Protein AF-0000000072902280 (afdb_homodimer)

InterPro domains:
  IPR012867 Domain of unknown function DUF1648 [PF07853] (9-51)
  IPR025962 SdpI/YhfL-like [PF13630] (134-202)
  IPR026272 Immunity protein SdpI [PIRSF038959] (1-209)

Secondary structure (DSSP, 8-state):
-GGGHHHHHHHHHHHHHHHHHGGGS-SEEEEEE-TTS-EEEEEEHHHHHHHHHHHHHHHHHHHHHHHHH-TTGGGGGGGHHHHHHHHHHHHHHHHHHHHHHHHHHTT----HHHHHHHHHHHHHHHHHHHHTTPPS-SSSS---HHHHH-HHHHHHHHHHHHHHHHHHHHHHTTGGGS-HHHHHHHHHHHHHHHHHHHHHHHHHHHHHHH-/-GGGHHHHHHHHHHHHHHHHHGGGS-SEEEEEE-TTS-EEEEEEHHHHHHHHHHHHHHHHHHHHHHHHH-TTGGGGGGGHHHHHHHHHHHHHHHHHHHHHHHHHHTT----HHHHHHHHHHHHHHHHHHHHTTPPS-SSSS---HHHHH-HHHHHHHHHHHHHHHHHHHHHHTTGGGS-HHHHHHHHHHHHHHHHHHHHHHHHHHHHHHH-

Foldseek 3Di:
DVLCVLLVVLLVVLLVLCVVCVVLFDQWFQDDAALVQHGDDIDGSVVLSCVLSVVSVVVLCCLVCQLVVWPVVVQCVQQVVLSSQLSNLVNVLSSVLSVLRVCVRSPDPDRSSLVNLLSQLVSLLSCLVSQLSRFAICRDHQHAPLVNVDRVLVNVLSPVLSVLSNVLSVQSNCLVVDDSVCNVVSNVVSVCCSNVVSNVSSVVVSVVVPD/DVLCVLLVVLLVVLLVLCVVCVVLFDQWFQDDAALVQHGDDIDGSVVLSCVLSVVSVVVLVCLVCQLVVWPVVVQCVQQVVLSSQLSNLVNVLSSVLSVLRVCVRSPDPDRSSLVNLLSQLVSLLSCLVSQLSRFAICRDHQHAPLVNVDRVLVNVLSPVLSVLSNVLSVQSNCLVVDDSVCNVVSNVVSVCCSNVVSNVSSVVVSVVVPD

Radius of gyration: 24.2 Å; Cα contacts (8 Å, |Δi|>4): 506; chains: 2; bounding box: 59×54×52 Å

Nearest PDB structures (foldseek):
  6grj-assembly1_F  TM=1.759E-01  e=4.183E+00  Aeromonas hydrophila
  6grj-assembly1_B  TM=1.668E-01  e=4.840E+00  Aeromonas hydrophila
  6grj-assembly1_F  TM=1.908E-01  e=4.136E+00  Aeromonas hydrophila
  6grj-assembly1_B  TM=1.809E-01  e=4.780E+00  Aeromonas hydrophila

pLDDT: mean 96.04, std 4.67, range [54.0, 98.81]

Sequence (422 aa):
MKKHVFPLIIMLLSILCWVIFYNKLPSQIPMQWGVDGTVNSYAPKLQAAFTHNGILLFLYALLVLSPKMDPRKQNYQKFSRSYRIITLAIMLVLFLLNISVLLASLGYNLNVTTITPILVGILFIILGNYMQTVKPNFFIGIRTAWTLSNEQVWRKTHRLGSKLFILGGLLFFVTPFVPERLLFPLIISIILAVVLIPTLYSYVQYRKLTEMKKHVFPLIIMLLSILCWVIFYNKLPSQIPMQWGVDGTVNSYAPKLQAAFTHNGILLFLYALLVLSPKMDPRKQNYQKFSRSYRIITLAIMLVLFLLNISVLLASLGYNLNVTTITPILVGILFIILGNYMQTVKPNFFIGIRTAWTLSNEQVWRKTHRLGSKLFILGGLLFFVTPFVPERLLFPLIISIILAVVLIPTLYSYVQYRKLTE

Structure (mmCIF, N/CA/C/O backbone):
data_AF-0000000072902280-model_v1
#
loop_
_entity.id
_entity.type
_entity.pdbx_description
1 polymer 'Uncharacterized protein'
#
loop_
_atom_site.group_PDB
_atom_site.id
_atom_site.type_symbol
_atom_site.label_atom_id
_atom_site.label_alt_id
_atom_site.label_comp_id
_atom_site.label_asym_id
_atom_site.label_entity_id
_atom_site.label_seq_id
_atom_site.pdbx_PDB_ins_code
_atom_site.Cartn_x
_atom_site.Cartn_y
_atom_site.Cartn_z
_atom_site.occupancy
_atom_site.B_iso_or_equiv
_atom_site.auth_seq_id
_atom_site.auth_comp_id
_atom_site.auth_asym_id
_atom_site.auth_atom_id
_atom_site.pdbx_PDB_model_num
ATOM 1 N N . MET A 1 1 ? 27.297 13.664 -10.656 1 54.53 1 MET A N 1
ATOM 2 C CA . MET A 1 1 ? 27.391 12.773 -11.812 1 54.53 1 MET A CA 1
ATOM 3 C C . MET A 1 1 ? 27.781 11.367 -11.383 1 54.53 1 MET A C 1
ATOM 5 O O . MET A 1 1 ? 27.25 10.383 -11.891 1 54.53 1 MET A O 1
ATOM 9 N N . LYS A 1 2 ? 28.688 11.258 -10.281 1 68.25 2 LYS A N 1
ATOM 10 C CA . LYS A 1 2 ? 29.344 10.016 -9.891 1 68.25 2 LYS A CA 1
ATOM 11 C C . LYS A 1 2 ? 28.391 9.102 -9.133 1 68.25 2 LYS A C 1
ATOM 13 O O . LYS A 1 2 ? 28.484 7.875 -9.25 1 68.25 2 LYS A O 1
ATOM 18 N N . LYS A 1 3 ? 27.25 9.672 -8.719 1 85.31 3 LYS A N 1
ATOM 19 C CA . LYS A 1 3 ? 26.391 8.867 -7.855 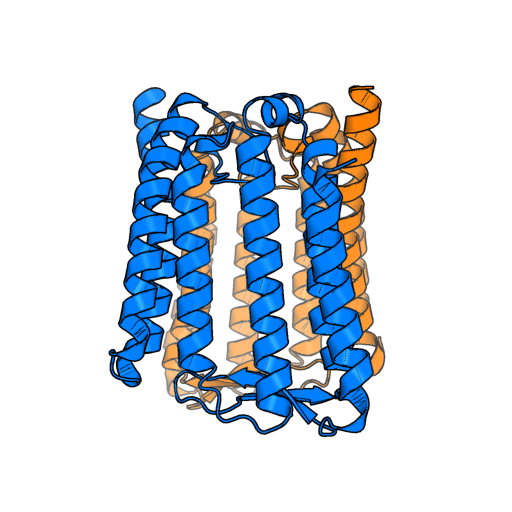1 85.31 3 LYS A CA 1
ATOM 20 C C . LYS A 1 3 ? 25.516 7.926 -8.68 1 85.31 3 LYS A C 1
ATOM 22 O O . LYS A 1 3 ? 25 6.93 -8.156 1 85.31 3 LYS A O 1
ATOM 27 N N . HIS A 1 4 ? 25.438 8.141 -9.977 1 91.5 4 HIS A N 1
ATOM 28 C CA . HIS A 1 4 ? 24.547 7.352 -10.82 1 91.5 4 HIS A CA 1
ATOM 29 C C . HIS A 1 4 ? 25.297 6.242 -11.539 1 91.5 4 HIS A C 1
ATOM 31 O O . HIS A 1 4 ? 24.688 5.324 -12.094 1 91.5 4 HIS A O 1
ATOM 37 N N . VAL A 1 5 ? 26.562 6.172 -11.516 1 93.69 5 VAL A N 1
ATOM 38 C CA . VAL A 1 5 ? 27.391 5.281 -12.32 1 93.6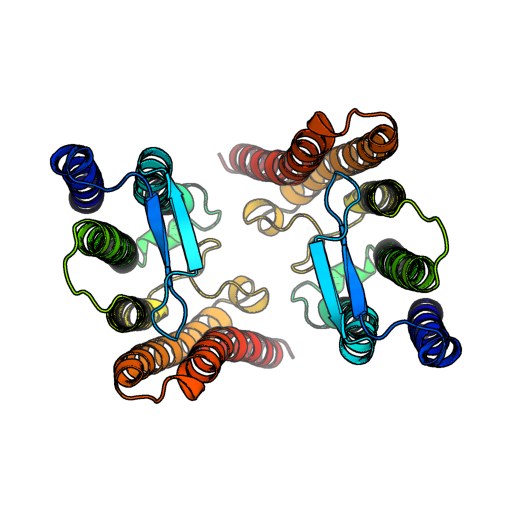9 5 VAL A CA 1
ATOM 39 C C . VAL A 1 5 ? 27.156 3.832 -11.891 1 93.69 5 VAL A C 1
ATOM 41 O O . VAL A 1 5 ? 26.859 2.973 -12.734 1 93.69 5 VAL A O 1
ATOM 44 N N . PHE A 1 6 ? 27.219 3.605 -10.648 1 95.06 6 PHE A N 1
ATOM 45 C CA . PHE A 1 6 ? 27.156 2.23 -10.172 1 95.06 6 PHE A CA 1
ATOM 46 C C . PHE A 1 6 ? 25.781 1.633 -10.438 1 95.06 6 PHE A C 1
ATOM 48 O O . PHE A 1 6 ? 25.656 0.549 -11.016 1 95.06 6 PHE A O 1
ATOM 55 N N . PRO A 1 7 ? 24.672 2.352 -10.117 1 96.12 7 PRO A N 1
ATOM 56 C CA . PRO A 1 7 ? 23.359 1.799 -10.445 1 96.12 7 PRO A CA 1
ATOM 57 C C . PRO A 1 7 ? 23.156 1.592 -11.945 1 96.12 7 PRO A C 1
ATOM 59 O O . PRO A 1 7 ? 22.547 0.609 -12.359 1 96.12 7 PRO A O 1
ATOM 62 N N . LEU A 1 8 ? 23.672 2.441 -12.719 1 96.44 8 LEU A N 1
ATOM 63 C CA . LEU A 1 8 ? 23.547 2.309 -14.172 1 96.44 8 LEU A CA 1
ATOM 64 C C . LEU A 1 8 ? 24.328 1.091 -14.672 1 96.44 8 LEU A C 1
ATOM 66 O O . LEU A 1 8 ? 23.859 0.373 -15.555 1 96.44 8 LEU A O 1
ATOM 70 N N . ILE A 1 9 ? 25.5 0.899 -14.125 1 97.5 9 ILE A N 1
ATOM 71 C CA . ILE A 1 9 ? 26.312 -0.27 -14.469 1 97.5 9 ILE A CA 1
ATOM 72 C C . ILE A 1 9 ? 25.547 -1.543 -14.094 1 97.5 9 ILE A C 1
ATOM 74 O O . ILE A 1 9 ? 25.516 -2.504 -14.867 1 97.5 9 ILE A O 1
ATOM 78 N N . ILE A 1 10 ? 24.953 -1.544 -12.93 1 98.06 10 ILE A N 1
ATOM 79 C CA . ILE A 1 10 ? 24.172 -2.684 -12.445 1 98.06 10 ILE A CA 1
ATOM 80 C C . ILE A 1 10 ? 23.031 -2.984 -13.422 1 98.06 10 ILE A C 1
ATOM 82 O O . ILE A 1 10 ? 22.828 -4.137 -13.805 1 98.06 10 ILE A O 1
ATOM 86 N N . MET A 1 11 ? 22.328 -1.946 -13.781 1 98.25 11 MET A N 1
ATOM 87 C CA . MET A 1 11 ? 21.203 -2.131 -14.695 1 98.25 11 MET A CA 1
ATOM 88 C C . MET A 1 11 ? 21.688 -2.607 -16.062 1 98.25 11 MET A C 1
ATOM 90 O O . MET A 1 11 ? 21.078 -3.498 -16.672 1 98.25 11 MET A O 1
ATOM 94 N N . LEU A 1 12 ? 22.797 -2.09 -16.562 1 97.88 12 LEU A N 1
ATOM 95 C CA . LEU A 1 12 ? 23.359 -2.494 -17.844 1 97.88 12 LEU A CA 1
ATOM 96 C C . LEU A 1 12 ? 23.844 -3.943 -17.797 1 97.88 12 LEU A C 1
ATOM 98 O O . LEU A 1 12 ? 23.609 -4.707 -18.734 1 97.88 12 LEU A O 1
ATOM 102 N N . LEU A 1 13 ? 24.516 -4.289 -16.766 1 98.25 13 LEU A N 1
ATOM 103 C CA . LEU A 1 13 ? 24.984 -5.66 -16.594 1 98.25 13 LEU A CA 1
ATOM 104 C C . LEU A 1 13 ? 23.812 -6.633 -16.578 1 98.25 13 LEU A C 1
ATOM 106 O O . LEU A 1 13 ? 23.906 -7.723 -17.156 1 98.25 13 LEU A O 1
ATOM 110 N N . SER A 1 14 ? 22.734 -6.27 -15.898 1 98.25 14 SER A N 1
ATOM 111 C CA . SER A 1 14 ? 21.547 -7.113 -15.867 1 98.25 14 SER A CA 1
ATOM 112 C C . SER A 1 14 ? 21 -7.34 -17.266 1 98.25 14 SER A C 1
ATOM 114 O O . SER A 1 14 ? 20.734 -8.477 -17.672 1 98.25 14 SER A O 1
ATOM 116 N N . ILE A 1 15 ? 20.859 -6.254 -18 1 98.12 15 ILE A N 1
ATOM 117 C CA . ILE A 1 15 ? 20.344 -6.34 -19.359 1 98.12 15 ILE A CA 1
ATOM 118 C C . ILE A 1 15 ? 21.281 -7.191 -20.219 1 98.12 15 ILE A C 1
ATOM 120 O O . ILE A 1 15 ? 20.828 -8.07 -20.953 1 98.12 15 ILE A O 1
ATOM 124 N N . LEU A 1 16 ? 22.547 -6.992 -20.078 1 98.12 16 LEU A N 1
ATOM 125 C CA . LEU A 1 16 ? 23.547 -7.723 -20.859 1 98.12 16 LEU A CA 1
ATOM 126 C C . LEU A 1 16 ? 23.469 -9.219 -20.562 1 98.12 16 LEU A C 1
ATOM 128 O O . LEU A 1 16 ? 23.547 -10.039 -21.484 1 98.12 16 LEU A O 1
ATOM 132 N N . CYS A 1 17 ? 23.344 -9.594 -19.328 1 98.12 17 CYS A N 1
ATOM 133 C CA . CYS A 1 17 ? 23.25 -11.008 -18.969 1 98.12 17 CYS A CA 1
ATOM 134 C C . CYS A 1 17 ? 22.047 -11.664 -19.625 1 98.12 17 CYS A C 1
ATOM 136 O O . CYS A 1 17 ? 22.156 -12.766 -20.172 1 98.12 17 CYS A O 1
ATOM 138 N N . TRP A 1 18 ? 20.922 -10.992 -19.594 1 97.94 18 TRP A N 1
ATOM 139 C CA . TRP A 1 18 ? 19.719 -11.547 -20.203 1 97.94 18 TRP A CA 1
ATOM 140 C C . TRP A 1 18 ? 19.891 -11.68 -21.719 1 97.94 18 TRP A C 1
ATOM 142 O O . TRP A 1 18 ? 19.438 -12.664 -22.312 1 97.94 18 TRP A O 1
ATOM 152 N N . VAL A 1 19 ? 20.562 -10.711 -22.359 1 97.5 19 VAL A N 1
ATOM 153 C CA . VAL A 1 19 ? 20.766 -10.734 -23.797 1 97.5 19 VAL A CA 1
ATOM 154 C C . VAL A 1 19 ? 21.734 -11.852 -24.172 1 97.5 19 VAL A C 1
ATOM 156 O O . VAL A 1 19 ? 21.484 -12.617 -25.094 1 97.5 19 VAL A O 1
ATOM 159 N N . ILE A 1 20 ? 22.812 -11.992 -23.438 1 97.62 20 ILE A N 1
ATOM 160 C CA . ILE A 1 20 ? 23.859 -12.953 -23.719 1 97.62 20 ILE A CA 1
ATOM 161 C C . ILE A 1 20 ? 23.328 -14.375 -23.562 1 97.62 20 ILE A C 1
ATOM 163 O O . ILE A 1 20 ? 23.625 -15.25 -24.375 1 97.62 20 ILE A O 1
ATOM 167 N N . PHE A 1 21 ? 22.453 -14.547 -22.609 1 97.62 21 PHE A N 1
ATOM 168 C CA . PHE A 1 21 ? 22.047 -15.914 -22.297 1 97.62 21 PHE A CA 1
ATOM 169 C C . PHE A 1 21 ? 20.656 -16.203 -22.812 1 97.62 21 PHE A C 1
ATOM 171 O O . PHE A 1 21 ? 20.109 -17.281 -22.609 1 97.62 21 PHE A O 1
ATOM 178 N N . TYR A 1 22 ? 20.094 -15.273 -23.484 1 97.38 22 TYR A N 1
ATOM 179 C CA . TYR A 1 22 ? 18.703 -15.367 -23.891 1 97.38 22 TYR A CA 1
ATOM 180 C C . TYR A 1 22 ? 18.438 -16.656 -24.672 1 97.38 22 TYR A C 1
ATOM 182 O O . TYR A 1 22 ? 17.469 -17.359 -24.391 1 97.38 22 TYR A O 1
ATOM 190 N N . ASN A 1 23 ? 19.281 -17.062 -25.562 1 96.88 23 ASN A N 1
ATOM 191 C CA . ASN A 1 23 ? 19.078 -18.203 -26.438 1 96.88 23 ASN A CA 1
ATOM 192 C C . ASN A 1 23 ? 19.297 -19.531 -25.719 1 96.88 23 ASN A C 1
ATOM 194 O O . ASN A 1 23 ? 18.891 -20.594 -26.203 1 96.88 23 ASN A O 1
ATOM 198 N N . LYS A 1 24 ? 19.938 -19.453 -24.578 1 97.75 24 LYS A N 1
ATOM 199 C CA . LYS A 1 24 ? 20.188 -20.656 -23.812 1 97.75 24 LYS A CA 1
ATOM 200 C C . LYS A 1 24 ? 19.094 -20.891 -22.766 1 97.75 24 LYS A C 1
ATOM 202 O O . LYS A 1 24 ? 19.078 -21.938 -22.109 1 97.75 24 LYS A O 1
ATOM 207 N N . LEU A 1 25 ? 18.203 -19.969 -22.688 1 97.81 25 LEU A N 1
ATOM 208 C CA . LEU A 1 25 ? 17.156 -20.047 -21.688 1 97.81 25 LEU A CA 1
ATOM 209 C C . LEU A 1 25 ? 15.992 -20.906 -22.188 1 97.81 25 LEU A C 1
ATOM 211 O O . LEU A 1 25 ? 15.727 -20.938 -23.391 1 97.81 25 LEU A O 1
ATOM 215 N N . PRO A 1 26 ? 15.383 -21.562 -21.266 1 97.62 26 PRO A N 1
ATOM 216 C CA . PRO A 1 26 ? 14.141 -22.234 -21.656 1 97.62 26 PRO A CA 1
ATOM 217 C C . PRO A 1 26 ? 13.023 -21.266 -22 1 97.62 26 PRO A C 1
ATOM 219 O O . PRO A 1 26 ? 13.133 -20.062 -21.719 1 97.62 26 PRO A O 1
ATOM 222 N N . SER A 1 27 ? 11.961 -21.781 -22.578 1 97.5 27 SER A N 1
ATOM 223 C CA . SER A 1 27 ? 10.844 -20.938 -23 1 97.5 27 SER A CA 1
ATOM 224 C C . SER A 1 27 ? 10.094 -20.375 -21.812 1 97.5 27 SER A C 1
ATOM 226 O O . SER A 1 27 ? 9.531 -19.281 -21.891 1 97.5 27 SER A O 1
ATOM 228 N N . GLN A 1 28 ? 10.156 -21.188 -20.688 1 97.81 28 GLN A N 1
ATOM 229 C CA . GLN A 1 28 ? 9.492 -20.766 -19.469 1 97.81 28 GLN A CA 1
ATOM 230 C C . GLN A 1 28 ? 10.508 -20.547 -18.344 1 97.81 28 GLN A C 1
ATOM 232 O O . GLN A 1 28 ? 11.312 -21.422 -18.047 1 97.81 28 GLN A O 1
ATOM 237 N N . ILE A 1 29 ? 10.352 -19.312 -17.766 1 97.56 29 ILE A N 1
ATOM 238 C CA . ILE A 1 29 ? 11.281 -18.906 -16.703 1 97.56 29 ILE A CA 1
ATOM 239 C C . ILE A 1 29 ? 10.57 -18.938 -15.359 1 97.56 29 ILE A C 1
ATOM 241 O O . ILE A 1 29 ? 9.469 -18.406 -15.219 1 97.56 29 ILE A O 1
ATOM 245 N N . PRO A 1 30 ? 11.188 -19.625 -14.352 1 95.75 30 PRO A N 1
ATOM 246 C CA . PRO A 1 30 ? 10.609 -19.547 -13.008 1 95.75 30 PRO A CA 1
ATOM 247 C C . PRO A 1 30 ? 10.602 -18.125 -12.445 1 95.75 30 PRO A C 1
ATOM 249 O O . PRO A 1 30 ? 11.617 -17.422 -12.516 1 95.75 30 PRO A O 1
ATOM 252 N N . MET A 1 31 ? 9.438 -17.719 -11.906 1 93.75 31 MET A N 1
ATOM 253 C CA . MET A 1 31 ? 9.32 -16.344 -11.422 1 93.75 31 MET A CA 1
ATOM 254 C C . MET A 1 31 ? 9.109 -16.312 -9.906 1 93.75 31 MET A C 1
ATOM 256 O O . MET A 1 31 ? 9.336 -15.289 -9.266 1 93.75 31 MET A O 1
ATOM 260 N N . GLN A 1 32 ? 8.531 -17.438 -9.367 1 91.69 32 GLN A N 1
ATOM 261 C CA . GLN A 1 32 ? 8.312 -17.547 -7.93 1 91.69 32 GLN A CA 1
ATOM 262 C C . GLN A 1 32 ? 8.539 -18.969 -7.445 1 91.69 32 GLN A C 1
ATOM 264 O O . GLN A 1 32 ? 8.344 -19.922 -8.203 1 91.69 32 GLN A O 1
ATOM 269 N N . TRP A 1 33 ? 9.062 -19.047 -6.238 1 89.12 33 TRP A N 1
ATOM 270 C CA . TRP A 1 33 ? 9.312 -20.328 -5.578 1 89.12 33 TRP A CA 1
ATOM 271 C C . TRP A 1 33 ? 8.555 -20.422 -4.258 1 89.12 33 TRP A C 1
ATOM 273 O O . TRP A 1 33 ? 8.461 -19.438 -3.521 1 89.12 33 TRP A O 1
ATOM 283 N N . GLY A 1 34 ? 8.023 -21.531 -4.043 1 86.94 34 GLY A N 1
ATOM 284 C CA . GLY A 1 34 ? 7.449 -21.812 -2.734 1 86.94 34 GLY A CA 1
ATOM 285 C C . GLY A 1 34 ? 8.492 -22.109 -1.674 1 86.94 34 GLY A C 1
ATOM 286 O O . GLY A 1 34 ? 9.672 -22.281 -1.987 1 86.94 34 GLY A O 1
ATOM 287 N N . VAL A 1 35 ? 8 -22.172 -0.483 1 82.44 35 VAL A N 1
ATOM 288 C CA . VAL A 1 35 ? 8.898 -22.422 0.64 1 82.44 35 VAL A CA 1
ATOM 289 C C . VAL A 1 35 ? 9.469 -23.844 0.532 1 82.44 35 VAL A C 1
ATOM 291 O O . VAL A 1 35 ? 10.5 -24.141 1.137 1 82.44 35 VAL A O 1
ATOM 294 N N . ASP A 1 36 ? 8.844 -24.703 -0.23 1 84.12 36 ASP A N 1
ATOM 295 C CA . ASP A 1 36 ? 9.297 -26.078 -0.398 1 84.12 36 ASP A CA 1
ATOM 296 C C . ASP A 1 36 ? 10.312 -26.188 -1.531 1 84.12 36 ASP A C 1
ATOM 298 O O . ASP A 1 36 ? 10.805 -27.281 -1.832 1 84.12 36 ASP A O 1
ATOM 302 N N . GLY A 1 37 ? 10.516 -25.047 -2.197 1 84.25 37 GLY A N 1
ATOM 303 C CA . GLY A 1 37 ? 11.531 -25.031 -3.236 1 84.25 37 GLY A CA 1
ATOM 304 C C . GLY A 1 37 ? 10.961 -25.266 -4.625 1 84.25 3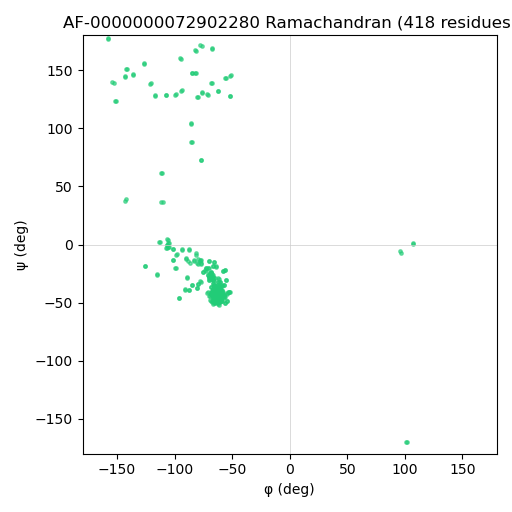7 GLY A C 1
ATOM 305 O O . GLY A 1 37 ? 11.688 -25.141 -5.621 1 84.25 37 GLY A O 1
ATOM 306 N N . THR A 1 38 ? 9.75 -25.547 -4.621 1 90.19 38 THR A N 1
ATOM 307 C CA . THR A 1 38 ? 9.125 -25.797 -5.918 1 90.19 38 THR A CA 1
ATOM 308 C C . THR A 1 38 ? 8.734 -24.469 -6.586 1 90.19 38 THR A C 1
ATOM 310 O O . THR A 1 38 ? 8.344 -23.516 -5.91 1 90.19 38 THR A O 1
ATOM 313 N N . VAL A 1 39 ? 8.797 -24.453 -7.926 1 91.56 39 VAL A N 1
ATOM 314 C CA . VAL A 1 39 ? 8.422 -23.266 -8.68 1 91.56 39 VAL A CA 1
ATOM 315 C C . VAL A 1 39 ? 6.898 -23.188 -8.797 1 91.56 39 VAL A C 1
ATOM 317 O O . VAL A 1 39 ? 6.25 -24.141 -9.211 1 91.56 39 VAL A O 1
ATOM 320 N N . ASN A 1 40 ? 6.324 -22.078 -8.414 1 90.12 40 ASN A N 1
ATOM 321 C CA . ASN A 1 40 ? 4.871 -21.984 -8.438 1 90.12 40 ASN A CA 1
ATOM 322 C C . ASN A 1 40 ? 4.391 -20.969 -9.469 1 90.12 40 ASN A C 1
ATOM 324 O O . ASN A 1 40 ? 3.186 -20.734 -9.617 1 90.12 40 ASN A O 1
ATOM 328 N N . SER A 1 41 ? 5.297 -20.344 -10.227 1 92 41 SER A N 1
ATOM 329 C CA . SER A 1 41 ? 4.926 -19.406 -11.281 1 92 41 SER A CA 1
ATOM 330 C C . SER A 1 41 ? 5.992 -19.359 -12.367 1 92 41 SER A C 1
ATOM 332 O O . SER A 1 41 ? 7.188 -19.375 -12.078 1 92 41 SER A O 1
ATOM 334 N N . TYR A 1 42 ? 5.535 -19.312 -13.625 1 96 42 TYR A N 1
ATOM 335 C CA . TYR A 1 42 ? 6.398 -19.203 -14.789 1 96 42 TYR A CA 1
ATOM 336 C C . TYR A 1 42 ? 5.98 -18.031 -15.672 1 96 42 TYR A C 1
ATOM 338 O O . TYR A 1 42 ? 4.852 -17.547 -15.578 1 96 42 TYR A O 1
ATOM 346 N N . ALA A 1 43 ? 6.906 -17.609 -16.359 1 96.75 43 ALA A N 1
ATOM 347 C CA . ALA A 1 43 ? 6.621 -16.625 -17.391 1 96.75 43 ALA A CA 1
ATOM 348 C C . ALA A 1 43 ? 7.449 -16.875 -18.656 1 96.75 43 ALA A C 1
ATOM 350 O O . ALA A 1 43 ? 8.555 -17.422 -18.562 1 96.75 43 ALA A O 1
ATOM 351 N N . PRO A 1 44 ? 6.867 -16.453 -19.844 1 98 44 PRO A N 1
ATOM 352 C CA . PRO A 1 44 ? 7.699 -16.5 -21.047 1 98 44 PRO A CA 1
ATOM 353 C C . PRO A 1 44 ? 9 -15.719 -20.891 1 98 44 PRO A C 1
ATOM 355 O O . PRO A 1 44 ? 9.023 -14.68 -20.234 1 98 44 PRO A O 1
ATOM 358 N N . LYS A 1 45 ? 10.016 -16.234 -21.453 1 96.94 45 LYS A N 1
ATOM 359 C CA . LYS A 1 45 ? 11.344 -15.703 -21.203 1 96.94 45 LYS A CA 1
ATOM 360 C C . LYS A 1 45 ? 11.414 -14.219 -21.562 1 96.94 45 LYS A C 1
ATOM 362 O O . LYS A 1 45 ? 12.094 -13.445 -20.891 1 96.94 45 LYS A O 1
ATOM 367 N N . LEU A 1 46 ? 10.719 -13.797 -22.578 1 97.38 46 LEU A N 1
ATOM 368 C CA . LEU A 1 46 ? 10.734 -12.375 -22.922 1 97.38 46 LEU A CA 1
ATOM 369 C C . LEU A 1 46 ? 10.07 -11.555 -21.812 1 97.38 46 LEU A C 1
ATOM 371 O O . LEU A 1 46 ? 10.586 -10.508 -21.422 1 97.38 46 LEU A O 1
ATOM 375 N N . GLN A 1 47 ? 8.961 -11.992 -21.328 1 97.31 47 GLN A N 1
ATOM 376 C CA . GLN A 1 47 ? 8.258 -11.328 -20.234 1 97.31 47 GLN A CA 1
ATOM 377 C C . GLN A 1 47 ? 9.109 -11.297 -18.969 1 97.31 47 GLN A C 1
ATOM 379 O O . GLN A 1 47 ? 9.125 -10.289 -18.266 1 97.31 47 GLN A O 1
ATOM 384 N N . ALA A 1 48 ? 9.695 -12.375 -18.734 1 97.94 48 ALA A N 1
ATOM 385 C CA . ALA A 1 48 ? 10.57 -12.453 -17.562 1 97.94 48 ALA A CA 1
ATOM 386 C C . ALA A 1 48 ? 11.711 -11.445 -17.656 1 97.94 48 ALA A C 1
ATOM 388 O O . ALA A 1 48 ? 12 -10.742 -16.688 1 97.94 48 ALA A O 1
ATOM 389 N N . ALA A 1 49 ? 12.305 -11.406 -18.812 1 97.81 49 ALA A N 1
ATOM 390 C CA . ALA A 1 49 ? 13.406 -10.469 -19.031 1 97.81 49 ALA A CA 1
ATOM 391 C C . ALA A 1 49 ? 12.938 -9.031 -18.828 1 97.81 49 ALA A C 1
ATOM 393 O O . ALA A 1 49 ? 13.602 -8.25 -18.141 1 97.81 49 ALA A O 1
ATOM 394 N N . PHE A 1 50 ? 11.836 -8.703 -19.344 1 97.88 50 PHE A N 1
ATOM 395 C CA . PHE A 1 50 ? 11.297 -7.359 -19.219 1 97.88 50 PHE A CA 1
ATOM 396 C C . PHE A 1 50 ? 10.914 -7.059 -17.781 1 97.88 50 PHE A C 1
ATOM 398 O O . PHE A 1 50 ? 11.141 -5.949 -17.281 1 97.88 50 PHE A O 1
ATOM 405 N N . THR A 1 51 ? 10.352 -8.023 -17.141 1 97.5 51 THR A N 1
ATOM 406 C CA . THR A 1 51 ? 9.914 -7.824 -15.758 1 97.5 51 THR A CA 1
ATOM 407 C C . THR A 1 51 ? 11.109 -7.578 -14.836 1 97.5 51 THR A C 1
ATOM 409 O O . THR A 1 51 ? 11.117 -6.613 -14.078 1 97.5 51 THR A O 1
ATOM 412 N N . HIS A 1 52 ? 12.07 -8.422 -14.961 1 97.44 52 HIS A N 1
ATOM 413 C CA . HIS A 1 52 ? 13.219 -8.336 -14.062 1 97.44 52 HIS A CA 1
ATOM 414 C C . HIS A 1 52 ? 14.016 -7.059 -14.32 1 97.44 52 HIS A C 1
ATOM 416 O O . HIS A 1 52 ? 14.398 -6.359 -13.383 1 97.44 52 HIS A O 1
ATOM 422 N N . ASN A 1 53 ? 14.258 -6.707 -15.531 1 98.25 53 ASN A N 1
ATOM 423 C CA . ASN A 1 53 ? 15 -5.496 -15.852 1 98.25 53 ASN A CA 1
ATOM 424 C C . ASN A 1 53 ? 14.141 -4.246 -15.688 1 98.25 53 ASN A C 1
ATOM 426 O O . ASN A 1 53 ? 14.641 -3.188 -15.305 1 98.25 53 ASN A O 1
ATOM 430 N N . GLY A 1 54 ? 12.875 -4.383 -15.938 1 98.25 54 GLY A N 1
ATOM 431 C CA . GLY A 1 54 ? 11.938 -3.289 -15.734 1 98.25 54 GLY A CA 1
ATOM 432 C C . GLY A 1 54 ? 11.82 -2.855 -14.289 1 98.25 54 GLY A C 1
ATOM 433 O O . GLY A 1 54 ? 11.742 -1.661 -13.992 1 98.25 54 GLY A O 1
ATOM 434 N N . ILE A 1 55 ? 11.789 -3.795 -13.43 1 97.94 55 ILE A N 1
ATOM 435 C CA . ILE A 1 55 ? 11.711 -3.498 -12 1 97.94 55 ILE A CA 1
ATOM 436 C C . ILE A 1 55 ? 12.945 -2.707 -11.57 1 97.94 55 ILE A C 1
ATOM 438 O O . ILE A 1 55 ? 12.844 -1.748 -10.805 1 97.94 55 ILE A O 1
ATOM 442 N N . LEU A 1 56 ? 14.109 -3.1 -12.094 1 98.38 56 LEU A N 1
ATOM 443 C CA . LEU A 1 56 ? 15.344 -2.379 -11.781 1 98.38 56 LEU A CA 1
ATOM 444 C C . LEU A 1 56 ? 15.266 -0.938 -12.281 1 98.38 56 LEU A C 1
ATOM 446 O O . LEU A 1 56 ? 15.578 -0.005 -11.531 1 98.38 56 LEU A O 1
ATOM 450 N N . LEU A 1 57 ? 14.844 -0.77 -13.477 1 98.12 57 LEU A N 1
ATOM 451 C CA . LEU A 1 57 ? 14.75 0.557 -14.078 1 98.12 57 LEU A CA 1
ATOM 452 C C . LEU A 1 57 ? 13.719 1.409 -13.344 1 98.12 57 LEU A C 1
ATOM 454 O O . LEU A 1 57 ? 13.977 2.57 -13.023 1 98.12 57 LEU A O 1
ATOM 458 N N . PHE A 1 58 ? 12.617 0.837 -13.102 1 97.88 58 PHE A N 1
ATOM 459 C CA . PHE A 1 58 ? 11.516 1.543 -12.461 1 97.88 58 PHE A CA 1
ATOM 460 C C . PHE A 1 58 ? 11.898 1.996 -11.055 1 97.88 58 PHE A C 1
ATOM 462 O O . PHE A 1 58 ? 11.711 3.16 -10.703 1 97.88 58 PHE A O 1
ATOM 469 N N . LEU A 1 59 ? 12.43 1.089 -10.258 1 97.88 59 LEU A N 1
ATOM 470 C CA . LEU A 1 59 ? 12.781 1.417 -8.883 1 97.88 59 LEU A CA 1
ATOM 471 C C . LEU A 1 59 ? 13.898 2.451 -8.844 1 97.88 59 LEU A C 1
ATOM 473 O O . LEU A 1 59 ? 13.891 3.352 -8 1 97.88 59 LEU A O 1
ATOM 477 N N . TYR A 1 60 ? 14.867 2.262 -9.711 1 98.06 60 TYR A N 1
ATOM 478 C CA . TYR A 1 60 ? 15.93 3.258 -9.75 1 98.06 60 TYR A CA 1
ATOM 479 C C . TYR A 1 60 ? 15.375 4.633 -10.094 1 98.06 60 TYR A C 1
ATOM 481 O O . TYR A 1 60 ? 15.75 5.633 -9.477 1 98.06 60 TYR A O 1
ATOM 489 N N . ALA A 1 61 ? 14.516 4.703 -11.086 1 97.69 61 ALA A N 1
ATOM 490 C CA . ALA A 1 61 ? 13.883 5.965 -11.453 1 97.69 61 ALA A CA 1
ATOM 491 C C . ALA A 1 61 ? 13.133 6.566 -10.266 1 97.69 61 ALA A C 1
ATOM 493 O O . ALA A 1 61 ? 13.219 7.77 -10.016 1 97.69 61 ALA A O 1
ATOM 494 N N . LEU A 1 62 ? 12.43 5.75 -9.555 1 97.25 62 LEU A N 1
ATOM 495 C CA . LEU A 1 62 ? 11.695 6.207 -8.383 1 97.25 62 LEU A CA 1
ATOM 496 C C . LEU A 1 62 ? 12.648 6.77 -7.328 1 97.25 62 LEU A C 1
ATOM 498 O O . LEU A 1 62 ? 12.383 7.824 -6.75 1 97.25 62 LEU A O 1
ATOM 502 N N . LEU A 1 63 ? 13.742 6.09 -7.121 1 97.5 63 LEU A N 1
ATOM 503 C CA . LEU A 1 63 ? 14.688 6.484 -6.086 1 97.5 63 LEU A CA 1
ATOM 504 C C . LEU A 1 63 ? 15.422 7.762 -6.473 1 97.5 63 LEU A C 1
ATOM 506 O O . LEU A 1 63 ? 15.812 8.547 -5.609 1 97.5 63 LEU A O 1
ATOM 510 N N . VAL A 1 64 ? 15.531 7.984 -7.773 1 96.69 64 VAL A N 1
ATOM 511 C CA . VAL A 1 64 ? 16.234 9.172 -8.25 1 96.69 64 VAL A CA 1
ATOM 512 C C . VAL A 1 64 ? 15.266 10.359 -8.281 1 96.69 64 VAL A C 1
ATOM 514 O O . VAL A 1 64 ? 15.648 11.484 -7.953 1 96.69 64 VAL A O 1
ATOM 517 N N . LEU A 1 65 ? 14.047 10.117 -8.578 1 96.81 65 LEU A N 1
ATOM 518 C CA . LEU A 1 65 ? 13.094 11.195 -8.789 1 96.81 65 LEU A CA 1
ATOM 519 C C . LEU A 1 65 ? 12.414 11.586 -7.48 1 96.81 65 LEU A C 1
ATOM 521 O O . LEU A 1 65 ? 12.047 12.75 -7.289 1 96.81 65 LEU A O 1
ATOM 525 N N . SER A 1 66 ? 12.266 10.703 -6.539 1 96.56 66 SER A N 1
ATOM 526 C CA . SER A 1 66 ? 11.508 10.93 -5.312 1 96.56 66 SER A CA 1
ATOM 527 C C . SER A 1 66 ? 12.102 12.07 -4.496 1 96.56 66 SER A C 1
ATOM 529 O O . SER A 1 66 ? 11.383 12.969 -4.059 1 96.56 66 SER A O 1
ATOM 531 N N . PRO A 1 67 ? 13.43 12.102 -4.301 1 97.12 67 PRO A N 1
ATOM 532 C CA . PRO A 1 67 ? 14 13.211 -3.535 1 97.12 67 PRO A CA 1
ATOM 533 C C . PRO A 1 67 ? 13.727 14.57 -4.18 1 97.12 67 PRO A C 1
ATOM 535 O O . PRO A 1 67 ? 13.516 15.562 -3.475 1 97.12 67 PRO A O 1
ATOM 538 N N . LYS A 1 68 ? 13.664 14.578 -5.512 1 96.44 68 LYS A N 1
ATOM 539 C CA . LYS A 1 68 ? 13.461 15.828 -6.238 1 96.44 68 LYS A CA 1
ATOM 540 C C . LYS A 1 68 ? 12.008 16.297 -6.133 1 96.44 68 LYS A C 1
ATOM 542 O O . LYS A 1 68 ? 11.734 17.5 -6.211 1 96.44 68 LYS A O 1
ATOM 547 N N . MET A 1 69 ? 11.156 15.383 -5.883 1 97.25 69 MET A N 1
ATOM 548 C CA . MET A 1 69 ? 9.727 15.688 -5.875 1 97.25 69 MET A CA 1
ATOM 549 C C . MET A 1 69 ? 9.211 15.828 -4.445 1 97.25 69 MET A C 1
ATOM 551 O O . MET A 1 69 ? 8.039 16.172 -4.234 1 97.25 69 MET A O 1
ATOM 555 N N . ASP A 1 70 ? 10.055 15.594 -3.465 1 98 70 ASP A N 1
ATOM 556 C CA . ASP A 1 70 ? 9.664 15.602 -2.061 1 98 70 ASP A CA 1
ATOM 557 C C . ASP A 1 70 ? 9.492 17.031 -1.548 1 98 70 ASP A C 1
ATOM 559 O O . ASP A 1 70 ? 10.359 17.875 -1.758 1 98 70 ASP A O 1
ATOM 563 N N . PRO A 1 71 ? 8.344 17.328 -0.881 1 97.94 71 PRO A N 1
ATOM 564 C CA . PRO A 1 71 ? 8.188 18.641 -0.254 1 97.94 71 PRO A CA 1
ATOM 565 C C . PRO A 1 71 ? 9.305 18.953 0.735 1 97.94 71 PRO A C 1
ATOM 567 O O . PRO A 1 71 ? 9.578 20.125 1.007 1 97.94 71 PRO A O 1
ATOM 570 N N . ARG A 1 72 ? 9.984 17.891 1.247 1 97.75 72 ARG A N 1
ATOM 571 C CA . ARG A 1 72 ? 11.078 18.062 2.197 1 97.75 72 ARG A CA 1
ATOM 572 C C . ARG A 1 72 ? 12.414 17.703 1.562 1 97.75 72 ARG A C 1
ATOM 574 O O . ARG A 1 72 ? 13.266 17.078 2.207 1 97.75 72 ARG A O 1
ATOM 581 N N . LYS A 1 73 ? 12.57 18.016 0.299 1 96.88 73 LYS A N 1
ATOM 582 C CA . LYS A 1 73 ? 13.734 17.641 -0.5 1 96.88 73 LYS A CA 1
ATOM 583 C C . LYS A 1 73 ? 15.023 18.188 0.123 1 96.88 73 LYS A C 1
ATOM 585 O O . LYS A 1 73 ? 16.094 17.578 -0.02 1 96.88 73 LYS A O 1
ATOM 590 N N . GLN A 1 74 ? 14.961 19.234 0.939 1 96.81 74 GLN A N 1
ATOM 591 C CA . GLN A 1 74 ? 16.141 19.828 1.56 1 96.81 74 GLN A CA 1
ATOM 592 C C . GLN A 1 74 ? 16.75 18.891 2.586 1 96.81 74 GLN A C 1
ATOM 594 O O . GLN A 1 74 ? 17.953 18.938 2.846 1 96.81 74 GLN A O 1
ATOM 599 N N . ASN A 1 75 ? 15.961 18.016 3.096 1 97.5 75 ASN A N 1
ATOM 600 C CA . ASN A 1 75 ? 16.438 17.094 4.129 1 97.5 75 ASN A CA 1
ATOM 601 C C . ASN A 1 75 ? 17.359 16.031 3.549 1 97.5 75 ASN A C 1
ATOM 603 O O . ASN A 1 75 ? 18.156 15.438 4.27 1 97.5 75 ASN A O 1
ATOM 607 N N . TYR A 1 76 ? 17.297 15.805 2.246 1 97.19 76 TYR A N 1
ATOM 608 C CA . TYR A 1 76 ? 18.078 14.742 1.62 1 97.19 76 TYR A CA 1
ATOM 609 C C . TYR A 1 76 ? 19.562 15.078 1.632 1 97.19 76 TYR A C 1
ATOM 611 O O . TYR A 1 76 ? 20.406 14.18 1.611 1 97.19 76 TYR A O 1
ATOM 619 N N . GLN A 1 77 ? 19.844 16.359 1.706 1 96.69 77 GLN A N 1
ATOM 620 C CA . GLN A 1 77 ? 21.234 16.781 1.781 1 96.69 77 GLN A CA 1
ATOM 621 C C . GLN A 1 77 ? 21.875 16.344 3.098 1 96.69 77 GLN A C 1
ATOM 623 O O . GLN A 1 77 ? 23.078 16.078 3.158 1 96.69 77 GLN A O 1
ATOM 628 N N . LYS A 1 78 ? 21.047 16.188 4.109 1 97.31 78 LYS A N 1
ATOM 629 C CA . LYS A 1 78 ? 21.531 15.883 5.453 1 97.31 78 LYS A CA 1
ATOM 630 C C . LYS A 1 78 ? 21.859 14.398 5.586 1 97.31 78 LYS A C 1
ATOM 632 O O . LYS A 1 78 ? 22.516 13.984 6.543 1 97.31 78 LYS A O 1
ATOM 637 N N . PHE A 1 79 ? 21.422 13.617 4.605 1 97.31 79 PHE A N 1
ATOM 638 C CA . PHE A 1 79 ? 21.703 12.188 4.648 1 97.31 79 PHE A CA 1
ATOM 639 C C . PHE A 1 79 ? 21.984 11.648 3.252 1 97.31 79 PHE A C 1
ATOM 641 O O . PHE A 1 79 ? 21.562 10.547 2.91 1 97.31 79 PHE A O 1
ATOM 648 N N . SER A 1 80 ? 22.656 12.375 2.408 1 96.38 80 SER A N 1
ATOM 649 C CA . SER A 1 80 ? 22.922 12.039 1.011 1 96.38 80 SER A CA 1
ATOM 650 C C . SER A 1 80 ? 23.75 10.773 0.893 1 96.38 80 SER A C 1
ATOM 652 O O . SER A 1 80 ? 23.516 9.945 0.012 1 96.38 80 SER A O 1
ATOM 654 N N . ARG A 1 81 ? 24.734 10.641 1.739 1 95.94 81 ARG A N 1
ATOM 655 C CA . ARG A 1 81 ? 25.578 9.445 1.717 1 95.94 81 ARG A CA 1
ATOM 656 C C . ARG A 1 81 ? 24.75 8.195 2.021 1 95.94 81 ARG A C 1
ATOM 658 O O . ARG A 1 81 ? 24.844 7.195 1.302 1 95.94 81 ARG A O 1
ATOM 665 N N . SER A 1 82 ? 24 8.305 3.082 1 97.12 82 SER A N 1
ATOM 666 C CA . SER A 1 82 ? 23.125 7.184 3.451 1 97.12 82 SER A CA 1
ATOM 667 C C . SER A 1 82 ? 22.156 6.844 2.33 1 97.12 82 SER A C 1
ATOM 669 O O . SER A 1 82 ? 21.922 5.672 2.031 1 97.12 82 SER A O 1
ATOM 671 N N . TYR A 1 83 ? 21.625 7.848 1.71 1 97.44 83 TYR A N 1
ATOM 672 C CA . TYR A 1 83 ? 20.656 7.633 0.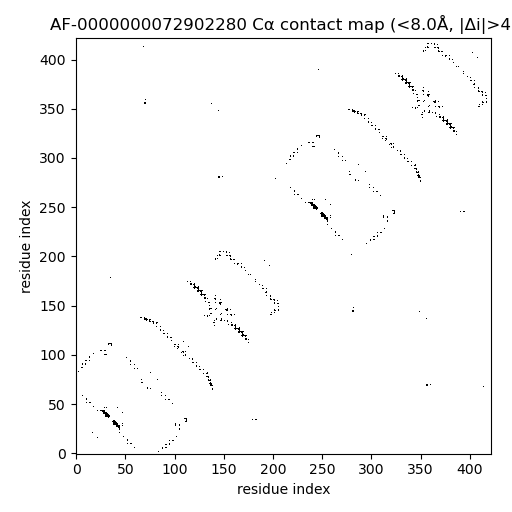628 1 97.44 83 TYR A CA 1
ATOM 673 C C . TYR A 1 83 ? 21.312 6.902 -0.537 1 97.44 83 TYR A C 1
ATOM 675 O O . TYR A 1 83 ? 20.719 5.992 -1.12 1 97.44 83 TYR A O 1
ATOM 683 N N . ARG A 1 84 ? 22.547 7.262 -0.826 1 96.81 84 ARG A N 1
ATOM 684 C CA . ARG A 1 84 ? 23.281 6.617 -1.903 1 96.81 84 ARG A CA 1
ATOM 685 C C . ARG A 1 84 ? 23.547 5.148 -1.589 1 96.81 84 ARG A C 1
ATOM 687 O O . ARG A 1 84 ? 23.375 4.285 -2.449 1 96.81 84 ARG A O 1
ATOM 694 N N . ILE A 1 85 ? 23.922 4.902 -0.411 1 97.19 85 ILE A N 1
ATOM 695 C CA . ILE A 1 85 ? 24.219 3.537 0.006 1 97.19 85 ILE A CA 1
ATOM 696 C C . ILE A 1 85 ? 22.938 2.695 -0.022 1 97.19 85 ILE A C 1
ATOM 698 O O . ILE A 1 85 ? 22.953 1.56 -0.504 1 97.19 85 ILE A O 1
ATOM 702 N N . ILE A 1 86 ? 21.875 3.27 0.466 1 97.62 86 ILE A N 1
ATOM 703 C CA . ILE A 1 86 ? 20.578 2.58 0.469 1 97.62 86 ILE A CA 1
ATOM 704 C C . ILE A 1 86 ? 20.156 2.266 -0.964 1 97.62 86 ILE A C 1
ATOM 706 O O . ILE A 1 86 ? 19.766 1.137 -1.27 1 97.62 86 ILE A O 1
ATOM 710 N N . THR A 1 87 ? 20.234 3.234 -1.836 1 97.62 87 THR A N 1
ATOM 711 C CA . THR A 1 87 ? 19.891 3.064 -3.242 1 97.62 87 THR A CA 1
ATOM 712 C C . THR A 1 87 ? 20.719 1.949 -3.875 1 97.62 87 THR A C 1
ATOM 714 O O . THR A 1 87 ? 20.172 1.063 -4.535 1 97.62 87 THR A O 1
ATOM 717 N N . LEU A 1 88 ? 22 1.964 -3.609 1 97.69 88 LEU A N 1
ATOM 718 C CA . LEU A 1 88 ? 22.906 0.97 -4.184 1 97.69 88 LEU A CA 1
ATOM 719 C C . LEU A 1 88 ? 22.609 -0.419 -3.629 1 97.69 88 LEU A C 1
ATOM 721 O O . LEU A 1 88 ? 22.641 -1.405 -4.367 1 97.69 88 LEU A O 1
ATOM 725 N N . ALA A 1 89 ? 22.359 -0.465 -2.348 1 98.19 89 ALA A N 1
ATOM 726 C CA . ALA A 1 89 ? 22.031 -1.744 -1.72 1 98.19 89 ALA A CA 1
ATOM 727 C C . ALA A 1 89 ? 20.781 -2.355 -2.336 1 98.19 89 ALA A C 1
ATOM 729 O O . ALA A 1 89 ? 20.75 -3.549 -2.643 1 98.19 89 ALA A O 1
ATOM 730 N N . ILE A 1 90 ? 19.734 -1.54 -2.492 1 98.25 90 ILE A N 1
ATOM 731 C CA . ILE A 1 90 ? 18.484 -2 -3.086 1 98.25 90 ILE A CA 1
ATOM 732 C C . ILE A 1 90 ? 18.75 -2.504 -4.504 1 98.25 90 ILE A C 1
ATOM 734 O O . ILE A 1 90 ? 18.344 -3.611 -4.859 1 98.25 90 ILE A O 1
ATOM 738 N N . MET A 1 91 ? 19.5 -1.749 -5.285 1 98.31 91 MET A N 1
ATOM 739 C CA . MET A 1 91 ? 19.766 -2.105 -6.676 1 98.31 91 MET A CA 1
ATOM 740 C C . MET A 1 91 ? 20.609 -3.377 -6.758 1 98.31 91 MET A C 1
ATOM 742 O O . MET A 1 91 ? 20.359 -4.23 -7.609 1 98.31 91 MET A O 1
ATOM 746 N N . LEU A 1 92 ? 21.547 -3.473 -5.863 1 98.44 92 LEU A N 1
ATOM 747 C CA . LEU A 1 92 ? 22.453 -4.625 -5.875 1 98.44 92 LEU A CA 1
ATOM 748 C C . LEU A 1 92 ? 21.703 -5.898 -5.5 1 98.44 92 LEU A C 1
ATOM 750 O O . LEU A 1 92 ? 21.875 -6.941 -6.137 1 98.44 92 LEU A O 1
ATOM 754 N N . VAL A 1 93 ? 20.875 -5.797 -4.516 1 98.5 93 VAL A N 1
ATOM 755 C CA . VAL A 1 93 ? 20.125 -6.973 -4.082 1 98.5 93 VAL A CA 1
ATOM 756 C C . VAL A 1 93 ? 19.156 -7.398 -5.18 1 98.5 93 VAL A C 1
ATOM 758 O O . VAL A 1 93 ? 19.031 -8.586 -5.48 1 98.5 93 VAL A O 1
ATOM 761 N N . LEU A 1 94 ? 18.469 -6.434 -5.781 1 98.06 94 LEU A N 1
ATOM 762 C CA . LEU A 1 94 ? 17.562 -6.754 -6.879 1 98.06 94 LEU A CA 1
ATOM 763 C C . LEU A 1 94 ? 18.328 -7.383 -8.047 1 98.06 94 LEU A C 1
ATOM 765 O O . LEU A 1 94 ? 17.828 -8.305 -8.688 1 98.06 94 LEU A O 1
ATOM 769 N N . PHE A 1 95 ? 19.531 -6.875 -8.305 1 98.38 95 PHE A N 1
ATOM 770 C CA . PHE A 1 95 ? 20.375 -7.418 -9.352 1 98.38 95 PHE A CA 1
ATOM 771 C C . PHE A 1 95 ? 20.766 -8.867 -9.047 1 98.38 95 PHE A C 1
ATOM 773 O O . PHE A 1 95 ? 20.672 -9.734 -9.914 1 98.38 95 PHE A O 1
ATOM 780 N N . LEU A 1 96 ? 21.156 -9.125 -7.852 1 98.19 96 LEU A N 1
ATOM 781 C CA . LEU A 1 96 ? 21.578 -10.461 -7.465 1 98.19 96 LEU A CA 1
ATOM 782 C C . LEU A 1 96 ? 20.422 -11.445 -7.512 1 98.19 96 LEU A C 1
ATOM 784 O O . LEU A 1 96 ? 20.594 -12.609 -7.879 1 98.19 96 LEU A O 1
ATOM 788 N N . LEU A 1 97 ? 19.25 -11 -7.176 1 96.94 97 LEU A N 1
ATOM 789 C CA . LEU A 1 97 ? 18.062 -11.844 -7.309 1 96.94 97 LEU A CA 1
ATOM 790 C C . LEU A 1 97 ? 17.766 -12.148 -8.773 1 96.94 97 LEU A C 1
ATOM 792 O O . LEU A 1 97 ? 17.422 -13.273 -9.125 1 96.94 97 LEU A O 1
ATOM 796 N N . ASN A 1 98 ? 17.922 -11.094 -9.555 1 97.12 98 ASN A N 1
ATOM 797 C CA . ASN A 1 98 ? 17.766 -11.258 -10.992 1 97.12 98 ASN A CA 1
ATOM 798 C C . ASN A 1 98 ? 18.734 -12.289 -11.555 1 97.12 98 ASN A C 1
ATOM 800 O O . ASN A 1 98 ? 18.344 -13.172 -12.32 1 97.12 98 ASN A O 1
ATOM 804 N N . ILE A 1 99 ? 19.953 -12.25 -11.156 1 96.94 99 ILE A N 1
ATOM 805 C CA . ILE A 1 99 ? 20.984 -13.18 -11.602 1 96.94 99 ILE A CA 1
ATOM 806 C C . ILE A 1 99 ? 20.672 -14.586 -11.094 1 96.94 99 ILE A C 1
ATOM 808 O O . ILE A 1 99 ? 20.906 -15.57 -11.805 1 96.94 99 ILE A O 1
ATOM 812 N N . SER A 1 100 ? 20.172 -14.656 -9.891 1 96.5 100 SER A N 1
ATOM 813 C CA . SER A 1 100 ? 19.812 -15.961 -9.336 1 96.5 100 SER A CA 1
ATOM 814 C C . SER A 1 100 ? 18.75 -16.641 -10.188 1 96.5 100 SER A C 1
ATOM 816 O O . SER A 1 100 ? 18.812 -17.844 -10.43 1 96.5 100 SER A O 1
ATOM 818 N N . VAL A 1 101 ? 17.766 -15.891 -10.648 1 95.81 101 VAL A N 1
ATOM 819 C CA . VAL A 1 101 ? 16.703 -16.422 -11.492 1 95.81 101 VAL A CA 1
ATOM 820 C C . VAL A 1 101 ? 17.297 -16.891 -12.82 1 95.81 101 VAL A C 1
ATOM 822 O O . VAL A 1 101 ? 16.953 -17.969 -13.32 1 95.81 101 VAL A O 1
ATOM 825 N N . LEU A 1 102 ? 18.188 -16.109 -13.344 1 96.44 102 LEU A N 1
ATOM 826 C CA . LEU A 1 102 ? 18.828 -16.438 -14.609 1 96.44 102 LEU A CA 1
ATOM 827 C C . LEU A 1 102 ? 19.625 -17.734 -14.492 1 96.44 102 LEU A C 1
ATOM 829 O O . LEU A 1 102 ? 19.484 -18.641 -15.32 1 96.44 102 LEU A O 1
ATOM 833 N N . LEU A 1 103 ? 20.406 -17.828 -13.453 1 96.5 103 LEU A N 1
ATOM 834 C CA . LEU A 1 103 ? 21.234 -19 -13.25 1 96.5 103 LEU A CA 1
ATOM 835 C C . LEU A 1 103 ? 20.391 -20.25 -13.016 1 96.5 103 LEU A C 1
ATOM 837 O O . LEU A 1 103 ? 20.672 -21.312 -13.555 1 96.5 103 LEU A O 1
ATOM 841 N N . ALA A 1 104 ? 19.375 -20.109 -12.242 1 95.31 104 ALA A N 1
ATOM 842 C CA . ALA A 1 104 ? 18.453 -21.219 -12.023 1 95.31 104 ALA A CA 1
ATOM 843 C C . ALA A 1 104 ? 17.828 -21.672 -13.336 1 95.31 104 ALA A C 1
ATOM 845 O O . ALA A 1 104 ? 17.672 -22.875 -13.578 1 95.31 104 ALA A O 1
ATOM 846 N N . SER A 1 105 ? 17.484 -20.734 -14.148 1 96.25 105 SER A N 1
ATOM 847 C CA . SER A 1 105 ? 16.844 -21.031 -15.43 1 96.25 105 SER A CA 1
ATOM 848 C C . SER A 1 105 ? 17.797 -21.719 -16.391 1 96.25 105 SER A C 1
ATOM 850 O O . SER A 1 105 ? 17.375 -22.453 -17.281 1 96.25 105 SER A O 1
ATOM 852 N N . LEU A 1 106 ? 19.031 -21.469 -16.219 1 96.38 106 LEU A N 1
ATOM 853 C CA . LEU A 1 106 ? 20.062 -22.062 -17.062 1 96.38 106 LEU A CA 1
ATOM 854 C C . LEU A 1 106 ? 20.391 -23.469 -16.609 1 96.38 106 LEU A C 1
ATOM 856 O O . LEU A 1 106 ? 21.172 -24.172 -17.25 1 96.38 106 LEU A O 1
ATOM 860 N N . GLY A 1 107 ? 19.844 -23.875 -15.438 1 94 107 GLY A N 1
ATOM 861 C CA . GLY A 1 107 ? 20.016 -25.25 -15.008 1 94 107 GLY A CA 1
ATOM 862 C C . GLY A 1 107 ? 20.984 -25.406 -13.852 1 94 107 GLY A C 1
ATOM 863 O O . GLY A 1 107 ? 21.25 -26.516 -13.406 1 94 107 GLY A O 1
ATOM 864 N N . TYR A 1 108 ? 21.531 -24.266 -13.391 1 94.25 108 TYR A N 1
ATOM 865 C CA . TYR A 1 108 ? 22.406 -24.359 -12.227 1 94.25 108 TYR A CA 1
ATOM 866 C C . TYR A 1 108 ? 21.625 -24.734 -10.977 1 94.25 108 TYR A C 1
ATOM 868 O O . TYR A 1 108 ? 20.469 -24.312 -10.812 1 94.25 108 TYR A O 1
ATOM 876 N N . ASN A 1 109 ? 22.203 -25.625 -10.156 1 90.44 109 ASN A N 1
ATOM 877 C CA . ASN A 1 109 ? 21.547 -26.094 -8.938 1 90.44 109 ASN A CA 1
ATOM 878 C C . ASN A 1 109 ? 21.625 -25.047 -7.828 1 90.44 109 ASN A C 1
ATOM 880 O O . ASN A 1 109 ? 22.438 -25.172 -6.906 1 90.44 109 ASN A O 1
ATOM 884 N N . LEU A 1 110 ? 20.844 -24.016 -8.008 1 90 110 LEU A N 1
ATOM 885 C CA . LEU A 1 110 ? 20.75 -22.953 -7 1 90 110 LEU A CA 1
ATOM 886 C C . LEU A 1 110 ? 19.516 -23.125 -6.141 1 90 110 LEU A C 1
ATOM 888 O O . LEU A 1 110 ? 18.438 -23.469 -6.648 1 90 110 LEU A O 1
ATOM 892 N N . ASN A 1 111 ? 19.734 -23.094 -4.855 1 89.94 111 ASN A N 1
ATOM 893 C CA . ASN A 1 111 ? 18.594 -23.078 -3.939 1 89.94 111 ASN A CA 1
ATOM 894 C C . ASN A 1 111 ? 18.078 -21.656 -3.721 1 89.94 111 ASN A C 1
ATOM 896 O O . ASN A 1 111 ? 18.5 -20.984 -2.783 1 89.94 111 ASN A O 1
ATOM 900 N N . VAL A 1 112 ? 17.188 -21.25 -4.57 1 90.06 112 VAL A N 1
ATOM 901 C CA . VAL A 1 112 ? 16.656 -19.891 -4.574 1 90.06 112 VAL A CA 1
ATOM 902 C C . VAL A 1 112 ? 15.953 -19.609 -3.25 1 90.06 112 VAL A C 1
ATOM 904 O O . VAL A 1 112 ? 15.992 -18.484 -2.75 1 90.06 112 VAL A O 1
ATOM 907 N N . THR A 1 113 ? 15.398 -20.625 -2.633 1 88.38 113 THR A N 1
ATOM 908 C CA . THR A 1 113 ? 14.68 -20.516 -1.366 1 88.38 113 THR A CA 1
ATOM 909 C C . THR A 1 113 ? 15.648 -20.156 -0.237 1 88.38 113 THR A C 1
ATOM 911 O O . THR A 1 113 ? 15.25 -19.531 0.751 1 88.38 113 THR A O 1
ATOM 914 N N . THR A 1 114 ? 16.875 -20.5 -0.427 1 91.5 114 THR A N 1
ATOM 915 C CA . THR A 1 114 ? 17.891 -20.156 0.554 1 91.5 114 THR A CA 1
ATOM 916 C C . THR A 1 114 ? 18.531 -18.812 0.228 1 91.5 114 THR A C 1
ATOM 918 O O . THR A 1 114 ? 18.75 -18 1.121 1 91.5 114 THR A O 1
ATOM 921 N N . ILE A 1 115 ? 18.75 -18.547 -0.994 1 94.88 115 ILE A N 1
ATOM 922 C CA . ILE A 1 115 ? 19.484 -17.359 -1.438 1 94.88 115 ILE A CA 1
ATOM 923 C C . ILE A 1 115 ? 18.641 -16.109 -1.199 1 94.88 115 ILE A C 1
ATOM 925 O O . ILE A 1 115 ? 19.141 -15.094 -0.717 1 94.88 115 ILE A O 1
ATOM 929 N N . THR A 1 116 ? 17.344 -16.203 -1.47 1 94.94 116 THR A N 1
ATOM 930 C CA . THR A 1 116 ? 16.484 -15.031 -1.428 1 94.94 116 THR A CA 1
ATOM 931 C C . THR A 1 116 ? 16.406 -14.461 -0.014 1 94.94 116 THR A C 1
ATOM 933 O O . THR A 1 116 ? 16.688 -13.281 0.199 1 94.94 116 THR A O 1
ATOM 936 N N . PRO A 1 117 ? 16.156 -15.281 0.975 1 95.38 117 PRO A N 1
ATOM 937 C CA . PRO A 1 117 ? 16.094 -14.703 2.32 1 95.38 117 PRO A CA 1
ATOM 938 C C . PRO A 1 117 ? 17.453 -14.164 2.785 1 95.38 117 PRO A C 1
ATOM 940 O O . PRO A 1 117 ? 17.516 -13.188 3.537 1 95.38 117 PRO A O 1
ATOM 943 N N . ILE A 1 118 ? 18.484 -14.727 2.371 1 96.56 118 ILE A N 1
ATOM 944 C CA . ILE A 1 118 ? 19.828 -14.266 2.748 1 96.56 118 ILE A CA 1
ATOM 945 C C . ILE A 1 118 ? 20.062 -12.875 2.156 1 96.56 118 ILE A C 1
ATOM 947 O O . ILE A 1 118 ? 20.516 -11.969 2.855 1 96.56 118 ILE A O 1
ATOM 951 N N . LEU A 1 119 ? 19.734 -12.688 0.9 1 98 119 LEU A N 1
ATOM 952 C CA . LEU A 1 119 ? 19.906 -11.398 0.243 1 98 119 LEU A CA 1
ATOM 953 C C . LEU A 1 119 ? 18.984 -10.344 0.864 1 98 119 LEU A C 1
ATOM 955 O O . LEU A 1 119 ? 19.406 -9.203 1.073 1 98 119 LEU A O 1
ATOM 959 N N . VAL A 1 120 ? 17.766 -10.727 1.168 1 97.69 120 VAL A N 1
ATOM 960 C CA . VAL A 1 120 ? 16.828 -9.828 1.84 1 97.69 120 VAL A CA 1
ATOM 961 C C . VAL A 1 120 ? 17.359 -9.469 3.227 1 97.69 120 VAL A C 1
ATOM 963 O O . VAL A 1 120 ? 17.25 -8.32 3.662 1 97.69 120 VAL A O 1
ATOM 966 N N . GLY A 1 121 ? 17.875 -10.5 3.867 1 98.5 121 GLY A N 1
ATOM 967 C CA . GLY A 1 121 ? 18.484 -10.25 5.168 1 98.5 121 GLY A CA 1
ATOM 968 C C . GLY A 1 121 ? 19.609 -9.234 5.113 1 98.5 121 GLY A C 1
ATOM 969 O O . GLY A 1 121 ? 19.688 -8.344 5.961 1 98.5 121 GLY A O 1
ATOM 970 N N . ILE A 1 122 ? 20.469 -9.344 4.176 1 98.5 122 ILE A N 1
ATOM 971 C CA . ILE A 1 122 ? 21.562 -8.398 3.986 1 98.5 122 ILE A CA 1
ATOM 972 C C . ILE A 1 122 ? 21.016 -6.996 3.756 1 98.5 122 ILE A C 1
ATOM 974 O O . ILE A 1 122 ? 21.484 -6.023 4.348 1 98.5 122 ILE A O 1
ATOM 978 N N . LEU A 1 123 ? 19.984 -6.918 2.947 1 98.62 123 LEU A N 1
ATOM 979 C CA . LEU A 1 123 ? 19.359 -5.629 2.693 1 98.62 123 LEU A CA 1
ATOM 980 C C . LEU A 1 123 ? 18.781 -5.039 3.982 1 98.62 123 LEU A C 1
ATOM 982 O O . LEU A 1 123 ? 18.969 -3.852 4.258 1 98.62 123 LEU A O 1
ATOM 986 N N . PHE A 1 124 ? 18.141 -5.898 4.738 1 98.75 124 PHE A N 1
ATOM 987 C CA . PHE A 1 124 ? 17.562 -5.449 5.996 1 98.75 124 PHE A CA 1
ATOM 988 C C . PHE A 1 124 ? 18.625 -4.895 6.922 1 98.75 124 PHE A C 1
ATOM 990 O O . PHE A 1 124 ? 18.438 -3.852 7.551 1 98.75 124 PHE A O 1
ATOM 997 N N . ILE A 1 125 ? 19.719 -5.535 6.949 1 98.75 125 ILE A N 1
ATOM 998 C CA . ILE A 1 125 ? 20.812 -5.117 7.824 1 98.75 125 ILE A CA 1
ATOM 999 C C . ILE A 1 125 ? 21.359 -3.773 7.352 1 98.75 125 ILE A C 1
ATOM 1001 O O . ILE A 1 125 ? 21.594 -2.871 8.164 1 98.75 125 ILE A O 1
ATOM 1005 N N . ILE A 1 126 ? 21.531 -3.604 6.094 1 98.44 126 ILE A N 1
ATOM 1006 C CA . ILE A 1 126 ? 22.031 -2.352 5.543 1 98.44 126 ILE A CA 1
ATOM 1007 C C . ILE A 1 126 ? 21.031 -1.231 5.797 1 98.44 126 ILE A C 1
ATOM 1009 O O . ILE A 1 126 ? 21.391 -0.158 6.281 1 98.44 126 ILE A O 1
ATOM 1013 N N . LEU A 1 127 ? 19.766 -1.498 5.535 1 98.19 127 LEU A N 1
ATOM 1014 C CA . LEU A 1 127 ? 18.719 -0.503 5.781 1 98.19 127 LEU A CA 1
ATOM 1015 C C . LEU A 1 127 ? 18.672 -0.126 7.258 1 98.19 127 LEU A C 1
ATOM 1017 O O . LEU A 1 127 ? 18.562 1.055 7.602 1 98.19 127 LEU A O 1
ATOM 1021 N N . GLY A 1 128 ? 18.719 -1.144 8.047 1 98.44 128 GLY A N 1
ATOM 1022 C CA . GLY A 1 128 ? 18.688 -0.895 9.484 1 98.44 128 GLY A CA 1
ATOM 1023 C C . GLY A 1 128 ? 19.844 -0.016 9.953 1 98.44 128 GLY A C 1
ATOM 1024 O O . GLY A 1 128 ? 19.641 0.886 10.773 1 98.44 128 GLY A O 1
ATOM 1025 N N . ASN A 1 129 ? 20.984 -0.224 9.414 1 97.75 129 ASN A N 1
ATOM 1026 C CA . ASN A 1 129 ? 22.188 0.515 9.82 1 97.75 129 ASN A CA 1
ATOM 1027 C C . ASN A 1 129 ? 22.078 1.992 9.453 1 97.75 129 ASN A C 1
ATOM 1029 O O . ASN A 1 129 ? 22.594 2.854 10.172 1 97.75 129 ASN A O 1
ATOM 1033 N N . TYR A 1 130 ? 21.375 2.291 8.398 1 97.75 130 TYR A N 1
ATOM 1034 C CA . TYR A 1 130 ? 21.359 3.668 7.918 1 97.75 130 TYR A CA 1
ATOM 1035 C C . TYR A 1 130 ? 20.031 4.348 8.234 1 97.75 130 TYR A C 1
ATOM 1037 O O . TYR A 1 130 ? 19.859 5.547 7.992 1 97.75 130 TYR A O 1
ATOM 1045 N N . MET A 1 131 ? 19.125 3.621 8.797 1 95.81 131 MET A N 1
ATOM 1046 C CA . MET A 1 131 ? 17.781 4.121 9.07 1 95.81 131 MET A CA 1
ATOM 1047 C C . MET A 1 131 ? 17.828 5.324 10.008 1 95.81 131 MET A C 1
ATOM 1049 O O . MET A 1 131 ? 17.078 6.289 9.828 1 95.81 131 MET A O 1
ATOM 1053 N N . GLN A 1 132 ? 18.672 5.352 10.961 1 95.69 132 GLN A N 1
ATOM 1054 C CA . GLN A 1 132 ? 18.75 6.398 11.969 1 95.69 132 GLN A CA 1
ATOM 1055 C C . GLN A 1 132 ? 19.25 7.711 11.375 1 95.69 132 GLN A C 1
ATOM 1057 O O . GLN A 1 132 ? 19.078 8.773 11.969 1 95.69 132 GLN A O 1
ATOM 1062 N N . THR A 1 133 ? 19.891 7.59 10.242 1 97.56 133 THR A N 1
ATOM 1063 C CA . THR A 1 133 ? 20.469 8.781 9.641 1 97.56 133 THR A CA 1
ATOM 1064 C C . THR A 1 133 ? 19.469 9.477 8.734 1 97.56 133 THR A C 1
ATOM 1066 O O . THR A 1 133 ? 19.656 10.633 8.344 1 97.56 133 THR A O 1
ATOM 1069 N N . VAL A 1 134 ? 18.406 8.75 8.414 1 98.06 134 VAL A N 1
ATOM 1070 C CA . VAL A 1 134 ? 17.406 9.281 7.488 1 98.06 134 VAL A CA 1
ATOM 1071 C C . VAL A 1 134 ? 16.609 10.391 8.164 1 98.06 134 VAL A C 1
ATOM 1073 O O . VAL A 1 134 ? 16.109 10.211 9.281 1 98.06 134 VAL A O 1
ATOM 1076 N N . LYS A 1 135 ? 16.516 11.508 7.5 1 98.5 135 LYS A N 1
ATOM 1077 C CA . LYS A 1 135 ? 15.766 12.648 8.023 1 98.5 135 LYS A CA 1
ATOM 1078 C C . LYS A 1 135 ? 14.336 12.664 7.473 1 98.5 135 LYS A C 1
ATOM 1080 O O . LYS A 1 135 ? 14.039 11.984 6.492 1 98.5 135 LYS A O 1
ATOM 1085 N N . PRO A 1 136 ? 13.492 13.344 8.125 1 98.38 136 PRO A N 1
ATOM 1086 C CA . PRO A 1 136 ? 12.078 13.336 7.742 1 98.38 136 PRO A CA 1
ATOM 1087 C C . PRO A 1 136 ? 11.867 13.656 6.266 1 98.38 136 PRO A C 1
ATOM 1089 O O . PRO A 1 136 ? 12.43 14.625 5.754 1 98.38 136 PRO A O 1
ATOM 1092 N N . ASN A 1 137 ? 11.195 12.906 5.57 1 98.12 137 ASN A N 1
ATOM 1093 C CA . ASN A 1 137 ? 10.766 13.031 4.18 1 98.12 137 ASN A CA 1
ATOM 1094 C C . ASN A 1 137 ? 9.531 12.18 3.895 1 98.12 137 ASN A C 1
ATOM 1096 O O . ASN A 1 137 ? 9.047 11.469 4.773 1 98.12 137 ASN A O 1
ATOM 1100 N N . PHE A 1 138 ? 9.039 12.242 2.754 1 98.19 138 PHE A N 1
ATOM 1101 C CA . PHE A 1 138 ? 7.758 11.594 2.5 1 98.19 138 PHE A CA 1
ATOM 1102 C C . PHE A 1 138 ? 7.949 10.312 1.699 1 98.19 138 PHE A C 1
ATOM 1104 O O . PHE A 1 138 ? 6.988 9.586 1.447 1 98.19 138 PHE A O 1
ATOM 1111 N N . PHE A 1 139 ? 9.234 9.93 1.351 1 97.44 139 PHE A N 1
ATOM 1112 C CA . PHE A 1 139 ? 9.352 8.859 0.365 1 97.44 139 PHE A CA 1
ATOM 1113 C C . PHE A 1 139 ? 10.219 7.727 0.897 1 97.44 139 PHE A C 1
ATOM 1115 O O . PHE A 1 139 ? 10.148 6.598 0.4 1 97.44 139 PHE A O 1
ATOM 1122 N N . ILE A 1 140 ? 11.008 7.992 1.9 1 96.81 140 ILE A N 1
ATOM 1123 C CA . ILE A 1 140 ? 11.852 6.926 2.438 1 96.81 140 ILE A CA 1
ATOM 1124 C C . ILE A 1 140 ? 11.805 6.953 3.963 1 96.81 140 ILE A C 1
ATOM 1126 O O . ILE A 1 140 ? 11.742 8.023 4.57 1 96.81 140 ILE A O 1
ATOM 1130 N N . GLY A 1 141 ? 11.875 5.73 4.57 1 96.94 141 GLY A N 1
ATOM 1131 C CA . GLY A 1 141 ? 11.836 5.602 6.016 1 96.94 141 GLY A CA 1
ATOM 1132 C C . GLY A 1 141 ? 10.484 5.164 6.539 1 96.94 141 GLY A C 1
ATOM 1133 O O . GLY A 1 141 ? 9.664 4.625 5.789 1 96.94 141 GLY A O 1
ATOM 1134 N N . ILE A 1 142 ? 10.344 5.238 7.812 1 98.25 142 ILE A N 1
ATOM 1135 C CA . ILE A 1 142 ? 9.086 4.91 8.477 1 98.25 142 ILE A CA 1
ATOM 1136 C C . ILE A 1 142 ? 8.18 6.137 8.492 1 98.25 142 ILE A C 1
ATOM 1138 O O . ILE A 1 142 ? 8.336 7.023 9.336 1 98.25 142 ILE A O 1
ATOM 1142 N N . ARG A 1 143 ? 7.16 6.074 7.574 1 98 143 ARG A N 1
ATOM 1143 C CA . ARG A 1 143 ? 6.398 7.277 7.258 1 98 143 ARG A CA 1
ATOM 1144 C C . ARG A 1 143 ? 4.969 7.168 7.773 1 98 143 ARG A C 1
ATOM 1146 O O . ARG A 1 143 ? 4.012 7.281 7 1 98 143 ARG A O 1
ATOM 1153 N N . THR A 1 144 ? 4.867 7.043 9.062 1 98.31 144 THR A N 1
ATOM 1154 C CA . THR A 1 144 ? 3.551 7.043 9.688 1 98.31 144 THR A CA 1
ATOM 1155 C C . THR A 1 144 ? 3.047 8.469 9.883 1 98.31 144 THR A C 1
ATOM 1157 O O . THR A 1 144 ? 3.811 9.43 9.758 1 98.31 144 THR A O 1
ATOM 1160 N N . ALA A 1 145 ? 1.74 8.609 10.203 1 98.44 145 ALA A N 1
ATOM 1161 C CA . ALA A 1 145 ? 1.157 9.914 10.484 1 98.44 145 ALA A CA 1
ATOM 1162 C C . ALA A 1 145 ? 1.92 10.625 11.602 1 98.44 145 ALA A C 1
ATOM 1164 O O . ALA A 1 145 ? 2.123 11.844 11.539 1 98.44 145 ALA A O 1
ATOM 1165 N N . TRP A 1 146 ? 2.449 9.852 12.461 1 98.69 146 TRP A N 1
ATOM 1166 C CA . TRP A 1 146 ? 3.049 10.375 13.68 1 98.69 146 TRP A CA 1
ATOM 1167 C C . TRP A 1 146 ? 4.512 10.742 13.453 1 98.69 146 TRP A C 1
ATOM 1169 O O . TRP A 1 146 ? 4.98 11.781 13.938 1 98.69 146 TRP A O 1
ATOM 1179 N N . THR A 1 147 ? 5.207 9.891 12.656 1 98.69 147 THR A N 1
ATOM 1180 C CA . THR A 1 147 ? 6.59 10.242 12.336 1 98.69 147 THR A CA 1
ATOM 1181 C C . THR A 1 147 ? 6.645 11.445 11.406 1 98.69 147 THR A C 1
ATOM 1183 O O . THR A 1 147 ? 7.57 12.258 11.477 1 98.69 147 THR A O 1
ATOM 1186 N N . LEU A 1 148 ? 5.633 11.633 10.586 1 98.38 148 LEU A N 1
ATOM 1187 C CA . LEU A 1 148 ? 5.613 12.727 9.633 1 98.38 148 LEU A CA 1
ATOM 1188 C C . LEU A 1 148 ? 5.207 14.031 10.305 1 98.38 148 LEU A C 1
ATOM 1190 O O . LEU A 1 148 ? 5.422 15.117 9.758 1 98.38 148 LEU A O 1
ATOM 1194 N N . SER A 1 149 ? 4.641 13.906 11.469 1 98.06 149 SER A N 1
ATOM 1195 C CA . SER A 1 149 ? 4.078 15.078 12.133 1 98.06 149 SER A CA 1
ATOM 1196 C C . SER A 1 149 ? 5.016 15.602 13.219 1 98.06 149 SER A C 1
ATOM 1198 O O . SER A 1 149 ? 4.812 16.688 13.742 1 98.06 149 SER A O 1
ATOM 1200 N N . ASN A 1 150 ? 6.031 14.797 13.594 1 98.25 150 ASN A N 1
ATOM 1201 C CA . ASN A 1 150 ? 6.898 15.188 14.703 1 98.25 150 ASN A CA 1
ATOM 1202 C C . ASN A 1 150 ? 8.297 14.602 14.547 1 98.25 150 ASN A C 1
ATOM 1204 O O . ASN A 1 150 ? 8.469 13.383 14.5 1 98.25 150 ASN A O 1
ATOM 1208 N N . GLU A 1 151 ? 9.289 15.477 14.547 1 98 151 GLU A N 1
ATOM 1209 C CA . GLU A 1 151 ? 10.664 15.062 14.273 1 98 151 GLU A CA 1
ATOM 1210 C C . GLU A 1 151 ? 11.211 14.195 15.398 1 98 151 GLU A C 1
ATOM 1212 O O . GLU A 1 151 ? 12.016 13.297 15.156 1 98 151 GLU A O 1
ATOM 1217 N N . GLN A 1 152 ? 10.828 14.516 16.625 1 98.38 152 GLN A N 1
ATOM 1218 C CA . GLN A 1 152 ? 11.273 13.695 17.75 1 98.38 152 GLN A CA 1
ATOM 1219 C C . GLN A 1 152 ? 10.727 12.273 17.625 1 98.38 152 GLN A C 1
ATOM 1221 O O . GLN A 1 152 ? 11.453 11.305 17.859 1 98.38 152 GLN A O 1
ATOM 1226 N N . VAL A 1 153 ? 9.461 12.172 17.25 1 98.75 153 VAL A N 1
ATOM 1227 C CA . VAL A 1 153 ? 8.859 10.859 17.031 1 98.75 153 VAL A CA 1
ATOM 1228 C C . VAL A 1 153 ? 9.57 10.141 15.891 1 98.75 153 VAL A C 1
ATOM 1230 O O . VAL A 1 153 ? 9.82 8.938 15.961 1 98.75 153 VAL A O 1
ATOM 1233 N N . TRP A 1 154 ? 9.914 10.883 14.852 1 98.69 154 TRP A N 1
ATOM 1234 C CA . TRP A 1 154 ? 10.68 10.336 13.734 1 98.69 154 TRP A CA 1
ATOM 1235 C C . TRP A 1 154 ? 11.984 9.719 14.219 1 98.69 154 TRP A C 1
ATOM 1237 O O . TRP A 1 154 ? 12.273 8.555 13.938 1 98.69 154 TRP A O 1
ATOM 1247 N N . ARG A 1 155 ? 12.727 10.461 15.016 1 98.44 155 ARG A N 1
ATOM 1248 C CA . ARG A 1 155 ? 14.039 10.031 15.484 1 98.44 155 ARG A CA 1
ATOM 1249 C C . ARG A 1 155 ? 13.922 8.789 16.359 1 98.44 155 ARG A C 1
ATOM 1251 O O . ARG A 1 155 ? 14.641 7.809 16.156 1 98.44 155 ARG A O 1
ATOM 1258 N N . LYS A 1 156 ? 13.016 8.797 17.266 1 98.69 156 LYS A N 1
ATOM 1259 C CA . LYS A 1 156 ? 12.844 7.68 18.188 1 98.69 156 LYS A CA 1
ATOM 1260 C C . LYS A 1 156 ? 12.398 6.422 17.453 1 98.69 156 LYS A C 1
ATOM 1262 O O . LYS A 1 156 ? 12.906 5.328 17.719 1 98.69 156 LYS A O 1
ATOM 1267 N N . THR A 1 157 ? 11.461 6.605 16.516 1 98.81 157 THR A N 1
ATOM 1268 C CA . THR A 1 157 ? 10.938 5.48 15.766 1 98.81 157 THR A CA 1
ATOM 1269 C C . THR A 1 157 ? 12.016 4.883 14.859 1 98.81 157 THR A C 1
ATOM 1271 O O . THR A 1 157 ? 12.125 3.658 14.75 1 98.81 157 THR A O 1
ATOM 1274 N N . HIS A 1 158 ? 12.773 5.68 14.227 1 98.75 158 HIS A N 1
ATOM 1275 C CA . HIS A 1 158 ? 13.812 5.188 13.328 1 98.75 158 HIS A CA 1
ATOM 1276 C C . HIS A 1 158 ? 14.945 4.531 14.102 1 98.75 158 HIS A C 1
ATOM 1278 O O . HIS A 1 158 ? 15.562 3.578 13.617 1 98.75 158 HIS A O 1
ATOM 1284 N N . ARG A 1 159 ? 15.203 5.008 15.344 1 98.56 159 ARG A N 1
ATOM 1285 C CA . ARG A 1 159 ? 16.172 4.328 16.203 1 98.56 159 ARG A CA 1
ATOM 1286 C C . ARG A 1 159 ? 15.727 2.906 16.516 1 98.56 159 ARG A C 1
ATOM 1288 O O . ARG A 1 159 ? 16.516 1.962 16.406 1 98.56 159 ARG A O 1
ATOM 1295 N N . LEU A 1 160 ? 14.492 2.779 16.891 1 98.69 160 LEU A N 1
ATOM 1296 C CA . LEU A 1 160 ? 13.938 1.451 17.125 1 98.69 160 LEU A CA 1
ATOM 1297 C C . LEU A 1 160 ? 13.898 0.635 15.844 1 98.69 160 LEU A C 1
ATOM 1299 O O . LEU A 1 160 ? 14.25 -0.546 15.844 1 98.69 160 LEU A O 1
ATOM 1303 N N . GLY A 1 161 ? 13.398 1.257 14.766 1 98.56 161 GLY A N 1
ATOM 1304 C CA . GLY A 1 161 ? 13.352 0.586 13.477 1 98.56 161 GLY A CA 1
ATOM 1305 C C . GLY A 1 161 ? 14.695 0.026 13.047 1 98.56 161 GLY A C 1
ATOM 1306 O O . GLY A 1 161 ? 14.773 -1.074 12.5 1 98.56 161 GLY A O 1
ATOM 1307 N N . SER A 1 162 ? 15.727 0.82 13.297 1 98.62 162 SER A N 1
ATOM 1308 C CA . SER A 1 162 ? 17.078 0.386 12.992 1 98.62 162 SER A CA 1
ATOM 1309 C C . SER A 1 162 ? 17.391 -0.956 13.648 1 98.62 162 SER A C 1
ATOM 1311 O O . SER A 1 162 ? 17.812 -1.897 12.977 1 98.62 162 SER A O 1
ATOM 1313 N N . LYS A 1 163 ? 17.125 -1.103 14.867 1 98.69 163 LYS A N 1
ATOM 1314 C CA . LYS A 1 163 ? 17.391 -2.328 15.617 1 98.69 163 LYS A CA 1
ATOM 1315 C C . LYS A 1 163 ? 16.531 -3.48 15.102 1 98.69 163 LYS A C 1
ATOM 1317 O O . LYS A 1 163 ? 17.016 -4.602 14.945 1 98.69 163 LYS A O 1
ATOM 1322 N N . LEU A 1 164 ? 15.328 -3.166 14.852 1 98.75 164 LEU A N 1
ATOM 1323 C CA . LEU A 1 164 ? 14.391 -4.195 14.406 1 98.75 164 LEU A CA 1
ATOM 1324 C C . LEU A 1 164 ? 14.758 -4.707 13.016 1 98.75 164 LEU A C 1
ATOM 1326 O O . LEU A 1 164 ? 14.695 -5.91 12.758 1 98.75 164 LEU A O 1
ATOM 1330 N N . PHE A 1 165 ? 15.109 -3.822 12.141 1 98.69 165 PHE A N 1
ATOM 1331 C CA . PHE A 1 165 ? 15.516 -4.227 10.797 1 98.69 165 PHE A CA 1
ATOM 1332 C C . PHE A 1 165 ? 16.766 -5.086 10.852 1 98.69 165 PHE A C 1
ATOM 1334 O O . PHE A 1 165 ? 16.859 -6.105 10.164 1 98.69 165 PHE A O 1
ATOM 1341 N N . ILE A 1 166 ? 17.766 -4.664 11.625 1 98.69 166 ILE A N 1
ATOM 1342 C CA . ILE A 1 166 ? 19 -5.426 11.75 1 98.69 166 ILE A CA 1
ATOM 1343 C C . ILE A 1 166 ? 18.703 -6.805 12.328 1 98.69 166 ILE A C 1
ATOM 1345 O O . ILE A 1 166 ? 19.141 -7.82 11.797 1 98.69 166 ILE A O 1
ATOM 1349 N N . LEU A 1 167 ? 17.875 -6.848 13.391 1 98.62 167 LEU A N 1
ATOM 1350 C CA . LEU A 1 167 ? 17.5 -8.125 13.984 1 98.62 167 LEU A CA 1
ATOM 1351 C C . LEU A 1 167 ? 16.719 -8.984 12.992 1 98.62 167 LEU A C 1
ATOM 1353 O O . LEU A 1 167 ? 16.984 -10.188 12.875 1 98.62 167 LEU A O 1
ATOM 1357 N N . GLY A 1 168 ? 15.766 -8.359 12.32 1 98.44 168 GLY A N 1
ATOM 1358 C CA . GLY A 1 168 ? 15.055 -9.078 11.281 1 98.44 168 GLY A CA 1
ATOM 1359 C C . GLY A 1 168 ? 15.961 -9.641 10.203 1 98.44 168 GLY A C 1
ATOM 1360 O O . GLY A 1 168 ? 15.805 -10.789 9.781 1 98.44 168 GLY A O 1
ATOM 1361 N N . GLY A 1 169 ? 16.922 -8.805 9.766 1 98.5 169 GLY A N 1
ATOM 1362 C CA . GLY A 1 169 ? 17.891 -9.273 8.789 1 98.5 169 GLY A CA 1
ATOM 1363 C C . GLY A 1 169 ? 18.703 -10.461 9.273 1 98.5 169 GLY A C 1
ATOM 1364 O O . GLY A 1 169 ? 18.922 -11.414 8.523 1 98.5 169 GLY A O 1
ATOM 1365 N N . LEU A 1 170 ? 19.125 -10.445 10.5 1 98.31 170 LEU A N 1
ATOM 1366 C CA . LEU A 1 170 ? 19.875 -11.547 11.086 1 98.31 170 LEU A CA 1
ATOM 1367 C C . LEU A 1 170 ? 19.031 -12.812 11.164 1 98.31 170 LEU A C 1
ATOM 1369 O O . LEU A 1 170 ? 19.531 -13.914 10.93 1 98.31 170 LEU A O 1
ATOM 1373 N N . LEU A 1 171 ? 17.75 -12.648 11.422 1 98.06 171 LEU A N 1
ATOM 1374 C CA . LEU A 1 171 ? 16.859 -13.797 11.508 1 98.06 171 LEU A CA 1
ATOM 1375 C C . LEU A 1 171 ? 16.672 -14.453 10.148 1 98.06 171 LEU A C 1
ATOM 1377 O O . LEU A 1 171 ? 16.5 -15.672 10.055 1 98.06 171 LEU A O 1
ATOM 1381 N N . PHE A 1 172 ? 16.766 -13.695 9.141 1 97.44 172 PHE A N 1
ATOM 1382 C CA . PHE A 1 172 ? 16.672 -14.25 7.797 1 97.44 172 PHE A CA 1
ATOM 1383 C C . PHE A 1 172 ? 17.844 -15.188 7.512 1 97.44 172 PHE A C 1
ATOM 1385 O O . PHE A 1 172 ? 17.703 -16.141 6.742 1 97.44 172 PHE A O 1
ATOM 1392 N N . PHE A 1 173 ? 19 -14.961 8.141 1 96.25 173 PHE A N 1
ATOM 1393 C CA . PHE A 1 173 ? 20.172 -15.812 7.938 1 96.25 173 PHE A CA 1
ATOM 1394 C C . PHE A 1 173 ? 19.969 -17.188 8.57 1 96.25 173 PHE A C 1
ATOM 1396 O O . PHE A 1 173 ? 20.688 -18.125 8.266 1 96.25 173 PHE A O 1
ATOM 1403 N N . VAL A 1 174 ? 18.984 -17.359 9.414 1 95.12 174 VAL A N 1
ATOM 1404 C CA . VAL A 1 174 ? 18.719 -18.609 10.109 1 95.12 174 VAL A CA 1
ATOM 1405 C C . VAL A 1 174 ? 17.766 -19.469 9.273 1 95.12 174 VAL A C 1
ATOM 1407 O O . VAL A 1 174 ? 17.641 -20.672 9.516 1 95.12 174 VAL A O 1
ATOM 1410 N N . THR A 1 175 ? 17.172 -18.875 8.258 1 92.38 175 THR A N 1
ATOM 1411 C CA . THR A 1 175 ? 16.094 -19.516 7.512 1 92.38 175 THR A CA 1
ATOM 1412 C C . THR A 1 175 ? 16.594 -20.797 6.836 1 92.38 175 THR A C 1
ATOM 1414 O O . THR A 1 175 ? 15.859 -21.766 6.711 1 92.38 175 THR A O 1
ATOM 1417 N N . PRO A 1 176 ? 17.922 -20.906 6.383 1 89.19 176 PRO A N 1
ATOM 1418 C CA . PRO A 1 176 ? 18.375 -22.141 5.742 1 89.19 176 PRO A CA 1
ATOM 1419 C C . PRO A 1 176 ? 18.391 -23.328 6.695 1 89.19 176 PRO A C 1
ATOM 1421 O O . PRO A 1 176 ? 18.406 -24.484 6.25 1 89.19 176 PRO A O 1
ATOM 1424 N N . PHE A 1 177 ? 18.312 -23.062 7.945 1 91.88 177 PHE A N 1
ATOM 1425 C CA . PHE A 1 177 ? 18.422 -24.125 8.93 1 91.88 177 PHE A CA 1
ATOM 1426 C C . PHE A 1 177 ? 17.078 -24.438 9.555 1 91.88 177 PHE A C 1
ATOM 1428 O O . PHE A 1 177 ? 16.969 -25.312 10.422 1 91.88 177 PHE A O 1
ATOM 1435 N N . VAL A 1 178 ? 16.094 -23.766 9.164 1 93.44 178 VAL A N 1
ATOM 1436 C CA . VAL A 1 178 ? 14.758 -23.906 9.734 1 93.44 178 VAL A CA 1
ATOM 1437 C C . VAL A 1 178 ? 13.953 -24.906 8.898 1 93.44 178 VAL A C 1
ATOM 1439 O O . VAL A 1 178 ? 14.016 -24.891 7.672 1 93.44 178 VAL A O 1
ATOM 1442 N N . PRO A 1 179 ? 13.305 -25.828 9.609 1 93.25 179 PRO A N 1
ATOM 1443 C CA . PRO A 1 179 ? 12.438 -26.75 8.875 1 93.25 179 PRO A CA 1
ATOM 1444 C C . PRO A 1 179 ? 11.445 -26.016 7.969 1 93.25 179 PRO A C 1
ATOM 1446 O O . PRO A 1 179 ? 10.969 -24.938 8.312 1 93.25 179 PRO A O 1
ATOM 1449 N N . GLU A 1 180 ? 11.188 -26.641 6.84 1 90.19 180 GLU A N 1
ATOM 1450 C CA . GLU A 1 180 ? 10.352 -26.047 5.801 1 90.19 180 GLU A CA 1
ATOM 1451 C C . GLU A 1 180 ? 9.016 -25.578 6.363 1 90.19 180 GLU A C 1
ATOM 1453 O O . GLU A 1 180 ? 8.547 -24.484 6.027 1 90.19 180 GLU A O 1
ATOM 1458 N N . ARG A 1 181 ? 8.438 -26.344 7.215 1 91.69 181 ARG A N 1
ATOM 1459 C CA . ARG A 1 181 ? 7.105 -26.062 7.738 1 91.69 181 ARG A CA 1
ATOM 1460 C C . ARG A 1 181 ? 7.094 -24.766 8.547 1 91.69 181 ARG A C 1
ATOM 1462 O O . ARG A 1 181 ? 6.043 -24.141 8.703 1 91.69 181 ARG A O 1
ATOM 1469 N N . LEU A 1 182 ? 8.25 -24.297 8.984 1 94.31 182 LEU A N 1
ATOM 1470 C CA . LEU A 1 182 ? 8.32 -23.141 9.867 1 94.31 182 LEU A CA 1
ATOM 1471 C C . LEU A 1 182 ? 8.812 -21.906 9.109 1 94.31 182 LEU A C 1
ATOM 1473 O O . LEU A 1 182 ? 8.836 -20.797 9.664 1 94.31 182 LEU A O 1
ATOM 1477 N N . LEU A 1 183 ? 9.125 -22.047 7.879 1 93 183 LEU A N 1
ATOM 1478 C CA . LEU A 1 183 ? 9.711 -20.938 7.121 1 93 183 LEU A CA 1
ATOM 1479 C C . LEU A 1 183 ? 8.695 -19.828 6.902 1 93 183 LEU A C 1
ATOM 1481 O O . LEU A 1 183 ? 8.984 -18.656 7.168 1 93 183 LEU A O 1
ATOM 1485 N N . PHE A 1 184 ? 7.516 -20.203 6.449 1 91.25 184 PHE A N 1
ATOM 1486 C CA . PHE A 1 184 ? 6.5 -19.203 6.16 1 91.25 184 PHE A CA 1
ATOM 1487 C C . PHE A 1 184 ? 6.125 -18.438 7.422 1 91.25 184 PHE A C 1
ATOM 1489 O O . PHE A 1 184 ? 6.191 -17.203 7.449 1 91.25 184 PHE A O 1
ATOM 1496 N N . PRO A 1 185 ? 5.777 -19.109 8.531 1 94.31 185 PRO A N 1
ATOM 1497 C CA . PRO A 1 185 ? 5.465 -18.375 9.766 1 94.31 185 PRO A CA 1
ATOM 1498 C C . PRO A 1 185 ? 6.629 -17.5 10.242 1 94.31 185 PRO A C 1
ATOM 1500 O O . PRO A 1 185 ? 6.41 -16.406 10.773 1 94.31 185 PRO A O 1
ATOM 1503 N N . LEU A 1 186 ? 7.797 -17.969 10.055 1 95.31 186 LEU A N 1
ATOM 1504 C CA . LEU A 1 186 ? 8.961 -17.188 10.477 1 95.31 186 LEU A CA 1
ATOM 1505 C C . LEU A 1 186 ? 9.086 -15.906 9.656 1 95.31 186 LEU A C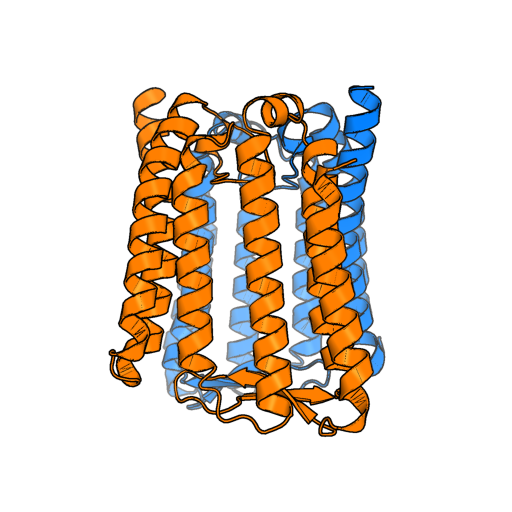 1
ATOM 1507 O O . LEU A 1 186 ? 9.234 -14.82 10.219 1 95.31 186 LEU A O 1
ATOM 1511 N N . ILE A 1 187 ? 9 -16.031 8.406 1 94.5 187 ILE A N 1
ATOM 1512 C CA . ILE A 1 187 ? 9.156 -14.883 7.512 1 94.5 187 ILE A CA 1
ATOM 1513 C C . ILE A 1 187 ? 8.055 -13.859 7.785 1 94.5 187 ILE A C 1
ATOM 1515 O O . ILE A 1 187 ? 8.336 -12.664 7.941 1 94.5 187 ILE A O 1
ATOM 1519 N N . ILE A 1 188 ? 6.848 -14.297 7.875 1 95.62 188 ILE A N 1
ATOM 1520 C CA . ILE A 1 188 ? 5.715 -13.406 8.109 1 95.62 188 ILE A CA 1
ATOM 1521 C C . ILE A 1 188 ? 5.871 -12.719 9.461 1 95.62 188 ILE A C 1
ATOM 1523 O O . ILE A 1 188 ? 5.582 -11.523 9.602 1 95.62 188 ILE A O 1
ATOM 1527 N N . SER A 1 189 ? 6.305 -13.453 10.438 1 97.38 189 SER A N 1
ATOM 1528 C CA . SER A 1 189 ? 6.488 -12.883 11.773 1 97.38 189 SER A CA 1
ATOM 1529 C C . SER A 1 189 ? 7.547 -11.781 11.758 1 97.38 189 SER A C 1
ATOM 1531 O O . SER A 1 189 ? 7.387 -10.758 12.422 1 97.38 189 SER A O 1
ATOM 1533 N N . ILE A 1 190 ? 8.602 -11.969 11.008 1 97.56 190 ILE A N 1
ATOM 1534 C CA . ILE A 1 190 ? 9.664 -10.977 10.898 1 97.56 190 ILE A CA 1
ATOM 1535 C C . ILE A 1 190 ? 9.109 -9.703 10.258 1 97.56 190 ILE A C 1
ATOM 1537 O O . ILE A 1 190 ? 9.297 -8.602 10.781 1 97.56 190 ILE A O 1
ATOM 1541 N N . ILE A 1 191 ? 8.367 -9.922 9.188 1 97 191 ILE A N 1
ATOM 1542 C CA . ILE A 1 191 ? 7.84 -8.789 8.438 1 97 191 ILE A CA 1
ATOM 1543 C C . ILE A 1 191 ? 6.832 -8.023 9.297 1 97 191 ILE A C 1
ATOM 1545 O O . ILE A 1 191 ? 6.887 -6.797 9.383 1 97 191 ILE A O 1
ATOM 1549 N N . LEU A 1 192 ? 5.992 -8.719 9.977 1 97.88 192 LEU A N 1
ATOM 1550 C CA . LEU A 1 192 ? 4.988 -8.086 10.828 1 97.88 192 LEU A CA 1
ATOM 1551 C C . LEU A 1 192 ? 5.652 -7.312 11.969 1 97.88 192 LEU A C 1
ATOM 1553 O O . LEU A 1 192 ? 5.234 -6.199 12.289 1 97.88 192 LEU A O 1
ATOM 1557 N N . ALA A 1 193 ? 6.629 -7.883 12.492 1 98.25 193 ALA A N 1
ATOM 1558 C CA . ALA A 1 193 ? 7.32 -7.242 13.602 1 98.25 193 ALA A CA 1
ATOM 1559 C C . ALA A 1 193 ? 8.008 -5.953 13.156 1 98.25 193 ALA A C 1
ATOM 1561 O O . ALA A 1 193 ? 7.891 -4.918 13.82 1 98.25 193 ALA A O 1
ATOM 1562 N N . VAL A 1 194 ? 8.648 -5.98 12.016 1 97.94 194 VAL A N 1
ATOM 1563 C CA . VAL A 1 194 ? 9.438 -4.844 11.555 1 97.94 194 VAL A CA 1
ATOM 1564 C C . VAL A 1 194 ? 8.516 -3.715 11.109 1 97.94 194 VAL A C 1
ATOM 1566 O O . VAL A 1 194 ? 8.898 -2.545 11.125 1 97.94 194 VAL A O 1
ATOM 1569 N N . VAL A 1 195 ? 7.32 -4.059 10.781 1 97.81 195 VAL A N 1
ATOM 1570 C CA . VAL A 1 195 ? 6.387 -3.041 10.312 1 97.81 195 VAL A CA 1
ATOM 1571 C C . VAL A 1 195 ? 5.508 -2.568 11.469 1 97.81 195 VAL A C 1
ATOM 1573 O O . VAL A 1 195 ? 5.422 -1.369 11.742 1 97.81 195 VAL A O 1
ATOM 1576 N N . LEU A 1 196 ? 4.953 -3.473 12.281 1 98.25 196 LEU A N 1
ATOM 1577 C CA . LEU A 1 196 ? 3.926 -3.145 13.258 1 98.25 196 LEU A CA 1
ATOM 1578 C C . LEU A 1 196 ? 4.547 -2.543 14.516 1 98.25 196 LEU A C 1
ATOM 1580 O O . LEU A 1 196 ? 3.984 -1.62 15.109 1 98.25 196 LEU A O 1
ATOM 1584 N N . ILE A 1 197 ? 5.641 -3.037 14.867 1 98.69 197 ILE A N 1
ATOM 1585 C CA . ILE A 1 197 ? 6.234 -2.582 16.125 1 98.69 197 ILE A CA 1
ATOM 1586 C C . ILE A 1 197 ? 6.609 -1.106 16 1 98.69 197 ILE A C 1
ATOM 1588 O O . ILE A 1 197 ? 6.195 -0.288 16.828 1 98.69 197 ILE A O 1
ATOM 1592 N N . PRO A 1 198 ? 7.32 -0.69 14.977 1 98.69 198 PRO A N 1
ATOM 1593 C CA . PRO A 1 198 ? 7.629 0.74 14.891 1 98.69 198 PRO A CA 1
ATOM 1594 C C . PRO A 1 198 ? 6.387 1.595 14.648 1 98.69 198 PRO A C 1
ATOM 1596 O O . PRO A 1 198 ? 6.324 2.742 15.094 1 98.69 198 PRO A O 1
ATOM 1599 N N . THR A 1 199 ? 5.484 1.063 13.938 1 98.56 199 THR A N 1
ATOM 1600 C CA . THR A 1 199 ? 4.25 1.802 13.695 1 98.56 199 THR A CA 1
ATOM 1601 C C . THR A 1 199 ? 3.527 2.088 15.008 1 98.56 199 THR A C 1
ATOM 1603 O O . THR A 1 199 ? 3.174 3.234 15.289 1 98.56 199 THR A O 1
ATOM 1606 N N . LEU A 1 200 ? 3.354 1.09 15.82 1 98.44 200 LEU A N 1
ATOM 1607 C CA . LEU A 1 200 ? 2.699 1.255 17.109 1 98.44 200 LEU A CA 1
ATOM 1608 C C . LEU A 1 200 ? 3.539 2.129 18.047 1 98.44 200 LEU A C 1
ATOM 1610 O O . LEU A 1 200 ? 3 2.969 18.766 1 98.44 200 LEU A O 1
ATOM 1614 N N . TYR A 1 201 ? 4.816 1.924 17.969 1 98.75 201 TYR A N 1
ATOM 1615 C CA . TYR A 1 201 ? 5.738 2.725 18.766 1 98.75 201 TYR A CA 1
ATOM 1616 C C . TYR A 1 201 ? 5.621 4.203 18.422 1 98.75 201 TYR A C 1
ATOM 1618 O O . TYR A 1 201 ? 5.605 5.059 19.312 1 98.75 201 TYR A O 1
ATOM 1626 N N . SER A 1 202 ? 5.543 4.492 17.156 1 98.75 202 SER A N 1
ATOM 1627 C CA . SER A 1 202 ? 5.426 5.883 16.734 1 98.75 202 SER A CA 1
ATOM 1628 C C . SER A 1 202 ? 4.145 6.516 17.266 1 98.75 202 SER A C 1
ATOM 1630 O O . SER A 1 202 ? 4.145 7.676 17.688 1 98.75 202 SER A O 1
ATOM 1632 N N . TYR A 1 203 ? 3.084 5.727 17.281 1 98.5 203 TYR A N 1
ATOM 1633 C CA . TYR A 1 203 ? 1.825 6.223 17.828 1 98.5 203 TYR A CA 1
ATOM 1634 C C . TYR A 1 203 ? 1.95 6.508 19.312 1 98.5 203 TYR A C 1
ATOM 1636 O O . TYR A 1 203 ? 1.567 7.586 19.781 1 98.5 203 TYR A O 1
ATOM 1644 N N . VAL A 1 204 ? 2.523 5.605 20.047 1 98.5 204 VAL A N 1
ATOM 1645 C CA . VAL A 1 204 ? 2.676 5.727 21.5 1 98.5 204 VAL A CA 1
ATOM 1646 C C . VAL A 1 204 ? 3.562 6.926 21.828 1 98.5 204 VAL A C 1
ATOM 1648 O O . VAL A 1 204 ? 3.236 7.723 22.703 1 98.5 204 VAL A O 1
ATOM 1651 N N . GLN A 1 205 ? 4.688 7.078 21.094 1 98.56 205 GLN A N 1
ATOM 1652 C CA . GLN A 1 205 ? 5.594 8.195 21.328 1 98.56 205 GLN A CA 1
ATOM 1653 C C . GLN A 1 205 ? 4.922 9.523 21.016 1 98.56 205 GLN A C 1
ATOM 1655 O O . GLN A 1 205 ? 5.121 10.516 21.734 1 98.56 205 GLN A O 1
ATOM 1660 N N . TYR A 1 206 ? 4.145 9.531 19.984 1 98.31 206 TYR A N 1
ATOM 1661 C CA . TYR A 1 206 ? 3.432 10.75 19.609 1 98.31 206 TYR A CA 1
ATOM 1662 C C . TYR A 1 206 ? 2.432 11.148 20.688 1 98.31 206 TYR A C 1
ATOM 1664 O O . TYR A 1 206 ? 2.346 12.32 21.062 1 98.31 206 TYR A O 1
ATOM 1672 N N . ARG A 1 207 ? 1.729 10.172 21.219 1 97.19 207 ARG A N 1
ATOM 1673 C CA . ARG A 1 207 ? 0.756 10.414 22.266 1 97.19 207 ARG A CA 1
ATOM 1674 C C . ARG A 1 207 ? 1.438 10.938 23.531 1 97.19 207 ARG A C 1
ATOM 1676 O O . ARG A 1 207 ? 0.922 11.836 24.203 1 97.19 207 ARG A O 1
ATOM 1683 N N . LYS A 1 208 ? 2.512 10.406 23.828 1 97.25 208 LYS A N 1
ATOM 1684 C CA . LYS A 1 208 ? 3.266 10.836 25 1 97.25 208 LYS A CA 1
ATOM 1685 C C . LYS A 1 208 ? 3.707 12.297 24.875 1 97.25 208 LYS A C 1
ATOM 1687 O O . LYS A 1 208 ? 3.717 13.039 25.859 1 97.25 208 LYS A O 1
ATOM 1692 N N . LEU A 1 209 ? 4.016 12.656 23.688 1 95 209 LEU A N 1
ATOM 1693 C CA . LEU A 1 209 ? 4.531 14 23.453 1 95 209 LEU A CA 1
ATOM 1694 C C . LEU A 1 209 ? 3.398 15.016 23.422 1 95 209 LEU A C 1
ATOM 1696 O O . LEU A 1 209 ? 3.594 16.188 23.781 1 95 209 LEU A O 1
ATOM 1700 N N . THR A 1 210 ? 2.273 14.641 22.938 1 89.56 210 THR A N 1
ATOM 1701 C CA . THR A 1 210 ? 1.201 15.609 22.734 1 89.56 210 THR A CA 1
ATOM 1702 C C . THR A 1 210 ? 0.196 15.562 23.875 1 89.56 210 THR A C 1
ATOM 1704 O O . THR A 1 210 ? -0.599 16.484 24.047 1 89.56 210 THR A O 1
ATOM 1707 N N . GLU A 1 211 ? 0.056 14.578 24.656 1 80.88 211 GLU A N 1
ATOM 1708 C CA . GLU A 1 211 ? -0.807 14.539 25.828 1 80.88 211 GLU A CA 1
ATOM 1709 C C . GLU A 1 211 ? -0.009 14.773 27.109 1 80.88 211 GLU A C 1
ATOM 1711 O O . GLU A 1 211 ? -0.486 15.445 28.031 1 80.88 211 GLU A O 1
ATOM 1716 N N . MET B 1 1 ? -23.172 8.781 20.406 1 54 1 MET B N 1
ATOM 1717 C CA . MET B 1 1 ? -23.703 7.422 20.562 1 54 1 MET B CA 1
ATOM 1718 C C . MET B 1 1 ? -24.438 6.977 19.312 1 54 1 MET B C 1
ATOM 1720 O O . MET B 1 1 ? -24.281 5.84 18.875 1 54 1 MET B O 1
ATOM 1724 N N . LYS B 1 2 ? -25.156 7.977 18.594 1 70.62 2 LYS B N 1
ATOM 1725 C CA . LYS B 1 2 ? -26.094 7.68 17.516 1 70.62 2 LYS B CA 1
ATOM 1726 C C . LYS B 1 2 ? -25.359 7.348 16.219 1 70.62 2 LYS B C 1
ATOM 1728 O O . LYS B 1 2 ? -25.812 6.516 15.43 1 70.62 2 LYS B O 1
ATOM 1733 N N . LYS B 1 3 ? -24.031 7.676 16.203 1 85.19 3 LYS B N 1
ATOM 1734 C CA . LYS B 1 3 ? -23.344 7.531 14.922 1 85.19 3 LYS B CA 1
ATOM 1735 C C . LYS B 1 3 ? -22.891 6.09 14.703 1 85.19 3 LYS B C 1
ATOM 1737 O O . LYS B 1 3 ? -22.625 5.684 13.57 1 85.19 3 LYS B O 1
ATOM 1742 N N . HIS B 1 4 ? -22.906 5.285 15.742 1 91.62 4 HIS B N 1
ATOM 1743 C CA . HIS B 1 4 ? -22.406 3.924 15.641 1 91.62 4 HIS B CA 1
ATOM 1744 C C . HIS B 1 4 ? -23.531 2.92 15.438 1 91.62 4 HIS B C 1
ATOM 1746 O O . HIS B 1 4 ? -23.281 1.763 15.094 1 91.62 4 HIS B O 1
ATOM 1752 N N . VAL B 1 5 ? -24.734 3.254 15.516 1 93.75 5 VAL B N 1
ATOM 1753 C CA . VAL B 1 5 ? -25.891 2.35 15.531 1 93.75 5 VAL B CA 1
ATOM 1754 C C . VAL B 1 5 ? -26.016 1.66 14.172 1 93.75 5 VAL B C 1
ATOM 1756 O O . VAL B 1 5 ? -26.094 0.432 14.102 1 93.75 5 VAL B O 1
ATOM 1759 N N . PHE B 1 6 ? -26 2.416 13.156 1 95.06 6 PHE B N 1
ATOM 1760 C CA . PHE B 1 6 ? -26.25 1.861 11.836 1 95.06 6 PHE B CA 1
ATOM 1761 C C . PHE B 1 6 ? -25.156 0.899 11.43 1 95.06 6 PHE B C 1
ATOM 1763 O O . PHE B 1 6 ? -25.422 -0.236 11.031 1 95.06 6 PHE B O 1
ATOM 1770 N N . PRO B 1 7 ? -23.859 1.28 11.578 1 96.19 7 PRO B N 1
ATOM 1771 C CA . PRO B 1 7 ? -22.797 0.318 11.25 1 96.19 7 PRO B CA 1
ATOM 1772 C C . PRO B 1 7 ? -22.859 -0.944 12.109 1 96.19 7 PRO B C 1
ATOM 1774 O O . PRO B 1 7 ? -22.609 -2.045 11.617 1 96.19 7 PRO B O 1
ATOM 1777 N N . LEU B 1 8 ? -23.219 -0.813 13.312 1 96.5 8 LEU B N 1
ATOM 1778 C CA . LEU B 1 8 ? -23.312 -1.97 14.195 1 96.5 8 LEU B CA 1
ATOM 1779 C C . LEU B 1 8 ? -24.453 -2.885 13.766 1 96.5 8 LEU B C 1
ATOM 1781 O O . LEU B 1 8 ? -24.328 -4.109 13.797 1 96.5 8 LEU B O 1
ATOM 1785 N N . ILE B 1 9 ? -25.562 -2.289 13.391 1 97.5 9 ILE B N 1
ATOM 1786 C CA . ILE B 1 9 ? -26.703 -3.055 12.891 1 97.5 9 ILE B CA 1
ATOM 1787 C C . ILE B 1 9 ? -26.297 -3.809 11.625 1 97.5 9 ILE B C 1
ATOM 1789 O O . ILE B 1 9 ? -26.625 -4.984 11.461 1 97.5 9 ILE B O 1
ATOM 1793 N N . ILE B 1 10 ? -25.562 -3.145 10.75 1 98 10 ILE B N 1
ATOM 1794 C CA . ILE B 1 10 ? -25.094 -3.748 9.508 1 98 10 ILE B CA 1
ATOM 1795 C C . ILE B 1 10 ? -24.219 -4.961 9.82 1 98 10 ILE B C 1
ATOM 1797 O O . ILE B 1 10 ? -24.406 -6.031 9.234 1 98 10 ILE B O 1
ATOM 1801 N N . MET B 1 11 ? -23.297 -4.766 10.727 1 98.19 11 MET B N 1
ATOM 1802 C CA . MET B 1 11 ? -22.406 -5.855 11.086 1 98.19 11 MET B CA 1
ATOM 1803 C C . MET B 1 11 ? -23.172 -7 11.742 1 98.19 11 MET B C 1
ATOM 1805 O O . MET B 1 11 ? -22.922 -8.172 11.445 1 98.19 11 MET B O 1
ATOM 1809 N N . LEU B 1 12 ? -24.141 -6.699 12.586 1 97.88 12 LEU B N 1
ATOM 1810 C CA . LEU B 1 12 ? -24.953 -7.715 13.25 1 97.88 12 LEU B CA 1
ATOM 1811 C C . LEU B 1 12 ? -25.812 -8.469 12.234 1 97.88 12 LEU B C 1
ATOM 1813 O O . LEU B 1 12 ? -25.922 -9.695 12.305 1 97.88 12 LEU B O 1
ATOM 1817 N N . LEU B 1 13 ? -26.422 -7.766 11.367 1 98.25 13 LEU B N 1
ATOM 1818 C CA . LEU B 1 13 ? -27.234 -8.391 10.32 1 98.25 13 LEU B CA 1
ATOM 1819 C C . LEU B 1 13 ? -26.391 -9.336 9.469 1 98.25 13 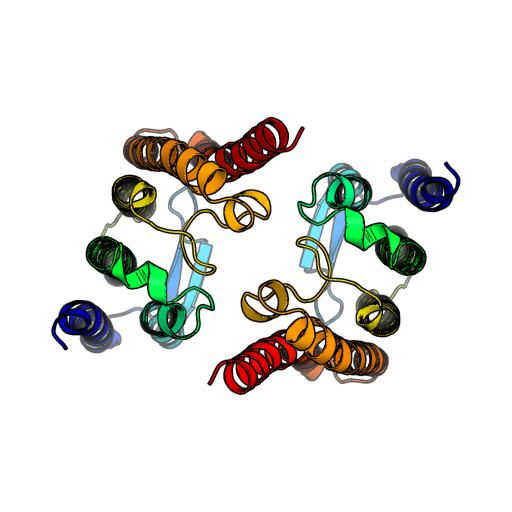LEU B C 1
ATOM 1821 O O . LEU B 1 13 ? -26.859 -10.414 9.102 1 98.25 13 LEU B O 1
ATOM 1825 N N . SER B 1 14 ? -25.172 -8.906 9.141 1 98.25 14 SER B N 1
ATOM 1826 C CA . SER B 1 14 ? -24.281 -9.766 8.367 1 98.25 14 SER B CA 1
ATOM 1827 C C . SER B 1 14 ? -24 -11.07 9.102 1 98.25 14 SER B C 1
ATOM 1829 O O . SER B 1 14 ? -24.125 -12.156 8.523 1 98.25 14 SER B O 1
ATOM 1831 N N . ILE B 1 15 ? -23.656 -10.938 10.359 1 98.12 15 ILE B N 1
ATOM 1832 C CA . ILE B 1 15 ? -23.344 -12.117 11.172 1 98.12 15 ILE B CA 1
ATOM 1833 C C . ILE B 1 15 ? -24.578 -13.008 11.258 1 98.12 15 ILE B C 1
ATOM 1835 O O . ILE B 1 15 ? -24.484 -14.227 11.086 1 98.12 15 ILE B O 1
ATOM 1839 N N . LEU B 1 16 ? -25.719 -12.422 11.469 1 98.12 16 LEU B N 1
ATOM 1840 C CA . LEU B 1 16 ? -26.969 -13.164 11.602 1 98.12 16 LEU B CA 1
ATOM 1841 C C . LEU B 1 16 ? -27.297 -13.93 10.312 1 98.12 16 LEU B C 1
ATOM 1843 O O . LEU B 1 16 ? -27.703 -15.086 10.367 1 98.12 16 LEU B O 1
ATOM 1847 N N . CYS B 1 17 ? -27.125 -13.328 9.18 1 98.12 17 CYS B N 1
ATOM 1848 C CA . CYS B 1 17 ? -27.391 -13.992 7.906 1 98.12 17 CYS B CA 1
ATOM 1849 C C . CYS B 1 17 ? -26.516 -15.227 7.742 1 98.12 17 CYS B C 1
ATOM 1851 O O . CYS B 1 17 ? -27 -16.281 7.336 1 98.12 17 CYS B O 1
ATOM 1853 N N . TRP B 1 18 ? -25.25 -15.086 8.07 1 97.88 18 TRP B N 1
ATOM 1854 C CA . TRP B 1 18 ? -24.328 -16.219 7.945 1 97.88 18 TRP B CA 1
ATOM 1855 C C . TRP B 1 18 ? -24.719 -17.328 8.914 1 97.88 18 TRP B C 1
ATOM 1857 O O . TRP B 1 18 ? -24.656 -18.516 8.562 1 97.88 18 TRP B O 1
ATOM 1867 N N . VAL B 1 19 ? -25.172 -16.984 10.117 1 97.5 19 VAL B N 1
ATOM 1868 C CA . VAL B 1 19 ? -25.547 -17.969 11.125 1 97.5 19 VAL B CA 1
ATOM 1869 C C . VAL B 1 19 ? -26.828 -18.672 10.695 1 97.5 19 VAL B C 1
ATOM 1871 O O . VAL B 1 19 ? -26.922 -19.906 10.758 1 97.5 19 VAL B O 1
ATOM 1874 N N . ILE B 1 20 ? -27.797 -17.938 10.219 1 97.62 20 ILE B N 1
ATOM 1875 C CA . ILE B 1 20 ? -29.109 -18.469 9.852 1 97.62 20 ILE B CA 1
ATOM 1876 C C . ILE B 1 20 ? -28.969 -19.406 8.664 1 97.62 20 ILE B C 1
ATOM 1878 O O . ILE B 1 20 ? -29.609 -20.469 8.641 1 97.62 20 ILE B O 1
ATOM 1882 N N . PHE B 1 21 ? -28.078 -19.094 7.777 1 97.62 21 PHE B N 1
ATOM 1883 C CA . PHE B 1 21 ? -28.047 -19.859 6.535 1 97.62 21 PHE B CA 1
ATOM 1884 C C . PHE B 1 21 ? -26.859 -20.797 6.516 1 97.62 21 PHE B C 1
ATOM 1886 O O . PHE B 1 21 ? -26.625 -21.5 5.523 1 97.62 21 PHE B O 1
ATOM 1893 N N . TYR B 1 22 ? -26.156 -20.844 7.559 1 97.38 22 TYR B N 1
ATOM 1894 C CA . TYR B 1 22 ? -24.906 -21.594 7.605 1 97.38 22 TYR B CA 1
ATOM 1895 C C . TYR B 1 22 ? -25.125 -23.047 7.188 1 97.38 22 TYR B C 1
ATOM 1897 O O . TYR B 1 22 ? -24.359 -23.578 6.371 1 97.38 22 TYR B O 1
ATOM 1905 N N . ASN B 1 23 ? -26.156 -23.688 7.605 1 96.94 23 ASN B N 1
ATOM 1906 C CA . ASN B 1 23 ? -26.391 -25.109 7.367 1 96.94 23 ASN B CA 1
ATOM 1907 C C . ASN B 1 23 ? -26.875 -25.375 5.945 1 96.94 23 ASN B C 1
ATOM 1909 O O . ASN B 1 23 ? -26.859 -26.516 5.473 1 96.94 23 ASN B O 1
ATOM 1913 N N . LYS B 1 24 ? -27.312 -24.344 5.305 1 97.75 24 LYS B N 1
ATOM 1914 C CA . LYS B 1 24 ? -27.812 -24.484 3.936 1 97.75 24 LYS B CA 1
ATOM 1915 C C . LYS B 1 24 ? -26.703 -24.203 2.922 1 97.75 24 LYS B C 1
ATOM 1917 O O . LYS B 1 24 ? -26.906 -24.406 1.719 1 97.75 24 LYS B O 1
ATOM 1922 N N . LEU B 1 25 ? -25.594 -23.812 3.422 1 97.81 25 LEU B N 1
ATOM 1923 C CA . LEU B 1 25 ? -24.484 -23.453 2.545 1 97.81 25 LEU B CA 1
ATOM 1924 C C . LEU B 1 25 ? -23.688 -24.688 2.141 1 97.81 25 LEU B C 1
ATOM 1926 O O . LEU B 1 25 ? -23.594 -25.656 2.904 1 97.81 25 LEU B O 1
ATOM 1930 N N . PRO B 1 26 ? -23.172 -24.609 0.948 1 97.62 26 PRO B N 1
ATOM 1931 C CA . PRO B 1 26 ? -22.234 -25.672 0.575 1 97.62 26 PRO B CA 1
ATOM 1932 C C . PRO B 1 26 ? -20.938 -25.609 1.381 1 97.62 26 PRO B C 1
ATOM 1934 O O . PRO B 1 26 ? -20.672 -24.609 2.057 1 97.62 26 PRO B O 1
ATOM 1937 N N . SER B 1 27 ? -20.141 -26.656 1.276 1 97.5 27 SER B N 1
ATOM 1938 C CA . SER B 1 27 ? -18.906 -26.734 2.037 1 97.5 27 SER B CA 1
ATOM 1939 C C . SER B 1 27 ? -17.875 -25.734 1.533 1 97.5 27 SER B C 1
ATOM 1941 O O . SER B 1 27 ? -17.047 -25.234 2.305 1 97.5 27 SER B O 1
ATOM 1943 N N . GLN B 1 28 ? -18.031 -25.438 0.183 1 97.75 28 GLN B N 1
ATOM 1944 C CA . GLN B 1 28 ? -17.125 -24.469 -0.438 1 97.75 28 GLN B CA 1
ATOM 1945 C C . GLN B 1 28 ? -17.891 -23.25 -0.932 1 97.75 28 GLN B C 1
ATOM 1947 O O . GLN B 1 28 ? -18.859 -23.375 -1.668 1 97.75 28 GLN B O 1
ATOM 1952 N N . ILE B 1 29 ? -17.312 -22.078 -0.463 1 97.56 29 ILE B N 1
ATOM 1953 C CA . ILE B 1 29 ? -17.953 -20.812 -0.782 1 97.56 29 ILE B CA 1
ATOM 1954 C C . ILE B 1 29 ? -17.125 -20.062 -1.824 1 97.56 29 ILE B C 1
ATOM 1956 O O . ILE B 1 29 ? -15.906 -19.938 -1.681 1 97.56 29 ILE B O 1
ATOM 1960 N N . PRO B 1 30 ? -17.781 -19.609 -2.918 1 95.75 30 PRO B N 1
ATOM 1961 C CA . PRO B 1 30 ? -17.047 -18.766 -3.859 1 95.75 30 PRO B CA 1
ATOM 1962 C C . PRO B 1 30 ? -16.578 -17.453 -3.227 1 95.75 30 PRO B C 1
ATOM 1964 O O . PRO B 1 30 ? -17.344 -16.766 -2.551 1 95.75 30 PRO B O 1
ATOM 1967 N N . MET B 1 31 ? -15.281 -17.141 -3.461 1 93.75 31 MET B N 1
ATOM 1968 C CA . MET B 1 31 ? -14.719 -15.953 -2.824 1 93.75 31 MET B CA 1
ATOM 1969 C C . MET B 1 31 ? -14.32 -14.906 -3.867 1 93.75 31 MET B C 1
ATOM 1971 O O . MET B 1 31 ? -14.164 -13.734 -3.543 1 93.75 31 MET B O 1
ATOM 1975 N N . GLN B 1 32 ? -14.016 -15.391 -5.102 1 91.56 32 GLN B N 1
ATOM 1976 C CA . GLN B 1 32 ? -13.648 -14.492 -6.191 1 91.56 32 GLN B CA 1
ATOM 1977 C C . GLN B 1 32 ? -14.211 -14.992 -7.523 1 91.56 32 GLN B C 1
ATOM 1979 O O . GLN B 1 32 ? -14.383 -16.188 -7.719 1 91.56 32 GLN B O 1
ATOM 1984 N N . TRP B 1 33 ? -14.594 -14.023 -8.344 1 88.81 33 TRP B N 1
ATOM 1985 C CA . TRP B 1 33 ? -15.109 -14.289 -9.68 1 88.81 33 TRP B CA 1
ATOM 1986 C C . TRP B 1 33 ? -14.25 -13.617 -10.742 1 88.81 33 TRP B C 1
ATOM 1988 O O . TRP B 1 33 ? -13.797 -12.484 -10.555 1 88.81 33 TRP B O 1
ATOM 1998 N N . GLY B 1 34 ? -14.047 -14.32 -11.766 1 86.75 34 GLY B N 1
ATOM 1999 C CA . GLY B 1 34 ? -13.406 -13.719 -12.922 1 86.75 34 GLY B CA 1
ATOM 2000 C C . GLY B 1 34 ? -14.352 -12.859 -13.742 1 86.75 34 GLY B C 1
ATOM 2001 O O . GLY B 1 34 ? -15.562 -12.867 -13.508 1 86.75 34 GLY B O 1
ATOM 2002 N N . VAL B 1 35 ? -13.75 -12.188 -14.664 1 82.31 35 VAL B N 1
ATOM 2003 C CA . VAL B 1 35 ? -14.539 -11.297 -15.508 1 82.31 35 VAL B CA 1
ATOM 2004 C C . VAL B 1 35 ? -15.492 -12.109 -16.375 1 82.31 35 VAL B C 1
ATOM 2006 O O . VAL B 1 35 ? -16.484 -11.578 -16.891 1 82.31 35 VAL B O 1
ATOM 2009 N N . ASP B 1 36 ? -15.242 -13.375 -16.547 1 84.06 36 ASP B N 1
ATOM 2010 C CA . ASP B 1 36 ? -16.094 -14.242 -17.359 1 84.06 36 ASP B CA 1
ATOM 2011 C C . ASP B 1 36 ? -17.219 -14.836 -16.531 1 84.06 36 ASP B C 1
ATOM 2013 O O . ASP B 1 36 ? -18.031 -15.609 -17.047 1 84.06 36 ASP B O 1
ATOM 2017 N N . GLY B 1 37 ? -17.172 -14.531 -15.234 1 84.31 37 GLY B N 1
ATOM 2018 C CA . GLY B 1 37 ? -18.266 -14.984 -14.383 1 84.31 37 GLY B CA 1
ATOM 2019 C C . GLY B 1 37 ? -17.953 -16.281 -13.664 1 84.31 37 GLY B C 1
ATOM 2020 O O . GLY B 1 37 ? -18.734 -16.734 -12.812 1 84.31 37 GLY B O 1
ATOM 2021 N N . THR B 1 38 ? -16.875 -16.812 -14.031 1 90.19 38 THR B N 1
ATOM 2022 C CA . THR B 1 38 ? -16.5 -18.078 -13.391 1 90.19 38 THR B CA 1
ATOM 2023 C C . THR B 1 38 ? -15.844 -17.828 -12.039 1 90.19 38 THR B C 1
ATOM 2025 O O . THR B 1 38 ? -15.133 -16.828 -11.859 1 90.19 38 THR B O 1
ATOM 2028 N N . VAL B 1 39 ? -16.062 -18.766 -11.102 1 91.44 39 VAL B N 1
ATOM 2029 C CA . VAL B 1 39 ? -15.461 -18.641 -9.773 1 91.44 39 VAL B CA 1
ATOM 2030 C C . VAL B 1 39 ? -14.008 -19.109 -9.82 1 91.44 39 VAL B C 1
ATOM 2032 O O . VAL B 1 39 ? -13.711 -20.203 -10.312 1 91.44 39 VAL B O 1
ATOM 2035 N N . ASN B 1 40 ? -13.109 -18.281 -9.359 1 90.06 40 ASN B N 1
ATOM 2036 C CA . ASN B 1 40 ? -11.695 -18.641 -9.453 1 90.06 40 ASN B CA 1
ATOM 2037 C C . ASN B 1 40 ? -11.086 -18.875 -8.078 1 90.06 40 ASN B C 1
ATOM 2039 O O . ASN B 1 40 ? -9.898 -19.172 -7.961 1 90.06 40 ASN B O 1
ATOM 2043 N N . SER B 1 41 ? -11.875 -18.781 -6.996 1 92.06 41 SER B N 1
ATOM 2044 C CA . SER B 1 41 ? -11.383 -19.062 -5.648 1 92.06 41 SER B CA 1
ATOM 2045 C C . SER B 1 41 ? -12.523 -19.5 -4.727 1 92.06 41 SER B C 1
ATOM 2047 O O . SER B 1 41 ? -13.625 -18.953 -4.797 1 92.06 41 SER B O 1
ATOM 2049 N N . TYR B 1 42 ? -12.234 -20.484 -3.895 1 95.94 42 TYR B N 1
ATOM 2050 C CA . TYR B 1 42 ? -13.172 -21 -2.906 1 95.94 42 TYR B CA 1
ATOM 2051 C C . TYR B 1 42 ? -12.547 -21 -1.514 1 95.94 42 TYR B C 1
ATOM 2053 O O . TYR B 1 42 ? -11.328 -20.953 -1.373 1 95.94 42 TYR B O 1
ATOM 2061 N N . ALA B 1 43 ? -13.398 -20.969 -0.629 1 96.81 43 ALA B N 1
ATOM 2062 C CA . ALA B 1 43 ? -12.969 -21.156 0.757 1 96.81 43 ALA B CA 1
ATOM 2063 C C . ALA B 1 43 ? -13.992 -21.984 1.535 1 96.81 43 ALA B C 1
ATOM 2065 O O . ALA B 1 43 ? -15.18 -21.969 1.229 1 96.81 43 ALA B O 1
ATOM 2066 N N . PRO B 1 44 ? -13.469 -22.734 2.586 1 98 44 PRO B N 1
ATOM 2067 C CA . PRO B 1 44 ? -14.422 -23.391 3.477 1 98 44 PRO B CA 1
ATOM 2068 C C . PRO B 1 44 ? -15.422 -22.422 4.098 1 98 44 PRO B C 1
ATOM 2070 O O . PRO B 1 44 ? -15.07 -21.281 4.391 1 98 44 PRO B O 1
ATOM 2073 N N . LYS B 1 45 ? -16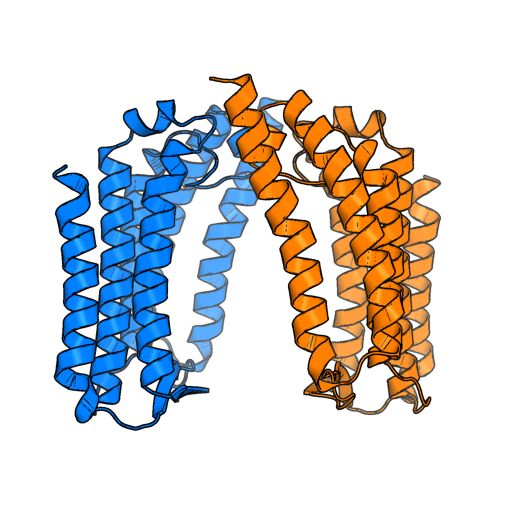.609 -22.859 4.242 1 96.88 45 LYS B N 1
ATOM 2074 C CA . LYS B 1 45 ? -17.688 -21.953 4.621 1 96.88 45 LYS B CA 1
ATOM 2075 C C . LYS B 1 45 ? -17.375 -21.25 5.938 1 96.88 45 LYS B C 1
ATOM 2077 O O . LYS B 1 45 ? -17.719 -20.078 6.113 1 96.88 45 LYS B O 1
ATOM 2082 N N . LEU B 1 46 ? -16.719 -21.906 6.844 1 97.38 46 LEU B N 1
ATOM 2083 C CA . LEU B 1 46 ? -16.375 -21.25 8.094 1 97.38 46 LEU B CA 1
ATOM 2084 C C . LEU B 1 46 ? -15.367 -20.125 7.848 1 97.38 46 LEU B C 1
ATOM 2086 O O . LEU B 1 46 ? -15.516 -19.031 8.398 1 97.38 46 LEU B O 1
ATOM 2090 N N . GLN B 1 47 ? -14.375 -20.375 7.066 1 97.38 47 GLN B N 1
ATOM 2091 C CA . GLN B 1 47 ? -13.383 -19.359 6.711 1 97.38 47 GLN B CA 1
ATOM 2092 C C . GLN B 1 47 ? -14.023 -18.203 5.969 1 97.38 47 GLN B C 1
ATOM 2094 O O . GLN B 1 47 ? -13.672 -17.031 6.199 1 97.38 47 GLN B O 1
ATOM 2099 N N . ALA B 1 48 ? -14.867 -18.531 5.105 1 97.88 48 ALA B N 1
ATOM 2100 C CA . ALA B 1 48 ? -15.57 -17.5 4.352 1 97.88 48 ALA B CA 1
ATOM 2101 C C . ALA B 1 48 ? -16.375 -16.594 5.281 1 97.88 48 ALA B C 1
ATOM 2103 O O . ALA B 1 48 ? -16.344 -15.375 5.156 1 97.88 48 ALA B O 1
ATOM 2104 N N . ALA B 1 49 ? -17.078 -17.234 6.176 1 97.81 49 ALA B N 1
ATOM 2105 C CA . ALA B 1 49 ? -17.875 -16.484 7.137 1 97.81 49 ALA B CA 1
ATOM 2106 C C . ALA B 1 49 ? -17 -15.555 7.973 1 97.81 49 ALA B C 1
ATOM 2108 O O . ALA B 1 49 ? -17.328 -14.375 8.141 1 97.81 49 ALA B O 1
ATOM 2109 N N . PHE B 1 50 ? -15.93 -16.031 8.414 1 97.88 50 PHE B N 1
ATOM 2110 C CA . PHE B 1 50 ? -15.016 -15.234 9.227 1 97.88 50 PHE B CA 1
ATOM 2111 C C . PHE B 1 50 ? -14.391 -14.109 8.406 1 97.88 50 PHE B C 1
ATOM 2113 O O . PHE B 1 50 ? -14.227 -12.992 8.891 1 97.88 50 PHE B O 1
ATOM 2120 N N . THR B 1 51 ? -14.047 -14.43 7.207 1 97.5 51 THR B N 1
ATOM 2121 C CA . THR B 1 51 ? -13.398 -13.438 6.352 1 97.5 51 THR B CA 1
ATOM 2122 C C . THR B 1 51 ? -14.352 -12.289 6.043 1 97.5 51 THR B C 1
ATOM 2124 O O . THR B 1 51 ? -14 -11.117 6.211 1 97.5 51 THR B O 1
ATOM 2127 N N . HIS B 1 52 ? -15.531 -12.633 5.633 1 97.44 52 HIS B N 1
ATOM 2128 C CA . HIS B 1 52 ? -16.484 -11.609 5.227 1 97.44 52 HIS B CA 1
ATOM 2129 C C . HIS B 1 52 ? -16.922 -10.758 6.414 1 97.44 52 HIS B C 1
ATOM 2131 O O . HIS B 1 52 ? -16.969 -9.531 6.312 1 97.44 52 HIS B O 1
ATOM 2137 N N . ASN B 1 53 ? -17.188 -11.328 7.52 1 98.25 53 ASN B N 1
ATOM 2138 C CA . ASN B 1 53 ? -17.594 -10.578 8.703 1 98.25 53 ASN B CA 1
ATOM 2139 C C . ASN B 1 53 ? -16.406 -9.914 9.383 1 98.25 53 ASN B C 1
ATOM 2141 O O . ASN B 1 53 ? -16.531 -8.82 9.93 1 98.25 53 ASN B O 1
ATOM 2145 N N . GLY B 1 54 ? -15.273 -10.531 9.297 1 98.25 54 GLY B N 1
ATOM 2146 C CA . GLY B 1 54 ? -14.047 -9.961 9.836 1 98.25 54 GLY B CA 1
ATOM 2147 C C . GLY B 1 54 ? -13.633 -8.68 9.133 1 98.25 54 GLY B C 1
ATOM 2148 O O . GLY B 1 54 ? -13.188 -7.73 9.781 1 98.25 54 GLY B O 1
ATOM 2149 N N . ILE B 1 55 ? -13.75 -8.672 7.867 1 97.94 55 ILE B N 1
ATOM 2150 C CA . ILE B 1 55 ? -13.414 -7.484 7.09 1 97.94 55 ILE B CA 1
ATOM 2151 C C . ILE B 1 55 ? -14.312 -6.32 7.516 1 97.94 55 ILE B C 1
ATOM 2153 O O . ILE B 1 55 ? -13.836 -5.191 7.664 1 97.94 55 ILE B O 1
ATOM 2157 N N . LEU B 1 56 ? -15.602 -6.605 7.738 1 98.31 56 LEU B N 1
ATOM 2158 C CA . LEU B 1 56 ? -16.531 -5.578 8.195 1 98.31 56 LEU B CA 1
ATOM 2159 C C . LEU B 1 56 ? -16.109 -5.035 9.555 1 98.31 56 LEU B C 1
ATOM 2161 O O . LEU B 1 56 ? -16.047 -3.818 9.75 1 98.31 56 LEU B O 1
ATOM 2165 N N . LEU B 1 57 ? -15.805 -5.906 10.438 1 98.12 57 LEU B N 1
ATOM 2166 C CA . LEU B 1 57 ? -15.414 -5.52 11.789 1 98.12 57 LEU B CA 1
ATOM 2167 C C . LEU B 1 57 ? -14.102 -4.742 11.766 1 98.12 57 LEU B C 1
ATOM 2169 O O . LEU B 1 57 ? -13.984 -3.699 12.414 1 98.12 57 LEU B O 1
ATOM 2173 N N . PHE B 1 58 ? -13.188 -5.242 11.07 1 97.88 58 PHE B N 1
ATOM 2174 C CA . PHE B 1 58 ? -11.852 -4.648 11 1 97.88 58 PHE B CA 1
ATOM 2175 C C . PHE B 1 58 ? -11.914 -3.246 10.406 1 97.88 58 PHE B C 1
ATOM 2177 O O . PHE B 1 58 ? -11.359 -2.303 10.969 1 97.88 58 PHE B O 1
ATOM 2184 N N . LEU B 1 59 ? -12.586 -3.104 9.273 1 97.81 59 LEU B N 1
ATOM 2185 C CA . LEU B 1 59 ? -12.656 -1.809 8.602 1 97.81 59 LEU B CA 1
ATOM 2186 C C . LEU B 1 59 ? -13.422 -0.8 9.453 1 97.81 59 LEU B C 1
ATOM 2188 O O . LEU B 1 59 ? -13.047 0.374 9.516 1 97.81 59 LEU B O 1
ATOM 2192 N N . TYR B 1 60 ? -14.5 -1.271 10.039 1 98.06 60 TYR B N 1
ATOM 2193 C CA . TYR B 1 60 ? -15.234 -0.361 10.914 1 98.06 60 TYR B CA 1
ATOM 2194 C C . TYR B 1 60 ? -14.359 0.111 12.07 1 98.06 60 TYR B C 1
ATOM 2196 O O . TYR B 1 60 ? -14.352 1.297 12.406 1 98.06 60 TYR B O 1
ATOM 2204 N N . ALA B 1 61 ? -13.641 -0.802 12.688 1 97.62 61 ALA B N 1
ATOM 2205 C CA . ALA B 1 61 ? -12.727 -0.44 13.766 1 97.62 61 ALA B CA 1
ATOM 2206 C C . ALA B 1 61 ? -11.695 0.578 13.289 1 97.62 61 ALA B C 1
ATOM 2208 O O . ALA B 1 61 ? -11.406 1.553 13.992 1 97.62 61 ALA B O 1
ATOM 2209 N N . LEU B 1 62 ? -11.18 0.372 12.133 1 97.25 62 LEU B N 1
ATOM 2210 C CA . LEU B 1 62 ? -10.203 1.292 11.562 1 97.25 62 LEU B CA 1
ATOM 2211 C C . LEU B 1 62 ? -10.812 2.676 11.359 1 97.25 62 LEU B C 1
ATOM 2213 O O . LEU B 1 62 ? -10.188 3.688 11.688 1 97.25 62 LEU B O 1
ATOM 2217 N N . LEU B 1 63 ? -12.016 2.699 10.867 1 97.5 63 LEU B N 1
ATOM 2218 C CA . LEU B 1 63 ? -12.672 3.963 10.547 1 97.5 63 LEU B CA 1
ATOM 2219 C C . LEU B 1 63 ? -13.055 4.707 11.82 1 97.5 63 LEU B C 1
ATOM 2221 O O . LEU B 1 63 ? -13.086 5.941 11.836 1 97.5 63 LEU B O 1
ATOM 2225 N N . VAL B 1 64 ? -13.258 3.955 12.891 1 96.62 64 VAL B N 1
ATOM 2226 C CA . VAL B 1 64 ? -13.641 4.57 14.164 1 96.62 64 VAL B CA 1
ATOM 2227 C C . VAL B 1 64 ? -12.391 5.031 14.906 1 96.62 64 VAL B C 1
ATOM 2229 O O . VAL B 1 64 ? -12.391 6.094 15.531 1 96.62 64 VAL B O 1
ATOM 2232 N N . LEU B 1 65 ? -11.336 4.32 14.797 1 96.81 65 LEU B N 1
ATOM 2233 C CA . LEU B 1 65 ? -10.148 4.586 15.594 1 96.81 65 LEU B CA 1
ATOM 2234 C C . LEU B 1 65 ? -9.227 5.578 14.891 1 96.81 65 LEU B C 1
ATOM 2236 O O . LEU B 1 65 ? -8.516 6.348 15.539 1 96.81 65 LEU B O 1
ATOM 2240 N N . SER B 1 66 ? -9.219 5.652 13.586 1 96.5 66 SER B N 1
ATOM 2241 C CA . SER B 1 66 ? -8.281 6.453 12.805 1 96.5 66 SER B CA 1
ATOM 2242 C C . SER B 1 66 ? -8.422 7.938 13.133 1 96.5 66 SER B C 1
ATOM 2244 O O . SER B 1 66 ? -7.426 8.617 13.391 1 96.5 66 SER B O 1
ATOM 2246 N N . PRO B 1 67 ? -9.641 8.477 13.188 1 97.12 67 PRO B N 1
ATOM 2247 C CA . PRO B 1 67 ? -9.766 9.891 13.531 1 97.12 67 PRO B CA 1
ATOM 2248 C C . PRO B 1 67 ? -9.195 10.219 14.914 1 97.12 67 PRO B C 1
ATOM 2250 O O . PRO B 1 67 ? -8.625 11.297 15.109 1 97.12 67 PRO B O 1
ATOM 2253 N N . LYS B 1 68 ? -9.297 9.25 15.812 1 96.44 68 LYS B N 1
ATOM 2254 C CA . LYS B 1 68 ? -8.836 9.469 17.188 1 96.44 68 LYS B CA 1
ATOM 2255 C C . LYS B 1 68 ? -7.316 9.43 17.266 1 96.44 68 LYS B C 1
ATOM 2257 O O . LYS B 1 68 ? -6.719 10.055 18.141 1 96.44 68 LYS B O 1
ATOM 2262 N N . MET B 1 69 ? -6.738 8.781 16.344 1 97.25 69 MET B N 1
ATOM 2263 C CA . MET B 1 69 ? -5.293 8.578 16.375 1 97.25 69 MET B CA 1
ATOM 2264 C C . MET B 1 69 ? -4.582 9.547 15.43 1 97.25 69 MET B C 1
ATOM 2266 O O . MET B 1 69 ? -3.352 9.57 15.375 1 97.25 69 MET B O 1
ATOM 2270 N N . ASP B 1 70 ? -5.34 10.344 14.695 1 98 70 ASP B N 1
ATOM 2271 C CA . ASP B 1 70 ? -4.785 11.242 13.688 1 98 70 ASP B CA 1
ATOM 2272 C C . ASP B 1 70 ? -4.152 12.469 14.336 1 98 70 ASP B C 1
ATOM 2274 O O . ASP B 1 70 ? -4.758 13.102 15.203 1 98 70 ASP B O 1
ATOM 2278 N N . PRO B 1 71 ? -2.906 12.812 13.938 1 97.94 71 PRO B N 1
ATOM 2279 C CA . PRO B 1 71 ? -2.301 14.055 14.422 1 97.94 71 PRO B CA 1
ATOM 2280 C C . PRO B 1 71 ? -3.152 15.289 14.117 1 97.94 71 PRO B C 1
ATOM 2282 O O . PRO B 1 71 ? -3.041 16.312 14.805 1 97.94 71 PRO B O 1
ATOM 2285 N N . ARG B 1 72 ? -4.047 15.156 13.094 1 97.75 72 ARG B N 1
ATOM 2286 C CA . ARG B 1 72 ? -4.918 16.266 12.703 1 97.75 72 ARG B CA 1
ATOM 2287 C C . ARG B 1 72 ? -6.375 15.953 13.039 1 97.75 72 ARG B C 1
ATOM 2289 O O . ARG B 1 72 ? -7.277 16.266 12.258 1 97.75 72 ARG B O 1
ATOM 2296 N N . LYS B 1 73 ? -6.59 15.289 14.148 1 96.81 73 LYS B N 1
ATOM 2297 C CA . LYS B 1 73 ? -7.906 14.812 14.57 1 96.81 73 LYS B CA 1
ATOM 2298 C C . LYS B 1 73 ? -8.898 15.961 14.688 1 96.81 73 LYS B C 1
ATOM 2300 O O . LYS B 1 73 ? -10.102 15.781 14.492 1 96.81 73 LYS B O 1
ATOM 2305 N N . GLN B 1 74 ? -8.43 17.203 14.875 1 96.75 74 GLN B N 1
ATOM 2306 C CA . GLN B 1 74 ? -9.312 18.359 15.016 1 96.75 74 GLN B CA 1
ATOM 2307 C C . GLN B 1 74 ? -10.039 18.672 13.711 1 96.75 74 GLN B C 1
ATOM 2309 O O . GLN B 1 74 ? -11.133 19.234 13.719 1 96.75 74 GLN B O 1
ATOM 2314 N N . ASN B 1 75 ? -9.461 18.25 12.641 1 97.5 75 ASN B N 1
ATOM 2315 C CA . ASN B 1 75 ? -10.047 18.531 11.336 1 97.5 75 ASN B CA 1
ATOM 2316 C C . ASN B 1 75 ? -11.297 17.703 11.086 1 97.5 75 ASN B C 1
ATOM 2318 O O . ASN B 1 75 ? -12.141 18.062 10.266 1 97.5 75 ASN B O 1
ATOM 2322 N N . TYR B 1 76 ? -11.461 16.609 11.805 1 97.19 76 TYR B N 1
ATOM 2323 C CA . TYR B 1 76 ? -12.586 15.711 11.578 1 97.19 76 TYR B CA 1
ATOM 2324 C C . TYR B 1 76 ? -13.898 16.359 11.992 1 97.19 76 TYR B C 1
ATOM 2326 O O . TYR B 1 76 ? -14.961 16.016 11.469 1 97.19 76 TYR B O 1
ATOM 2334 N N . GLN B 1 77 ? -13.797 17.312 12.891 1 96.62 77 GLN B N 1
ATOM 2335 C CA . GLN B 1 77 ? -15 18.031 13.312 1 96.62 77 GLN B CA 1
ATOM 2336 C C . GLN B 1 77 ? -15.562 18.859 12.172 1 96.62 77 GLN B C 1
ATOM 2338 O O . GLN B 1 77 ? -16.781 19.078 12.094 1 96.62 77 GLN B O 1
ATOM 2343 N N . LYS B 1 78 ? -14.68 19.266 11.266 1 97.25 78 LYS B N 1
ATOM 2344 C CA . LYS B 1 78 ? -15.062 20.156 10.18 1 97.25 78 LYS B CA 1
ATOM 2345 C C . LYS B 1 78 ? -15.789 19.406 9.07 1 97.25 78 LYS B C 1
ATOM 2347 O O . LYS B 1 78 ? -16.406 20.016 8.195 1 97.25 78 LYS B O 1
ATOM 2352 N N . PHE B 1 79 ? -15.703 18.078 9.133 1 97.31 79 PHE B N 1
ATOM 2353 C CA . PHE B 1 79 ? -16.375 17.281 8.117 1 97.31 79 PHE B CA 1
ATOM 2354 C C . PHE B 1 79 ? -16.969 16.016 8.734 1 97.31 79 PHE B C 1
ATOM 2356 O O . PHE B 1 79 ? -16.938 14.945 8.125 1 97.31 79 PHE B O 1
ATOM 2363 N N . SER B 1 80 ? -17.516 16.062 9.906 1 96.38 80 SER B N 1
ATOM 2364 C CA . SER B 1 80 ? -18.031 14.922 10.664 1 96.38 80 SER B CA 1
ATOM 2365 C C . SER B 1 80 ? -19.203 14.266 9.938 1 96.38 80 SER B C 1
ATOM 2367 O O . SER B 1 80 ? -19.328 13.039 9.922 1 96.38 80 SER B O 1
ATOM 2369 N N . ARG B 1 81 ? -20.062 15.07 9.375 1 95.88 81 ARG B N 1
ATOM 2370 C CA . ARG B 1 81 ? -21.203 14.531 8.641 1 95.88 81 ARG B CA 1
ATOM 2371 C C . ARG B 1 81 ? -20.75 13.719 7.438 1 95.88 81 ARG B C 1
ATOM 2373 O O . ARG B 1 81 ? -21.203 12.594 7.23 1 95.88 81 ARG B O 1
ATOM 2380 N N . SER B 1 82 ? -19.844 14.328 6.691 1 97.12 82 SER B N 1
ATOM 2381 C CA . SER B 1 82 ? -19.297 13.633 5.531 1 97.12 82 SER B CA 1
ATOM 2382 C C . SER B 1 82 ? -18.609 12.336 5.938 1 97.12 82 SER B C 1
ATOM 2384 O O . SER B 1 82 ? -18.766 11.312 5.273 1 97.12 82 SER B O 1
ATOM 2386 N N . TYR B 1 83 ? -17.891 12.383 7.02 1 97.44 83 TYR B N 1
ATOM 2387 C CA . TYR B 1 83 ? -17.188 11.195 7.488 1 97.44 83 TYR B CA 1
ATOM 2388 C C . TYR B 1 83 ? -18.156 10.078 7.848 1 97.44 83 TYR B C 1
ATOM 2390 O O . TYR B 1 83 ? -17.922 8.914 7.523 1 97.44 83 TYR B O 1
ATOM 2398 N N . ARG B 1 84 ? -19.25 10.453 8.453 1 96.81 84 ARG B N 1
ATOM 2399 C CA . ARG B 1 84 ? -20.281 9.484 8.828 1 96.81 84 ARG B CA 1
ATOM 2400 C C . ARG B 1 84 ? -20.906 8.844 7.59 1 96.81 84 ARG B C 1
ATOM 2402 O O . ARG B 1 84 ? -21.094 7.629 7.539 1 96.81 84 ARG B O 1
ATOM 2409 N N . ILE B 1 85 ? -21.188 9.633 6.652 1 97.19 85 ILE B N 1
ATOM 2410 C CA . ILE B 1 85 ? -21.797 9.148 5.426 1 97.19 85 ILE B CA 1
ATOM 2411 C C . ILE B 1 85 ? -20.844 8.227 4.68 1 97.19 85 ILE B C 1
ATOM 2413 O O . ILE B 1 85 ? -21.234 7.164 4.199 1 97.19 85 ILE B O 1
ATOM 2417 N N . ILE B 1 86 ? -19.594 8.641 4.625 1 97.62 86 ILE B N 1
ATOM 2418 C CA . ILE B 1 86 ? -18.562 7.84 3.967 1 97.62 86 ILE B CA 1
ATOM 2419 C C . ILE B 1 86 ? -18.438 6.492 4.672 1 97.62 86 ILE B C 1
ATOM 2421 O O . ILE B 1 86 ? -18.422 5.441 4.023 1 97.62 86 ILE B O 1
ATOM 2425 N N . THR B 1 87 ? -18.328 6.5 5.973 1 97.62 87 THR B N 1
ATOM 2426 C CA . THR B 1 87 ? -18.219 5.285 6.77 1 97.62 87 THR B CA 1
ATOM 2427 C C . THR B 1 87 ? -19.406 4.359 6.512 1 97.62 87 THR B C 1
ATOM 2429 O O . THR B 1 87 ? -19.219 3.164 6.262 1 97.62 87 THR B O 1
ATOM 2432 N N . LEU B 1 88 ? -20.594 4.926 6.5 1 97.69 88 LEU B N 1
ATOM 2433 C CA . LEU B 1 88 ? -21.812 4.141 6.293 1 97.69 88 LEU B CA 1
ATOM 2434 C C . LEU B 1 88 ? -21.844 3.564 4.883 1 97.69 88 LEU B C 1
ATOM 2436 O O . LEU B 1 88 ? -22.25 2.414 4.688 1 97.69 88 LEU B O 1
ATOM 2440 N N . ALA B 1 89 ? -21.469 4.383 3.939 1 98.19 89 ALA B N 1
ATOM 2441 C CA . ALA B 1 89 ? -21.453 3.924 2.553 1 98.19 89 ALA B CA 1
ATOM 2442 C C . ALA B 1 89 ? -20.5 2.736 2.381 1 98.19 89 ALA B C 1
ATOM 2444 O O . ALA B 1 89 ? -20.859 1.746 1.734 1 98.19 89 ALA B O 1
ATOM 2445 N N . ILE B 1 90 ? -19.312 2.844 2.949 1 98.25 90 ILE B N 1
ATOM 2446 C CA . ILE B 1 90 ? -18.328 1.771 2.869 1 98.25 90 ILE B CA 1
ATOM 2447 C C . ILE B 1 90 ? -18.891 0.507 3.518 1 98.25 90 ILE B C 1
ATOM 2449 O O . ILE B 1 90 ? -18.859 -0.57 2.916 1 98.25 90 ILE B O 1
ATOM 2453 N N . MET B 1 91 ? -19.484 0.645 4.684 1 98.31 91 MET B N 1
ATOM 2454 C CA . MET B 1 91 ? -20.016 -0.501 5.418 1 98.31 91 MET B CA 1
ATOM 2455 C C . MET B 1 91 ? -21.188 -1.131 4.668 1 98.31 91 MET B C 1
ATOM 2457 O O . MET B 1 91 ? -21.297 -2.355 4.613 1 98.31 91 MET B O 1
ATOM 2461 N N . LEU B 1 92 ? -22 -0.289 4.102 1 98.44 92 LEU B N 1
ATOM 2462 C CA . LEU B 1 92 ? -23.172 -0.781 3.396 1 98.44 92 LEU B CA 1
ATOM 2463 C C . LEU B 1 92 ? -22.781 -1.536 2.133 1 98.44 92 LEU B C 1
ATOM 2465 O O . LEU B 1 92 ? -23.312 -2.605 1.847 1 98.44 92 LEU B O 1
ATOM 2469 N N . VAL B 1 93 ? -21.844 -0.996 1.425 1 98.5 93 VAL B N 1
ATOM 2470 C CA . VAL B 1 93 ? -21.406 -1.648 0.194 1 98.5 93 VAL B CA 1
ATOM 2471 C C . VAL B 1 93 ? -20.75 -2.982 0.523 1 98.5 93 VAL B C 1
ATOM 2473 O O . VAL B 1 93 ? -21 -3.99 -0.14 1 98.5 93 VAL B O 1
ATOM 2476 N N . LEU B 1 94 ? -19.906 -2.986 1.544 1 98.06 94 LEU B N 1
ATOM 2477 C CA . LEU B 1 94 ? -19.266 -4.234 1.956 1 98.06 94 LEU B CA 1
ATOM 2478 C C . LEU B 1 94 ? -20.312 -5.254 2.402 1 98.06 94 LEU B C 1
ATOM 2480 O O . LEU B 1 94 ? -20.172 -6.449 2.125 1 98.06 94 LEU B O 1
ATOM 2484 N N . PHE B 1 95 ? -21.344 -4.777 3.082 1 98.38 95 PHE B N 1
ATOM 2485 C CA . PHE B 1 95 ? -22.438 -5.637 3.521 1 98.38 95 PHE B CA 1
ATOM 2486 C C . PHE B 1 95 ? -23.172 -6.234 2.324 1 98.38 95 PHE B C 1
ATOM 2488 O O . PHE B 1 95 ? -23.438 -7.438 2.287 1 98.38 95 PHE B O 1
ATOM 2495 N N . LEU B 1 96 ? -23.469 -5.426 1.363 1 98.12 96 LEU B N 1
ATOM 2496 C CA . LEU B 1 96 ? -24.203 -5.883 0.191 1 98.12 96 LEU B CA 1
ATOM 2497 C C . LEU B 1 96 ? -23.375 -6.875 -0.621 1 98.12 96 LEU B C 1
ATOM 2499 O O . LEU B 1 96 ? -23.922 -7.832 -1.18 1 98.12 96 LEU B O 1
ATOM 2503 N N . LEU B 1 97 ? -22.094 -6.68 -0.682 1 96.94 97 LEU B N 1
ATOM 2504 C CA . LEU B 1 97 ? -21.219 -7.648 -1.339 1 96.94 97 LEU B CA 1
ATOM 2505 C C . LEU B 1 97 ? -21.203 -8.969 -0.583 1 96.94 97 LEU B C 1
ATOM 2507 O O . LEU B 1 97 ? -21.234 -10.039 -1.194 1 96.94 97 LEU B O 1
ATOM 2511 N N . ASN B 1 98 ? -21.172 -8.812 0.729 1 97.06 98 ASN B N 1
ATOM 2512 C CA . ASN B 1 98 ? -21.234 -9.992 1.583 1 97.06 98 ASN B CA 1
ATOM 2513 C C . ASN B 1 98 ? -22.516 -10.781 1.346 1 97.06 98 ASN B C 1
ATOM 2515 O O . ASN B 1 98 ? -22.484 -12 1.187 1 97.06 98 ASN B O 1
ATOM 2519 N N . ILE B 1 99 ? -23.625 -10.133 1.241 1 96.88 99 ILE B N 1
ATOM 2520 C CA . ILE B 1 99 ? -24.922 -10.75 1.014 1 96.88 99 ILE B CA 1
ATOM 2521 C C . ILE B 1 99 ? -24.953 -11.375 -0.381 1 96.88 99 ILE B C 1
ATOM 2523 O O . ILE B 1 99 ? -25.547 -12.445 -0.574 1 96.88 99 ILE B O 1
ATOM 2527 N N . SER B 1 100 ? -24.359 -10.703 -1.32 1 96.38 100 SER B N 1
ATOM 2528 C CA . SER B 1 100 ? -24.297 -11.242 -2.676 1 96.38 100 SER B CA 1
ATOM 2529 C C . SER B 1 100 ? -23.594 -12.586 -2.711 1 96.38 100 SER B C 1
ATOM 2531 O O . SER B 1 100 ? -24.031 -13.508 -3.404 1 96.38 100 SER B O 1
ATOM 2533 N N . VAL B 1 101 ? -22.516 -12.711 -1.98 1 95.75 101 VAL B N 1
ATOM 2534 C CA . VAL B 1 101 ? -21.766 -13.953 -1.913 1 95.75 101 VAL B CA 1
ATOM 2535 C C . VAL B 1 101 ? -22.625 -15.039 -1.255 1 95.75 101 VAL B C 1
ATOM 2537 O O . VAL B 1 101 ? -22.656 -16.172 -1.728 1 95.75 101 VAL B O 1
ATOM 2540 N N . LEU B 1 102 ? -23.297 -14.664 -0.229 1 96.5 102 LEU B N 1
ATOM 2541 C CA . LEU B 1 102 ? -24.172 -15.594 0.483 1 96.5 102 LEU B CA 1
ATOM 2542 C C . LEU B 1 102 ? -25.281 -16.109 -0.427 1 96.5 102 LEU B C 1
ATOM 2544 O O . LEU B 1 102 ? -25.5 -17.328 -0.522 1 96.5 102 LEU B O 1
ATOM 2548 N N . LEU B 1 103 ? -25.922 -15.211 -1.111 1 96.5 103 LEU B N 1
ATOM 2549 C CA . LEU B 1 103 ? -27.016 -15.578 -1.994 1 96.5 103 LEU B CA 1
ATOM 2550 C C . LEU B 1 103 ? -26.531 -16.438 -3.146 1 96.5 103 LEU B C 1
ATOM 2552 O O . LEU B 1 103 ? -27.172 -17.422 -3.508 1 96.5 103 LEU B O 1
ATOM 2556 N N . ALA B 1 104 ? -25.422 -16.078 -3.709 1 95.25 104 ALA B N 1
ATOM 2557 C CA . ALA B 1 104 ? -24.844 -16.906 -4.77 1 95.25 104 ALA B CA 1
ATOM 2558 C C . ALA B 1 104 ? -24.531 -18.312 -4.27 1 95.25 104 ALA B C 1
ATOM 2560 O O . ALA B 1 104 ? -24.75 -19.297 -4.98 1 95.25 104 ALA B O 1
ATOM 2561 N N . SER B 1 105 ? -24.047 -18.406 -3.078 1 96.25 105 SER B N 1
ATOM 2562 C CA . SER B 1 105 ? -23.672 -19.688 -2.486 1 96.25 105 SER B CA 1
ATOM 2563 C C . SER B 1 105 ? -24.906 -20.531 -2.199 1 96.25 105 SER B C 1
ATOM 2565 O O . SER B 1 105 ? -24.812 -21.766 -2.168 1 96.25 105 SER B O 1
ATOM 2567 N N . LEU B 1 106 ? -25.984 -19.906 -1.981 1 96.38 106 LEU B N 1
ATOM 2568 C CA . LEU B 1 106 ? -27.234 -20.609 -1.7 1 96.38 106 LEU B CA 1
ATOM 2569 C C . LEU B 1 106 ? -27.891 -21.078 -2.99 1 96.38 106 LEU B C 1
ATOM 2571 O O . LEU B 1 106 ? -28.906 -21.781 -2.953 1 96.38 106 LEU B O 1
ATOM 2575 N N . GLY B 1 107 ? -27.344 -20.656 -4.141 1 94 107 GLY B N 1
ATOM 2576 C CA . GLY B 1 107 ? -27.828 -21.172 -5.406 1 94 107 GLY B CA 1
ATOM 2577 C C . GLY B 1 107 ? -28.656 -20.172 -6.195 1 94 107 GLY B C 1
ATOM 2578 O O . GLY B 1 107 ? -29.172 -20.484 -7.266 1 94 107 GLY B O 1
ATOM 2579 N N . TYR B 1 108 ? -28.797 -18.969 -5.625 1 94.25 108 TYR B N 1
ATOM 2580 C CA . TYR B 1 108 ? -29.516 -17.938 -6.383 1 94.25 108 TYR B CA 1
ATOM 2581 C C . TYR B 1 108 ? -28.719 -17.516 -7.605 1 94.25 108 TYR B C 1
ATOM 2583 O O . TYR B 1 108 ? -27.484 -17.453 -7.559 1 94.25 108 TYR B O 1
ATOM 2591 N N . ASN B 1 109 ? -29.422 -17.328 -8.742 1 90.31 109 ASN B N 1
ATOM 2592 C CA . ASN B 1 109 ? -28.766 -16.938 -9.992 1 90.31 109 ASN B CA 1
ATOM 2593 C C . ASN B 1 109 ? -28.406 -15.453 -10 1 90.31 109 ASN B C 1
ATOM 2595 O O . ASN B 1 109 ? -29.109 -14.648 -10.625 1 90.31 109 ASN B O 1
ATOM 2599 N N . LEU B 1 110 ? -27.406 -15.141 -9.234 1 90 110 LEU B N 1
ATOM 2600 C CA . LEU B 1 110 ? -26.891 -13.773 -9.18 1 90 110 LEU B CA 1
ATOM 2601 C C . LEU B 1 110 ? -25.656 -13.617 -10.047 1 90 110 LEU B C 1
ATOM 2603 O O . LEU B 1 110 ? -24.797 -14.492 -10.07 1 90 110 LEU B O 1
ATOM 2607 N N . ASN B 1 111 ? -25.703 -12.602 -10.867 1 89.81 111 ASN B N 1
ATOM 2608 C CA . ASN B 1 111 ? -24.5 -12.258 -11.625 1 89.81 111 ASN B CA 1
ATOM 2609 C C . ASN B 1 111 ? -23.578 -11.336 -10.828 1 89.81 111 ASN B C 1
ATOM 2611 O O . ASN B 1 111 ? -23.672 -10.117 -10.93 1 89.81 111 ASN B O 1
ATOM 2615 N N . VAL B 1 112 ? -22.719 -11.938 -10.07 1 89.88 112 VAL B N 1
ATOM 2616 C CA . VAL B 1 112 ? -21.844 -11.219 -9.156 1 89.88 112 VAL B CA 1
ATOM 2617 C C . VAL B 1 112 ? -20.922 -10.289 -9.945 1 89.88 112 VAL B C 1
ATOM 2619 O O . VAL B 1 112 ? -20.562 -9.211 -9.477 1 89.88 112 VAL B O 1
ATOM 2622 N N . THR B 1 113 ? -20.609 -10.664 -11.18 1 88.19 113 THR B N 1
ATOM 2623 C CA . THR B 1 113 ? -19.734 -9.883 -12.047 1 88.19 113 THR B CA 1
ATOM 2624 C C . THR B 1 113 ? -20.406 -8.57 -12.453 1 88.19 113 THR B C 1
ATOM 2626 O O . THR B 1 113 ? -19.734 -7.582 -12.734 1 88.19 113 THR B O 1
ATOM 2629 N N . THR B 1 114 ? -21.688 -8.578 -12.414 1 91.31 114 THR B N 1
ATOM 2630 C CA . THR B 1 114 ? -22.453 -7.371 -12.719 1 91.31 114 THR B CA 1
ATOM 2631 C C . THR B 1 114 ? -22.719 -6.566 -11.453 1 91.31 114 THR B C 1
ATOM 2633 O O . THR B 1 114 ? -22.594 -5.34 -11.453 1 91.31 114 THR B O 1
ATOM 2636 N N . ILE B 1 115 ? -22.984 -7.203 -10.391 1 94.81 115 ILE B N 1
ATOM 2637 C CA . ILE B 1 115 ? -23.406 -6.562 -9.148 1 94.81 115 ILE B CA 1
ATOM 2638 C C . ILE B 1 115 ? -22.219 -5.832 -8.523 1 94.81 115 ILE B C 1
ATOM 2640 O O . ILE B 1 115 ? -22.359 -4.695 -8.062 1 94.81 115 ILE B O 1
ATOM 2644 N N . THR B 1 116 ? -21.062 -6.453 -8.555 1 94.81 116 THR B N 1
ATOM 2645 C CA . THR B 1 116 ? -19.891 -5.922 -7.852 1 94.81 116 THR B CA 1
ATOM 2646 C C . THR B 1 116 ? -19.484 -4.566 -8.422 1 94.81 116 THR B C 1
ATOM 2648 O O . THR B 1 116 ? -19.391 -3.58 -7.688 1 94.81 116 THR B O 1
ATOM 2651 N N . PRO B 1 117 ? -19.359 -4.449 -9.727 1 95.25 117 PRO B N 1
ATOM 2652 C CA . PRO B 1 117 ? -18.969 -3.133 -10.242 1 95.25 117 PRO B CA 1
ATOM 2653 C C . PRO B 1 117 ? -20.047 -2.074 -10.008 1 95.25 117 PRO B C 1
ATOM 2655 O O . PRO B 1 117 ? -19.734 -0.897 -9.82 1 95.25 117 PRO B O 1
ATOM 2658 N N . ILE B 1 118 ? -21.25 -2.432 -9.992 1 96.5 118 ILE B N 1
ATOM 2659 C CA . ILE B 1 118 ? -22.344 -1.487 -9.75 1 96.5 118 ILE B CA 1
ATOM 2660 C C . ILE B 1 118 ? -22.25 -0.96 -8.32 1 96.5 118 ILE B C 1
ATOM 2662 O O . ILE B 1 118 ? -22.344 0.249 -8.094 1 96.5 118 ILE B O 1
ATOM 2666 N N . LEU B 1 119 ? -22.031 -1.841 -7.363 1 97.94 119 LEU B N 1
ATOM 2667 C CA . LEU B 1 119 ? -21.906 -1.442 -5.965 1 97.94 119 LEU B CA 1
ATOM 2668 C C . LEU B 1 119 ? -20.672 -0.586 -5.75 1 97.94 119 LEU B C 1
ATOM 2670 O O . LEU B 1 119 ? -20.719 0.41 -5.027 1 97.94 119 LEU B O 1
ATOM 2674 N N . VAL B 1 120 ? -19.562 -0.954 -6.391 1 97.69 120 VAL B N 1
ATOM 2675 C CA . VAL B 1 120 ? -18.344 -0.165 -6.328 1 97.69 120 VAL B CA 1
ATOM 2676 C C . VAL B 1 120 ? -18.578 1.206 -6.961 1 97.69 120 VAL B C 1
ATOM 2678 O O . VAL B 1 120 ? -18.109 2.223 -6.445 1 97.69 120 VAL B O 1
ATOM 2681 N N . GLY B 1 121 ? -19.281 1.153 -8.062 1 98.5 121 GLY B N 1
ATOM 2682 C CA . GLY B 1 121 ? -19.625 2.414 -8.703 1 98.5 121 GLY B CA 1
ATOM 2683 C C . GLY B 1 121 ? -20.422 3.344 -7.797 1 98.5 121 GLY B C 1
ATOM 2684 O O . GLY B 1 121 ? -20.141 4.543 -7.73 1 98.5 121 GLY B O 1
ATOM 2685 N N . ILE B 1 122 ? -21.375 2.854 -7.125 1 98.5 122 ILE B N 1
ATOM 2686 C CA . ILE B 1 122 ? -22.188 3.627 -6.184 1 98.5 122 ILE B CA 1
ATOM 2687 C C . ILE B 1 122 ? -21.281 4.199 -5.09 1 98.5 122 ILE B C 1
ATOM 2689 O O . ILE B 1 122 ? -21.391 5.379 -4.742 1 98.5 122 ILE B O 1
ATOM 2693 N N . LEU B 1 123 ? -20.375 3.389 -4.605 1 98.62 123 LEU B N 1
ATOM 2694 C CA . LEU B 1 123 ? -19.438 3.848 -3.588 1 98.62 123 LEU B CA 1
ATOM 2695 C C . LEU B 1 123 ? -18.578 4.984 -4.121 1 98.62 123 LEU B C 1
ATOM 2697 O O . LEU B 1 123 ? -18.375 5.992 -3.436 1 98.62 123 LEU B O 1
ATOM 2701 N N . PHE B 1 124 ? -18.109 4.797 -5.332 1 98.75 124 PHE B N 1
ATOM 2702 C CA . PHE B 1 124 ? -17.281 5.816 -5.949 1 98.75 124 PHE B CA 1
ATOM 2703 C C . PHE B 1 124 ? -18.031 7.141 -6.059 1 98.75 124 PHE B C 1
ATOM 2705 O O . PHE B 1 124 ? -17.469 8.203 -5.766 1 98.75 124 PHE B O 1
ATOM 2712 N N . ILE B 1 125 ? -19.25 7.066 -6.395 1 98.75 125 ILE B N 1
ATOM 2713 C CA . ILE B 1 125 ? -20.047 8.266 -6.559 1 98.75 125 ILE B CA 1
ATOM 2714 C C . ILE B 1 125 ? -20.25 8.945 -5.203 1 98.75 125 ILE B C 1
ATOM 2716 O O . ILE B 1 125 ? -20.109 10.164 -5.086 1 98.75 125 ILE B O 1
ATOM 2720 N N . ILE B 1 126 ? -20.516 8.188 -4.199 1 98.44 126 ILE B N 1
ATOM 2721 C CA . ILE B 1 126 ? -20.703 8.742 -2.861 1 98.44 126 ILE B CA 1
ATOM 2722 C C . ILE B 1 126 ? -19.406 9.344 -2.357 1 98.44 126 ILE B C 1
ATOM 2724 O O . ILE B 1 126 ? -19.375 10.484 -1.876 1 98.44 126 ILE B O 1
ATOM 2728 N N . LEU B 1 127 ? -18.312 8.633 -2.529 1 98.19 127 LEU B N 1
ATOM 2729 C CA . LEU B 1 127 ? -17 9.148 -2.117 1 98.19 127 LEU B CA 1
ATOM 2730 C C . LEU B 1 127 ? -16.672 10.43 -2.867 1 98.19 127 LEU B C 1
ATOM 2732 O O . LEU B 1 127 ? -16.188 11.398 -2.27 1 98.19 127 LEU B O 1
ATOM 2736 N N . GLY B 1 128 ? -16.906 10.359 -4.125 1 98.44 128 GLY B N 1
ATOM 2737 C CA . GLY B 1 128 ? -16.625 11.539 -4.934 1 98.44 128 GLY B CA 1
ATOM 2738 C C . GLY B 1 128 ? -17.406 12.758 -4.484 1 98.44 128 GLY B C 1
ATOM 2739 O O . GLY B 1 128 ? -16.859 13.867 -4.418 1 98.44 128 GLY B O 1
ATOM 2740 N N . ASN B 1 129 ? -18.625 12.578 -4.125 1 97.69 129 ASN B N 1
ATOM 2741 C CA . ASN B 1 129 ? -19.5 13.68 -3.725 1 97.69 129 ASN B CA 1
ATOM 2742 C C . ASN B 1 129 ? -19.031 14.328 -2.428 1 97.69 129 ASN B C 1
ATOM 2744 O O . ASN B 1 129 ? -19.172 15.539 -2.246 1 97.69 129 ASN B O 1
ATOM 2748 N N . TYR B 1 130 ? -18.391 13.555 -1.575 1 97.69 130 TYR B N 1
ATOM 2749 C CA . TYR B 1 130 ? -18.062 14.086 -0.26 1 97.69 130 TYR B CA 1
ATOM 2750 C C . TYR B 1 130 ? -16.562 14.367 -0.158 1 97.69 130 TYR B C 1
ATOM 2752 O O . TYR B 1 130 ? -16.094 14.906 0.847 1 97.69 130 TYR B O 1
ATOM 2760 N N . MET B 1 131 ? -15.836 14.055 -1.164 1 95.81 131 MET B N 1
ATOM 2761 C CA . MET B 1 131 ? -14.383 14.188 -1.161 1 95.81 131 MET B CA 1
ATOM 2762 C C . MET B 1 131 ? -13.969 15.641 -0.943 1 95.81 131 MET B C 1
ATOM 2764 O O . MET B 1 131 ? -13.008 15.914 -0.222 1 95.81 131 MET B O 1
ATOM 2768 N N . GLN B 1 132 ? -14.656 16.578 -1.481 1 95.69 132 GLN B N 1
ATOM 2769 C CA . GLN B 1 132 ? -14.289 17.984 -1.417 1 95.69 132 GLN B CA 1
ATOM 2770 C C . GLN B 1 132 ? -14.477 18.531 -0.006 1 95.69 132 GLN B C 1
ATOM 2772 O O . GLN B 1 132 ? -13.938 19.594 0.327 1 95.69 132 GLN B O 1
ATOM 2777 N N . THR B 1 133 ? -15.273 17.844 0.765 1 97.56 133 THR B N 1
ATOM 2778 C CA . THR B 1 133 ? -15.562 18.328 2.105 1 97.56 133 THR B CA 1
ATOM 2779 C C . THR B 1 133 ? -14.516 17.844 3.102 1 97.56 133 THR B C 1
ATOM 2781 O O . THR B 1 133 ? -14.422 18.344 4.219 1 97.56 133 THR B O 1
ATOM 2784 N N . VAL B 1 134 ? -13.758 16.844 2.674 1 98.06 134 VAL B N 1
ATOM 2785 C CA . VAL B 1 134 ? -12.773 16.234 3.559 1 98.06 134 VAL B CA 1
ATOM 2786 C C . VAL B 1 134 ? -11.609 17.203 3.785 1 98.06 134 VAL B C 1
ATOM 2788 O O . VAL B 1 134 ? -11.055 17.75 2.83 1 98.06 134 VAL B O 1
ATOM 2791 N N . LYS B 1 135 ? -11.281 17.422 5.035 1 98.5 135 LYS B N 1
ATOM 2792 C CA . LYS B 1 135 ? -10.18 18.297 5.398 1 98.5 135 LYS B CA 1
ATOM 2793 C C . LYS B 1 135 ? -8.891 17.516 5.605 1 98.5 135 LYS B C 1
ATOM 2795 O O . LYS B 1 135 ? -8.922 16.281 5.758 1 98.5 135 LYS B O 1
ATOM 2800 N N . PRO B 1 136 ? -7.809 18.172 5.535 1 98.38 136 PRO B N 1
ATOM 2801 C CA . PRO B 1 136 ? -6.516 17.484 5.617 1 98.38 136 PRO B CA 1
ATOM 2802 C C . PRO B 1 136 ? -6.406 16.578 6.836 1 98.38 136 PRO B C 1
ATOM 2804 O O . PRO B 1 136 ? -6.73 17 7.953 1 98.38 136 PRO B O 1
ATOM 2807 N N . ASN B 1 137 ? -6.062 15.406 6.688 1 98.12 137 ASN B N 1
ATOM 2808 C CA . ASN B 1 137 ? -5.801 14.367 7.676 1 98.12 137 ASN B CA 1
ATOM 2809 C C . ASN B 1 137 ? -4.898 13.273 7.113 1 98.12 137 ASN B C 1
ATOM 2811 O O . ASN B 1 137 ? -4.535 13.305 5.938 1 98.12 137 ASN B O 1
ATOM 2815 N N . PHE B 1 138 ? -4.551 12.359 7.887 1 98.12 138 PHE B N 1
ATOM 2816 C CA . PHE B 1 138 ? -3.553 11.398 7.438 1 98.12 138 PHE B CA 1
ATOM 2817 C C . PHE B 1 138 ? -4.199 10.062 7.094 1 98.12 138 PHE B C 1
ATOM 2819 O O . PHE B 1 138 ? -3.527 9.141 6.625 1 98.12 138 PHE B O 1
ATOM 2826 N N . PHE B 1 139 ? -5.582 9.938 7.223 1 97.44 139 PHE B N 1
ATOM 2827 C CA . PHE B 1 139 ? -6.117 8.586 7.152 1 97.44 139 PHE B CA 1
ATOM 2828 C C . PHE B 1 139 ? -7.199 8.484 6.082 1 97.44 139 PHE B C 1
ATOM 2830 O O . PHE B 1 139 ? -7.516 7.391 5.613 1 97.44 139 PHE B O 1
ATOM 2837 N N . ILE B 1 140 ? -7.746 9.594 5.676 1 96.81 140 ILE B N 1
ATOM 2838 C CA . ILE B 1 140 ? -8.773 9.531 4.645 1 96.81 140 ILE B CA 1
ATOM 2839 C C . ILE B 1 140 ? -8.531 10.625 3.605 1 96.81 140 ILE B C 1
ATOM 2841 O O . ILE B 1 140 ? -8.07 11.719 3.941 1 96.81 140 ILE B O 1
ATOM 2845 N N . GLY B 1 141 ? -8.891 10.297 2.33 1 96.94 141 GLY B N 1
ATOM 2846 C CA . GLY B 1 141 ? -8.711 11.242 1.235 1 96.94 141 GLY B CA 1
ATOM 2847 C C . GLY B 1 141 ? -7.477 10.953 0.399 1 96.94 141 GLY B C 1
ATOM 2848 O O . GLY B 1 141 ? -6.945 9.836 0.433 1 96.94 141 GLY B O 1
ATOM 2849 N N . ILE B 1 142 ? -7.168 11.875 -0.441 1 98.25 142 ILE B N 1
ATOM 2850 C CA . ILE B 1 142 ? -5.984 11.781 -1.289 1 98.25 142 ILE B CA 1
ATOM 2851 C C . ILE B 1 142 ? -4.77 12.32 -0.537 1 98.25 142 ILE B C 1
ATOM 2853 O O . ILE B 1 142 ? -4.559 13.531 -0.469 1 98.25 142 ILE B O 1
ATOM 2857 N N . ARG B 1 143 ? -3.934 11.344 -0.068 1 97.94 143 ARG B N 1
ATOM 2858 C CA . ARG B 1 143 ? -2.906 11.672 0.916 1 97.94 143 ARG B CA 1
ATOM 2859 C C . ARG B 1 143 ? -1.512 11.562 0.307 1 97.94 143 ARG B C 1
ATOM 2861 O O . ARG B 1 143 ? -0.67 10.805 0.797 1 97.94 143 ARG B O 1
ATOM 2868 N N . THR B 1 144 ? -1.292 12.367 -0.695 1 98.31 144 THR B N 1
ATOM 2869 C CA . THR B 1 144 ? 0.039 12.445 -1.288 1 98.31 144 THR B CA 1
ATOM 2870 C C . THR B 1 144 ? 0.948 13.352 -0.466 1 98.31 144 THR B C 1
ATOM 2872 O O . THR B 1 144 ? 0.477 14.086 0.406 1 98.31 144 THR B O 1
ATOM 2875 N N . ALA B 1 145 ? 2.266 13.297 -0.743 1 98.44 145 ALA B N 1
ATOM 2876 C CA . ALA B 1 145 ? 3.227 14.172 -0.071 1 98.44 145 ALA B CA 1
ATOM 2877 C C . ALA B 1 145 ? 2.844 15.641 -0.235 1 98.44 145 ALA B C 1
ATOM 2879 O O . ALA B 1 145 ? 2.99 16.438 0.697 1 98.44 145 ALA B O 1
ATOM 2880 N N . TRP B 1 146 ? 2.23 15.898 -1.318 1 98.69 146 TRP B N 1
ATOM 2881 C CA . TRP B 1 146 ? 1.963 17.281 -1.703 1 98.69 146 TRP B CA 1
ATOM 2882 C C . TRP B 1 146 ? 0.65 17.766 -1.098 1 98.69 146 TRP B C 1
ATOM 2884 O O . TRP B 1 146 ? 0.56 18.906 -0.629 1 98.69 146 TRP B O 1
ATOM 2894 N N . THR B 1 147 ? -0.355 16.859 -1.073 1 98.69 147 THR B N 1
ATOM 2895 C CA . THR B 1 147 ? -1.607 17.25 -0.433 1 98.69 147 THR B CA 1
ATOM 2896 C C . THR B 1 147 ? -1.431 17.359 1.078 1 98.69 147 THR B C 1
ATOM 2898 O O . THR B 1 147 ? -2.07 18.188 1.724 1 98.69 147 THR B O 1
ATOM 2901 N N . LEU B 1 148 ? -0.515 16.609 1.653 1 98.38 148 LEU B N 1
ATOM 2902 C CA . LEU B 1 148 ? -0.298 16.625 3.096 1 98.38 148 LEU B CA 1
ATOM 2903 C C . LEU B 1 148 ? 0.545 17.812 3.51 1 98.38 148 LEU B C 1
ATOM 2905 O O . LEU B 1 148 ? 0.585 18.172 4.688 1 98.38 148 LEU B O 1
ATOM 2909 N N . SER B 1 149 ? 1.186 18.406 2.539 1 98.12 149 SER B N 1
ATOM 2910 C CA . SER B 1 149 ? 2.135 19.484 2.852 1 98.12 149 SER B CA 1
ATOM 2911 C C . SER B 1 149 ? 1.526 20.859 2.598 1 98.12 149 SER B C 1
ATOM 2913 O O . SER B 1 149 ? 2.096 21.875 2.992 1 98.12 149 SER B O 1
ATOM 2915 N N . ASN B 1 150 ? 0.387 20.891 1.888 1 98.31 150 ASN B N 1
ATOM 2916 C CA . ASN B 1 150 ? -0.194 22.172 1.512 1 98.31 150 ASN B CA 1
ATOM 2917 C C . ASN B 1 150 ? -1.712 22.094 1.381 1 98.31 150 ASN B C 1
ATOM 2919 O O . ASN B 1 150 ? -2.225 21.328 0.562 1 98.31 150 ASN B O 1
ATOM 2923 N N . GLU B 1 151 ? -2.402 22.938 2.123 1 98 151 GLU B N 1
ATOM 2924 C CA . GLU B 1 151 ? -3.859 22.875 2.189 1 98 151 GLU B CA 1
ATOM 2925 C C . GLU B 1 151 ? -4.492 23.281 0.862 1 98 151 GLU B C 1
ATOM 2927 O O . GLU B 1 151 ? -5.539 22.75 0.482 1 98 151 GLU B O 1
ATOM 2932 N N . GLN B 1 152 ? -3.885 24.25 0.206 1 98.38 152 GLN B N 1
ATOM 2933 C CA . GLN B 1 152 ? -4.406 24.641 -1.098 1 98.38 152 GLN B CA 1
ATOM 2934 C C . GLN B 1 152 ? -4.312 23.5 -2.102 1 98.38 152 GLN B C 1
ATOM 2936 O O . GLN B 1 152 ? -5.246 23.266 -2.867 1 98.38 152 GLN B O 1
ATOM 2941 N N . VAL B 1 153 ? -3.182 22.797 -2.07 1 98.75 153 VAL B N 1
ATOM 2942 C CA . VAL B 1 153 ? -3.006 21.641 -2.936 1 98.75 153 VAL B CA 1
ATOM 2943 C C . VAL B 1 153 ? -4.027 20.562 -2.572 1 98.75 153 VAL B C 1
ATOM 2945 O O . VAL B 1 153 ? -4.602 19.922 -3.455 1 98.75 153 VAL B O 1
ATOM 2948 N N . TRP B 1 154 ? -4.285 20.391 -1.288 1 98.69 154 TRP B N 1
ATOM 2949 C CA . TRP B 1 154 ? -5.305 19.469 -0.816 1 98.69 154 TRP B CA 1
ATOM 2950 C C . TRP B 1 154 ? -6.664 19.781 -1.428 1 98.69 154 TRP B C 1
ATOM 2952 O O . TRP B 1 154 ? -7.301 18.922 -2.037 1 98.69 154 TRP B O 1
ATOM 2962 N N . ARG B 1 155 ? -7.055 21.047 -1.354 1 98.44 155 ARG B N 1
ATOM 2963 C CA . ARG B 1 155 ? -8.367 21.469 -1.823 1 98.44 155 ARG B CA 1
ATOM 2964 C C . ARG B 1 155 ? -8.5 21.281 -3.33 1 98.44 155 ARG B C 1
ATOM 2966 O O . ARG B 1 155 ? -9.484 20.719 -3.805 1 98.44 155 ARG B O 1
ATOM 2973 N N . LYS B 1 156 ? -7.52 21.672 -4.047 1 98.69 156 LYS B N 1
ATOM 2974 C CA . LYS B 1 156 ? -7.559 21.562 -5.504 1 98.69 156 LYS B CA 1
ATOM 2975 C C . LYS B 1 156 ? -7.59 20.109 -5.953 1 98.69 156 LYS B C 1
ATOM 2977 O O . LYS B 1 156 ? -8.344 19.75 -6.859 1 98.69 156 LYS B O 1
ATOM 2982 N N . THR B 1 157 ? -6.758 19.297 -5.305 1 98.81 157 THR B N 1
ATOM 2983 C CA . THR B 1 157 ? -6.672 17.891 -5.652 1 98.81 157 THR B CA 1
ATOM 2984 C C . THR B 1 157 ? -7.977 17.172 -5.328 1 98.81 157 THR B C 1
ATOM 2986 O O . THR B 1 157 ? -8.445 16.344 -6.109 1 98.81 157 THR B O 1
ATOM 2989 N N . HIS B 1 158 ? -8.555 17.438 -4.227 1 98.75 158 HIS B N 1
ATOM 2990 C CA . HIS B 1 158 ? -9.797 16.781 -3.83 1 98.75 158 HIS B CA 1
ATOM 2991 C C . HIS B 1 158 ? -10.969 17.234 -4.691 1 98.75 158 HIS B C 1
ATOM 2993 O O . HIS B 1 158 ? -11.883 16.453 -4.969 1 98.75 158 HIS B O 1
ATOM 2999 N N . ARG B 1 159 ? -10.922 18.5 -5.176 1 98.56 159 ARG B N 1
ATOM 3000 C CA . ARG B 1 159 ? -11.922 18.953 -6.129 1 98.56 159 ARG B CA 1
ATOM 3001 C C . ARG B 1 159 ? -11.859 18.141 -7.418 1 98.56 159 ARG B C 1
ATOM 3003 O O . ARG B 1 159 ? -12.891 17.688 -7.922 1 98.56 159 ARG B O 1
ATOM 3010 N N . LEU B 1 160 ? -10.672 17.984 -7.918 1 98.69 160 LEU B N 1
ATOM 3011 C CA . LEU B 1 160 ? -10.5 17.156 -9.109 1 98.69 160 LEU B CA 1
ATOM 3012 C C . LEU B 1 160 ? -10.852 15.703 -8.812 1 98.69 160 LEU B C 1
ATOM 3014 O O . LEU B 1 160 ? -11.523 15.047 -9.617 1 98.69 160 LEU B O 1
ATOM 3018 N N . GLY B 1 161 ? -10.328 15.188 -7.688 1 98.56 161 GLY B N 1
ATOM 3019 C CA . GLY B 1 161 ? -10.641 13.82 -7.289 1 98.56 161 GLY B CA 1
ATOM 3020 C C . GLY B 1 161 ? -12.133 13.539 -7.23 1 98.56 161 GLY B C 1
ATOM 3021 O O . GLY B 1 161 ? -12.586 12.469 -7.629 1 98.56 161 GLY B O 1
ATOM 3022 N N . SER B 1 162 ? -12.844 14.516 -6.711 1 98.62 162 SER B N 1
ATOM 3023 C CA . SER B 1 162 ? -14.297 14.406 -6.641 1 98.62 162 SER B CA 1
ATOM 3024 C C . SER B 1 162 ? -14.898 14.109 -8.016 1 98.62 162 SER B C 1
ATOM 3026 O O . SER B 1 162 ? -15.648 13.148 -8.172 1 98.62 162 SER B O 1
ATOM 3028 N N . LYS B 1 163 ? -14.523 14.82 -8.984 1 98.69 163 LYS B N 1
ATOM 3029 C CA . LYS B 1 163 ? -15.031 14.648 -10.344 1 98.69 163 LYS B CA 1
ATOM 3030 C C . LYS B 1 163 ? -14.609 13.305 -10.93 1 98.69 163 LYS B C 1
ATOM 3032 O O . LYS B 1 163 ? -15.406 12.617 -11.562 1 98.69 163 LYS B O 1
ATOM 3037 N N . LEU B 1 164 ? -13.414 12.977 -10.672 1 98.75 164 LEU B N 1
ATOM 3038 C CA . LEU B 1 164 ? -12.875 11.742 -11.227 1 98.75 164 LEU B CA 1
ATOM 3039 C C . LEU B 1 164 ? -13.547 10.523 -10.594 1 98.75 164 LEU B C 1
ATOM 3041 O O . LEU B 1 164 ? -13.859 9.555 -11.281 1 98.75 164 LEU B O 1
ATOM 3045 N N . PHE B 1 165 ? -13.734 10.562 -9.312 1 98.69 165 PHE B N 1
ATOM 3046 C CA . PHE B 1 165 ? -14.406 9.461 -8.633 1 98.69 165 PHE B CA 1
ATOM 3047 C C . PHE B 1 165 ? -15.836 9.305 -9.125 1 98.69 165 PHE B C 1
ATOM 3049 O O . PHE B 1 165 ? -16.297 8.188 -9.375 1 98.69 165 PHE B O 1
ATOM 3056 N N . ILE B 1 166 ? -16.562 10.406 -9.242 1 98.69 166 ILE B N 1
ATOM 3057 C CA . ILE B 1 166 ? -17.93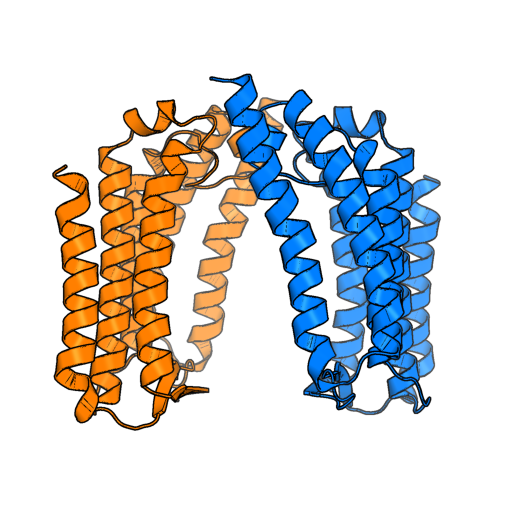8 10.359 -9.719 1 98.69 166 ILE B CA 1
ATOM 3058 C C . ILE B 1 166 ? -17.969 9.812 -11.141 1 98.69 166 ILE B C 1
ATOM 3060 O O . ILE B 1 166 ? -18.75 8.906 -11.438 1 98.69 166 ILE B O 1
ATOM 3064 N N . LEU B 1 167 ? -17.078 10.305 -12 1 98.56 167 LEU B N 1
ATOM 3065 C CA . LEU B 1 167 ? -17.016 9.812 -13.367 1 98.56 167 LEU B CA 1
ATOM 3066 C C . LEU B 1 167 ? -16.641 8.336 -13.398 1 98.56 167 LEU B C 1
ATOM 3068 O O . LEU B 1 167 ? -17.25 7.559 -14.141 1 98.56 167 LEU B O 1
ATOM 3072 N N . GLY B 1 168 ? -15.641 7.98 -12.602 1 98.44 168 GLY B N 1
ATOM 3073 C CA . GLY B 1 168 ? -15.289 6.574 -12.5 1 98.44 168 GLY B CA 1
ATOM 3074 C C . GLY B 1 168 ? -16.453 5.703 -12.047 1 98.44 168 GLY B C 1
ATOM 3075 O O . GLY B 1 168 ? -16.672 4.621 -12.594 1 98.44 168 GLY B O 1
ATOM 3076 N N . GLY B 1 169 ? -17.172 6.188 -11.023 1 98.5 169 GLY B N 1
ATOM 3077 C CA . GLY B 1 169 ? -18.344 5.469 -10.562 1 98.5 169 GLY B CA 1
ATOM 3078 C C . GLY B 1 169 ? -19.391 5.285 -11.641 1 98.5 169 GLY B C 1
ATOM 3079 O O . GLY B 1 169 ? -19.969 4.203 -11.781 1 98.5 169 GLY B O 1
ATOM 3080 N N . LEU B 1 170 ? -19.641 6.293 -12.414 1 98.31 170 LEU B N 1
ATOM 3081 C CA . LEU B 1 170 ? -20.609 6.227 -13.508 1 98.31 170 LEU B CA 1
ATOM 3082 C C . LEU B 1 170 ? -20.156 5.234 -14.578 1 98.31 170 LEU B C 1
ATOM 3084 O O . LEU B 1 170 ? -20.969 4.504 -15.141 1 98.31 170 LEU B O 1
ATOM 3088 N N . LEU B 1 171 ? -18.859 5.168 -14.805 1 98 171 LEU B N 1
ATOM 3089 C CA . LEU B 1 171 ? -18.328 4.25 -15.805 1 98 171 LEU B CA 1
ATOM 3090 C C . LEU B 1 171 ? -18.5 2.799 -15.359 1 98 171 LEU B C 1
ATOM 3092 O O . LEU B 1 171 ? -18.688 1.91 -16.203 1 98 171 LEU B O 1
ATOM 3096 N N . PHE B 1 172 ? -18.516 2.586 -14.117 1 97.44 172 PHE B N 1
ATOM 3097 C CA . PHE B 1 172 ? -18.734 1.238 -13.602 1 97.44 172 PHE B CA 1
ATOM 3098 C C . PHE B 1 172 ? -20.141 0.766 -13.93 1 97.44 172 PHE B C 1
ATOM 3100 O O . PHE B 1 172 ? -20.375 -0.432 -14.102 1 97.44 172 PHE B O 1
ATOM 3107 N N . PHE B 1 173 ? -21.125 1.69 -14.062 1 96.19 173 PHE B N 1
ATOM 3108 C CA . PHE B 1 173 ? -22.5 1.333 -14.383 1 96.19 173 PHE B CA 1
ATOM 3109 C C . PHE B 1 173 ? -22.609 0.851 -15.82 1 96.19 173 PHE B C 1
ATOM 3111 O O . PHE B 1 173 ? -23.609 0.229 -16.188 1 96.19 173 PHE B O 1
ATOM 3118 N N . VAL B 1 174 ? -21.625 1.062 -16.641 1 95.06 174 VAL B N 1
ATOM 3119 C CA . VAL B 1 174 ? -21.641 0.681 -18.047 1 95.06 174 VAL B CA 1
ATOM 3120 C C . VAL B 1 174 ? -21.078 -0.731 -18.219 1 95.06 174 VAL B C 1
ATOM 3122 O O . VAL B 1 174 ? -21.266 -1.364 -19.25 1 95.06 174 VAL B O 1
ATOM 3125 N N . THR B 1 175 ? -20.469 -1.241 -17.156 1 92.31 175 THR B N 1
ATOM 3126 C CA . THR B 1 175 ? -19.734 -2.494 -17.25 1 92.31 175 THR B CA 1
ATOM 3127 C C . THR B 1 175 ? -20.656 -3.646 -17.641 1 92.31 175 THR B C 1
ATOM 3129 O O . THR B 1 175 ? -20.234 -4.57 -18.344 1 92.31 175 THR B O 1
ATOM 3132 N N . PRO B 1 176 ? -22 -3.672 -17.25 1 89.12 176 PRO B N 1
ATOM 3133 C CA . PRO B 1 176 ? -22.859 -4.785 -17.641 1 89.12 176 PRO B CA 1
ATOM 3134 C C . PRO B 1 176 ? -23.094 -4.852 -19.141 1 89.12 176 PRO B C 1
ATOM 3136 O O . PRO B 1 176 ? -23.484 -5.898 -19.672 1 89.12 176 PRO B O 1
ATOM 3139 N N . PHE B 1 177 ? -22.781 -3.805 -19.812 1 91.81 177 PHE B N 1
ATOM 3140 C CA . PHE B 1 177 ? -23.078 -3.744 -21.25 1 91.81 177 PHE B CA 1
ATOM 3141 C C . PHE B 1 177 ? -21.797 -3.881 -22.062 1 91.81 177 PHE B C 1
ATOM 3143 O O . PHE B 1 177 ? -21.844 -3.84 -23.297 1 91.81 177 PHE B O 1
ATOM 3150 N N . VAL B 1 178 ? -20.719 -4.016 -21.422 1 93.31 178 VAL B N 1
ATOM 3151 C CA . VAL B 1 178 ? -19.422 -4.078 -22.094 1 93.31 178 VAL B CA 1
ATOM 3152 C C . VAL B 1 178 ? -19.031 -5.535 -22.328 1 93.31 178 VAL B C 1
ATOM 3154 O O . VAL B 1 178 ? -19.234 -6.395 -21.469 1 93.31 178 VAL B O 1
ATOM 3157 N N . PRO B 1 179 ? -18.609 -5.797 -23.562 1 93.19 179 PRO B N 1
ATOM 3158 C CA . PRO B 1 179 ? -18.125 -7.156 -23.812 1 93.19 179 PRO B CA 1
ATOM 3159 C C . PRO B 1 179 ? -17.094 -7.625 -22.797 1 93.19 179 PRO B C 1
ATOM 3161 O O . PRO B 1 179 ? -16.281 -6.82 -22.328 1 93.19 179 PRO B O 1
ATOM 3164 N N . GLU B 1 180 ? -17.141 -8.891 -22.516 1 90.12 180 GLU B N 1
ATOM 3165 C CA . GLU B 1 180 ? -16.312 -9.5 -21.484 1 90.12 180 GLU B CA 1
ATOM 3166 C C . GLU B 1 180 ? -14.836 -9.172 -21.703 1 90.12 180 GLU B C 1
ATOM 3168 O O . GLU B 1 180 ? -14.125 -8.852 -20.75 1 90.12 180 GLU B O 1
ATOM 3173 N N . ARG B 1 181 ? -14.406 -9.203 -22.891 1 91.5 181 ARG B N 1
ATOM 3174 C CA . ARG B 1 181 ? -13 -9.023 -23.219 1 91.5 181 ARG B CA 1
ATOM 3175 C C . ARG B 1 181 ? -12.523 -7.621 -22.844 1 91.5 181 ARG B C 1
ATOM 3177 O O . ARG B 1 181 ? -11.328 -7.402 -22.641 1 91.5 181 ARG B O 1
ATOM 3184 N N . LEU B 1 182 ? -13.445 -6.688 -22.672 1 94.25 182 LEU B N 1
ATOM 3185 C CA . LEU B 1 182 ? -13.078 -5.293 -22.438 1 94.25 182 LEU B CA 1
ATOM 3186 C C . LEU B 1 182 ? -13.281 -4.91 -20.969 1 94.25 182 LEU B C 1
ATOM 3188 O O . LEU B 1 182 ? -12.938 -3.803 -20.562 1 94.25 182 LEU B O 1
ATOM 3192 N N . LEU B 1 183 ? -13.758 -5.801 -20.188 1 92.88 183 LEU B N 1
ATOM 3193 C CA . LEU B 1 183 ? -14.094 -5.477 -18.812 1 92.88 183 LEU B CA 1
ATOM 3194 C C . LEU B 1 183 ? -12.836 -5.211 -17.984 1 92.88 183 LEU B C 1
ATOM 3196 O O . LEU B 1 183 ? -12.75 -4.191 -17.297 1 92.88 183 LEU B O 1
ATOM 3200 N N . PHE B 1 184 ? -11.883 -6.109 -18.109 1 91.19 184 PHE B N 1
ATOM 3201 C CA . PHE B 1 184 ? -10.664 -5.965 -17.312 1 91.19 184 PHE B CA 1
ATOM 3202 C C . PHE B 1 184 ? -9.93 -4.676 -17.672 1 91.19 184 PHE B C 1
ATOM 3204 O O . PHE B 1 184 ? -9.641 -3.855 -16.812 1 91.19 184 PHE B O 1
ATOM 3211 N N . PRO B 1 185 ? -9.656 -4.398 -18.969 1 94.31 185 PRO B N 1
ATOM 3212 C CA . PRO B 1 185 ? -9.008 -3.137 -19.328 1 94.31 185 PRO B CA 1
ATOM 3213 C C . PRO B 1 185 ? -9.805 -1.913 -18.891 1 94.31 185 PRO B C 1
ATOM 3215 O O . PRO B 1 185 ? -9.227 -0.898 -18.5 1 94.31 185 PRO B O 1
ATOM 3218 N N . LEU B 1 186 ? -11.07 -2.006 -18.938 1 95.31 186 LEU B N 1
ATOM 3219 C CA . LEU B 1 186 ? -11.906 -0.884 -18.531 1 95.31 186 LEU B CA 1
ATOM 3220 C C . LEU B 1 186 ? -11.758 -0.622 -17.031 1 95.31 186 LEU B C 1
ATOM 3222 O O . LEU B 1 186 ? -11.523 0.515 -16.609 1 95.31 186 LEU B O 1
ATOM 3226 N N . ILE B 1 187 ? -11.859 -1.61 -16.266 1 94.38 187 ILE B N 1
ATOM 3227 C CA . ILE B 1 187 ? -11.789 -1.484 -14.805 1 94.38 187 ILE B CA 1
ATOM 3228 C C . ILE B 1 187 ? -10.422 -0.943 -14.398 1 94.38 187 ILE B C 1
ATOM 3230 O O . ILE B 1 187 ? -10.328 0.007 -13.617 1 94.38 187 ILE B O 1
ATOM 3234 N N . ILE B 1 188 ? -9.391 -1.502 -14.922 1 95.62 188 ILE B N 1
ATOM 3235 C CA . ILE B 1 188 ? -8.031 -1.088 -14.594 1 95.62 188 ILE B CA 1
ATOM 3236 C C . ILE B 1 188 ? -7.816 0.366 -15.008 1 95.62 188 ILE B C 1
ATOM 3238 O O . ILE B 1 188 ? -7.184 1.14 -14.289 1 95.62 188 ILE B O 1
ATOM 3242 N N . SER B 1 189 ? -8.32 0.72 -16.156 1 97.38 189 SER B N 1
ATOM 3243 C CA . SER B 1 189 ? -8.172 2.09 -16.625 1 97.38 189 SER B CA 1
ATOM 3244 C C . SER B 1 189 ? -8.859 3.082 -15.703 1 97.38 189 SER B C 1
ATOM 3246 O O . SER B 1 189 ? -8.336 4.168 -15.445 1 97.38 189 SER B O 1
ATOM 3248 N N . ILE B 1 190 ? -10.016 2.717 -15.188 1 97.5 190 ILE B N 1
ATOM 3249 C CA . ILE B 1 190 ? -10.758 3.576 -14.266 1 97.5 190 ILE B CA 1
ATOM 3250 C C . ILE B 1 190 ? -9.945 3.768 -12.984 1 97.5 190 ILE B C 1
ATOM 3252 O O . ILE B 1 190 ? -9.742 4.898 -12.539 1 97.5 190 ILE B O 1
ATOM 3256 N N . ILE B 1 191 ? -9.43 2.658 -12.5 1 96.94 191 ILE B N 1
ATOM 3257 C CA . ILE B 1 191 ? -8.695 2.693 -11.242 1 96.94 191 ILE B CA 1
ATOM 3258 C C . ILE B 1 191 ? -7.418 3.51 -11.414 1 96.94 191 ILE B C 1
ATOM 3260 O O . ILE B 1 191 ? -7.109 4.371 -10.586 1 96.94 191 ILE B O 1
ATOM 3264 N N . LEU B 1 192 ? -6.727 3.314 -12.484 1 97.88 192 LEU B N 1
ATOM 3265 C CA . LEU B 1 192 ? -5.492 4.047 -12.742 1 97.88 192 LEU B CA 1
ATOM 3266 C C . LEU B 1 192 ? -5.77 5.539 -12.891 1 97.88 192 LEU B C 1
ATOM 3268 O O . LEU B 1 192 ? -5.012 6.367 -12.367 1 97.88 192 LEU B O 1
ATOM 3272 N N . ALA B 1 193 ? -6.793 5.84 -13.531 1 98.25 193 ALA B N 1
ATOM 3273 C CA . ALA B 1 193 ? -7.137 7.242 -13.75 1 98.25 193 ALA B CA 1
ATOM 3274 C C . ALA B 1 193 ? -7.473 7.934 -12.43 1 98.25 193 ALA B C 1
ATOM 3276 O O . ALA B 1 193 ? -6.988 9.031 -12.156 1 98.25 193 ALA B O 1
ATOM 3277 N N . VAL B 1 194 ? -8.227 7.277 -11.586 1 97.94 194 VAL B N 1
ATOM 3278 C CA . VAL B 1 194 ? -8.711 7.895 -10.359 1 97.94 194 VAL B CA 1
ATOM 3279 C C . VAL B 1 194 ? -7.566 8.023 -9.359 1 97.94 194 VAL B C 1
ATOM 3281 O O . VAL B 1 194 ? -7.602 8.891 -8.477 1 97.94 194 VAL B O 1
ATOM 3284 N N . VAL B 1 195 ? -6.562 7.23 -9.531 1 97.81 195 VAL B N 1
ATOM 3285 C CA . VAL B 1 195 ? -5.445 7.273 -8.594 1 97.81 195 VAL B CA 1
ATOM 3286 C C . VAL B 1 195 ? -4.332 8.156 -9.156 1 97.81 195 VAL B C 1
ATOM 3288 O O . VAL B 1 195 ? -3.875 9.086 -8.492 1 97.81 195 VAL B O 1
ATOM 3291 N N . LEU B 1 196 ? -3.963 8.008 -10.43 1 98.25 196 LEU B N 1
ATOM 3292 C CA . LEU B 1 196 ? -2.77 8.625 -10.992 1 98.25 196 LEU B CA 1
ATOM 3293 C C . LEU B 1 196 ? -3.033 10.086 -11.344 1 98.25 196 LEU B C 1
ATOM 3295 O O . LEU B 1 196 ? -2.162 10.938 -11.164 1 98.25 196 LEU B O 1
ATOM 3299 N N . ILE B 1 197 ? -4.172 10.336 -11.805 1 98.69 197 ILE B N 1
ATOM 3300 C CA . ILE B 1 197 ? -4.453 11.688 -12.266 1 98.69 197 ILE B CA 1
ATOM 3301 C C . ILE B 1 197 ? -4.402 12.656 -11.086 1 98.69 197 ILE B C 1
ATOM 3303 O O . ILE B 1 197 ? -3.674 13.648 -11.117 1 98.69 197 ILE B O 1
ATOM 3307 N N . PRO B 1 198 ? -5.09 12.383 -9.992 1 98.69 198 PRO B N 1
ATOM 3308 C CA . PRO B 1 198 ? -4.988 13.312 -8.867 1 98.69 198 PRO B CA 1
ATOM 3309 C C . PRO B 1 198 ? -3.594 13.328 -8.242 1 98.69 198 PRO B C 1
ATOM 3311 O O . PRO B 1 198 ? -3.154 14.367 -7.734 1 98.69 198 PRO B O 1
ATOM 3314 N N . THR B 1 199 ? -2.971 12.234 -8.242 1 98.56 199 THR B N 1
ATOM 3315 C CA . THR B 1 199 ? -1.616 12.18 -7.703 1 98.56 199 THR B CA 1
ATOM 3316 C C . THR B 1 199 ? -0.683 13.094 -8.492 1 98.56 199 THR B C 1
ATOM 3318 O O . THR B 1 199 ? 0.015 13.93 -7.906 1 98.56 199 THR B O 1
ATOM 3321 N N . LEU B 1 200 ? -0.7 12.984 -9.797 1 98.44 200 LEU B N 1
ATOM 3322 C CA . LEU B 1 200 ? 0.131 13.828 -10.641 1 98.44 200 LEU B CA 1
ATOM 3323 C C . LEU B 1 200 ? -0.303 15.289 -10.547 1 98.44 200 LEU B C 1
ATOM 3325 O O . LEU B 1 200 ? 0.537 16.188 -10.516 1 98.44 200 LEU B O 1
ATOM 3329 N N . TYR B 1 201 ? -1.592 15.477 -10.484 1 98.75 201 TYR B N 1
ATOM 3330 C CA . TYR B 1 201 ? -2.141 16.828 -10.344 1 98.75 201 TYR B CA 1
ATOM 3331 C C . TYR B 1 201 ? -1.651 17.484 -9.062 1 98.75 201 TYR B C 1
ATOM 3333 O O . TYR B 1 201 ? -1.284 18.656 -9.062 1 98.75 201 TYR B O 1
ATOM 3341 N N . SER B 1 202 ? -1.651 16.734 -7.996 1 98.75 202 SER B N 1
ATOM 3342 C CA . SER B 1 202 ? -1.199 17.281 -6.727 1 98.75 202 SER B CA 1
ATOM 3343 C C . SER B 1 202 ? 0.265 17.703 -6.793 1 98.75 202 SER B C 1
ATOM 3345 O O . SER B 1 202 ? 0.645 18.75 -6.25 1 98.75 202 SER B O 1
ATOM 3347 N N . TYR B 1 203 ? 1.052 16.922 -7.5 1 98.5 203 TYR B N 1
ATOM 3348 C CA . TYR B 1 203 ? 2.457 17.266 -7.676 1 98.5 203 TYR B CA 1
ATOM 3349 C C . TYR B 1 203 ? 2.604 18.547 -8.477 1 98.5 203 TYR B C 1
ATOM 3351 O O . TYR B 1 203 ? 3.33 19.469 -8.078 1 98.5 203 TYR B O 1
ATOM 3359 N N . VAL B 1 204 ? 1.898 18.656 -9.562 1 98.5 204 VAL B N 1
ATOM 3360 C CA . VAL B 1 204 ? 1.97 19.812 -10.453 1 98.5 204 VAL B CA 1
ATOM 3361 C C . VAL B 1 204 ? 1.506 21.062 -9.711 1 98.5 204 VAL B C 1
ATOM 3363 O O . VAL B 1 204 ? 2.15 22.125 -9.781 1 98.5 204 VAL B O 1
ATOM 3366 N N . GLN B 1 205 ? 0.392 20.953 -8.953 1 98.56 205 GLN B N 1
ATOM 3367 C CA . GLN B 1 205 ? -0.125 22.094 -8.203 1 98.56 205 GLN B CA 1
ATOM 3368 C C . GLN B 1 205 ? 0.855 22.531 -7.121 1 98.56 205 GLN B C 1
ATOM 3370 O O . GLN B 1 205 ? 1.034 23.734 -6.879 1 98.56 205 GLN B O 1
ATOM 3375 N N . TYR B 1 206 ? 1.466 21.578 -6.496 1 98.31 206 TYR B N 1
ATOM 3376 C CA . TYR B 1 206 ? 2.443 21.891 -5.461 1 98.31 206 TYR B CA 1
ATOM 3377 C C . TYR B 1 206 ? 3.641 22.625 -6.043 1 98.31 206 TYR B C 1
ATOM 3379 O O . TYR B 1 206 ? 4.102 23.625 -5.473 1 98.31 206 TYR B O 1
ATOM 3387 N N . ARG B 1 207 ? 4.094 22.172 -7.188 1 97.25 207 ARG B N 1
ATOM 3388 C CA . ARG B 1 207 ? 5.223 22.812 -7.863 1 97.25 207 ARG B CA 1
ATOM 3389 C C . ARG B 1 207 ? 4.879 24.234 -8.273 1 97.25 207 ARG B C 1
ATOM 3391 O O . ARG B 1 207 ? 5.707 25.141 -8.141 1 97.25 207 ARG B O 1
ATOM 3398 N N . LYS B 1 208 ? 3.738 24.422 -8.719 1 97.25 208 LYS B N 1
ATOM 3399 C CA . LYS B 1 208 ? 3.291 25.766 -9.117 1 97.25 208 LYS B CA 1
ATOM 3400 C C . LYS B 1 208 ? 3.27 26.719 -7.93 1 97.25 208 LYS B C 1
ATOM 3402 O O . LYS B 1 208 ? 3.59 27.891 -8.07 1 97.25 208 LYS B O 1
ATOM 3407 N N . LEU B 1 209 ? 2.936 26.188 -6.82 1 95.06 209 LEU B N 1
ATOM 3408 C CA . LEU B 1 209 ? 2.799 27.016 -5.629 1 95.06 209 LEU B CA 1
ATOM 3409 C C . LEU B 1 209 ? 4.16 27.328 -5.016 1 95.06 209 LEU B C 1
ATOM 3411 O O . LEU B 1 209 ? 4.348 28.375 -4.398 1 95.06 209 LEU B O 1
ATOM 3415 N N . THR B 1 210 ? 5.062 26.422 -5.102 1 89.62 210 THR B N 1
ATOM 3416 C CA . THR B 1 210 ? 6.332 26.578 -4.395 1 89.62 210 THR B CA 1
ATOM 3417 C C . THR B 1 210 ? 7.418 27.078 -5.344 1 89.62 210 THR B C 1
ATOM 3419 O O . THR B 1 210 ? 8.461 27.562 -4.898 1 89.62 210 THR B O 1
ATOM 3422 N N . GLU B 1 211 ? 7.379 26.984 -6.59 1 80.69 211 GLU B N 1
ATOM 3423 C CA . GLU B 1 211 ? 8.336 27.547 -7.531 1 80.69 211 GLU B CA 1
ATOM 3424 C C . GLU B 1 211 ? 7.816 28.844 -8.141 1 80.69 211 GLU B C 1
ATOM 3426 O O . GLU B 1 211 ? 8.578 29.781 -8.344 1 80.69 211 GLU B O 1
#

Solvent-accessible surface area (backbone atoms only — not comparable to full-atom values): 22459 Å² total; per-residue (Å²): 122,75,82,52,50,62,60,50,49,52,52,49,51,52,52,48,52,50,63,74,43,47,84,69,40,52,69,64,28,67,74,40,66,38,82,85,59,47,71,77,38,69,31,48,40,68,58,43,52,47,50,58,50,43,52,53,53,51,51,51,50,48,67,64,46,46,53,76,70,33,89,42,36,75,38,47,72,75,27,45,67,51,50,50,51,48,52,46,47,54,52,49,45,54,49,52,52,48,50,50,44,52,42,40,48,62,65,48,95,64,62,60,68,47,49,50,40,39,48,52,12,51,45,27,32,54,47,14,72,42,36,60,55,58,51,76,46,80,82,61,80,80,75,44,65,40,25,71,70,30,68,69,29,30,53,56,29,28,49,52,37,15,53,40,27,32,51,40,12,55,51,30,62,47,51,78,75,46,58,60,89,51,45,62,63,50,52,52,49,42,54,48,47,54,50,50,50,37,52,53,46,19,50,53,48,39,47,64,72,73,105,121,76,82,52,50,62,58,49,50,51,53,48,50,53,52,47,52,50,63,72,44,49,85,70,42,50,69,65,29,68,74,40,66,38,83,84,59,47,70,76,38,69,33,49,41,68,57,44,51,49,50,57,51,44,51,54,54,50,52,49,49,48,65,63,46,43,55,76,70,32,90,43,36,75,38,46,73,76,26,44,67,52,49,50,50,49,53,46,47,54,51,48,45,53,46,52,52,48,49,49,44,52,42,42,49,64,64,47,95,63,60,60,68,48,50,51,41,39,48,52,12,53,47,27,32,54,46,14,72,42,36,60,54,59,52,77,45,80,82,61,81,78,74,45,65,38,25,72,72,30,69,67,30,31,52,54,30,27,48,51,36,17,54,40,26,30,52,42,11,56,54,30,64,48,51,77,76,45,57,61,89,51,44,62,64,48,53,52,49,42,53,48,48,54,51,49,49,38,53,52,48,18,49,54,49,38,47,64,74,75,105

Organism: NCBI:txid1402861